Protein AF-0000000078127121 (afdb_homodimer)

Sequence (484 aa):
MKTQVEERFSEFYEKWIYQLEEHVQQLIRVPKAKVSEPEDSDSELQALVSRVTSHYKEYYTVKWAGAHEDVLAFFCPVWLSPLESAYLWVTGWKPSMAFQVIDTLKKSVVPCASMVDMSETQKKRIEELRLKIRLEEEKVEREMERLQVAMADRKMVELARLASRVENGDVVGQVDGLVEVALKGLLGGLEKVMKAADCVRLKTLKGVLEVLRPLQCVDFLAAICMLQIRRRQWGKIRESQKMKTQVEERFSEFYEKWIYQLEEHVQQLIRVPKAKVSEPEDSDSELQALVSRVTSHYKEYYTVKWAGAHEDVLAFFCPVWLSPLESAYLWVTGWKPSMAFQVIDTLKKSVVPCASMVDMSETQKKRIEELRLKIRLEEEKVEREMERLQVAMADRKMVELARLASRVENGDVVGQVDGLVEVALKGLLGGLEKVMKAADCVRLKTLKGVLEVLRPLQCVDFLAAICMLQIRRRQWGKIRESQK

Radius of gyration: 25.48 Å; Cα contacts (8 Å, |Δi|>4): 471; chains: 2; bounding box: 41×86×62 Å

pLDDT: mean 92.5, std 9.3, range [53.53, 98.88]

Foldseek 3Di:
DDDPLLVVLLVVVVVLLVVLVVLLVCLVPLVVVVVVPVDPNQVVLVVSLVVNLVSLVVNVVSLLVSCVVPVVCLLVPPNFFPLLNVQADLSHHQLLVLVVLLVCLCPDPDPLSPSVPQDPQLVVLLVVLSVVLVVLSVVLVVLVVVLVCCCVDPQNVVLVVQCVPDDDPVSNVVSVVSVVVSVVVSSVSSSVSSSSRSVSNSCSLVSNCVSDRSSNSSVSSSRVSVVVSVSRVVSVVVVVVD/DDDPLLVVLLVVVVVLLVVLVVLLVCLVPLVVVCVVPVDPNQVVLVVSLVVNLVSLVVNVVSLLVSCVVPVVCLLVPPSFFPLLNVQADLSHHQLLVLVVLLVVLCPDPDPLRPSVPQDPQLVVLLVVLNVVLVVLSVVLVVLVVVLVCLCVDPQNVVLVVQCVPDDDPVSNVVSVVSVVVSVVVSSVSSSVSSSSRSVSNSCSLVSNCVSDRSSNNSVSSSRVSVVVSVSRVVSVVVVVVD

InterPro domains:
  IPR025422 Transcription factor TGA like domain [PF14144] (34-103)
  IPR025422 Transcription factor TGA like domain [PS51806] (6-241)
  IPR051886 Seed Development and Stress Response Regulator [PTHR46354] (8-240)

Secondary structure (DSSP, 8-state):
---HHHHHHHHHHHHHHHHHHHHHHHHHHHHHHHHS--TTHHHHHHHHHHHHHHHHHHHHHHHHHHHHH-THHHHS-TTS-HHHHHT-BTTB--THHHHHHHHHHHH--STT-GGGG--HHHHHHHHHHHHHHHHHHHHHHHHHHHHHHHTTSHHHHHHHHHHHH---HHHHHHHHHHHHHHHHHHHHHHHHHHHHHHHHHHHHHHHHHHHS-HHHHHHHHHHHHHHHHHHHHHHHHHHHT-/---HHHHHHHHHHHHHHHHHHHHHHHHHHHHHHHHSS-TTHHHHHHHHHHHHHHHHHHHHHHHHHHHHH-THHHHS-TTS-HHHHHT-BTTB--THHHHHHHHHHHH--STT-GGGG--HHHHHHHHHHHHHHHHHHHHHHHHHHHHHHHTTSHHHHHHHHHHHH---HHHHHHHHHHHHHHHHHHHHHHHHHHHHHHHHHHHHHHHHHHHS-HHHHHHHHHHHHHHHHHHHHHHHHHHHT-

Structure (mmCIF, N/CA/C/O backbone):
data_AF-0000000078127121-model_v1
#
loop_
_entity.id
_entity.type
_entity.pdbx_description
1 polymer 'Protein dog1-like 4'
#
loop_
_atom_site.group_PDB
_atom_site.id
_atom_site.type_symbol
_atom_site.label_atom_id
_atom_site.label_alt_id
_atom_site.label_comp_id
_atom_site.label_asym_id
_atom_site.label_entity_id
_atom_site.label_seq_id
_atom_site.pdbx_PDB_ins_code
_atom_site.Cartn_x
_atom_site.Cartn_y
_atom_site.Cartn_z
_atom_site.occupancy
_atom_site.B_iso_or_equiv
_atom_site.auth_seq_id
_atom_site.auth_comp_id
_atom_site.auth_asym_id
_atom_site.auth_atom_id
_atom_site.pdbx_PDB_model_num
ATOM 1 N N . MET A 1 1 ? -0.285 8.039 -21.047 1 65.69 1 MET A N 1
ATOM 2 C CA . MET A 1 1 ? -1.092 9.25 -20.938 1 65.69 1 MET A CA 1
ATOM 3 C C . MET A 1 1 ? -1.996 9.195 -19.719 1 65.69 1 MET A C 1
ATOM 5 O O . MET A 1 1 ? -2.514 8.133 -19.359 1 65.69 1 MET A O 1
ATOM 9 N N . LYS A 1 2 ? -2.152 10.344 -19.047 1 84.31 2 LYS A N 1
ATOM 10 C CA . LYS A 1 2 ? -3.033 10.461 -17.891 1 84.31 2 LYS A CA 1
ATOM 11 C C . LYS A 1 2 ? -4.496 10.289 -18.281 1 84.31 2 LYS A C 1
ATOM 13 O O . LYS A 1 2 ? -4.906 10.734 -19.359 1 84.31 2 LYS A O 1
ATOM 18 N N . THR A 1 3 ? -5.191 9.594 -17.469 1 91.31 3 THR A N 1
ATOM 19 C CA . THR A 1 3 ? -6.633 9.523 -17.656 1 91.31 3 THR A CA 1
ATOM 20 C C . THR A 1 3 ? -7.285 10.867 -17.344 1 91.31 3 THR A C 1
ATOM 22 O O . THR A 1 3 ? -6.641 11.766 -16.797 1 91.31 3 THR A O 1
ATOM 25 N N . GLN A 1 4 ? -8.531 11.023 -17.719 1 92.94 4 GLN A N 1
ATOM 26 C CA . GLN A 1 4 ? -9.25 12.266 -17.453 1 92.94 4 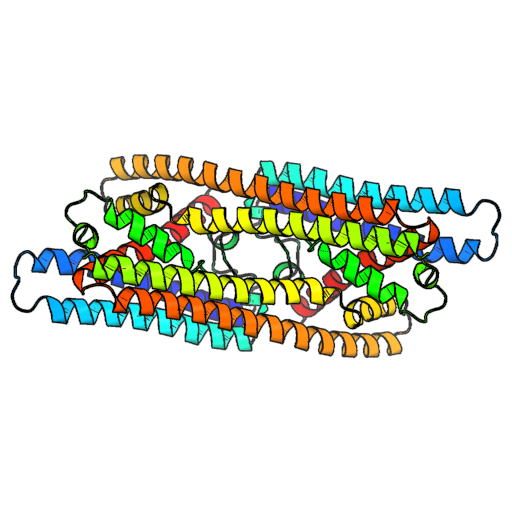GLN A CA 1
ATOM 27 C C . GLN A 1 4 ? -9.352 12.539 -15.961 1 92.94 4 GLN A C 1
ATOM 29 O O . GLN A 1 4 ? -9.195 13.68 -15.516 1 92.94 4 GLN A O 1
ATOM 34 N N . VAL A 1 5 ? -9.586 11.516 -15.18 1 96.12 5 VAL A N 1
ATOM 35 C CA . VAL A 1 5 ? -9.703 11.641 -13.734 1 96.12 5 VAL A CA 1
ATOM 36 C C . VAL A 1 5 ? -8.352 12.062 -13.141 1 96.12 5 VAL A C 1
ATOM 38 O O . VAL A 1 5 ? -8.297 12.945 -12.281 1 96.12 5 VAL A O 1
ATOM 41 N N . GLU A 1 6 ? -7.312 11.477 -13.633 1 96.62 6 GLU A N 1
ATOM 42 C CA . GLU A 1 6 ? -5.969 11.789 -13.156 1 96.62 6 GLU A CA 1
ATOM 43 C C . GLU A 1 6 ? -5.602 13.242 -13.453 1 96.62 6 GLU A C 1
ATOM 45 O O . GLU A 1 6 ? -5.023 13.93 -12.609 1 96.62 6 GLU A O 1
ATOM 50 N N . GLU A 1 7 ? -5.957 13.688 -14.578 1 96.56 7 GLU A N 1
ATOM 51 C CA . GLU A 1 7 ? -5.66 15.062 -14.977 1 96.56 7 GLU A CA 1
ATOM 52 C C . GLU A 1 7 ? -6.438 16.062 -14.125 1 96.56 7 GLU A C 1
ATOM 54 O O . GLU A 1 7 ? -5.863 17.016 -13.594 1 96.56 7 GLU A O 1
ATOM 59 N N . ARG A 1 8 ? -7.695 15.828 -13.992 1 97.5 8 ARG A N 1
ATOM 60 C CA . ARG A 1 8 ? -8.555 16.719 -13.219 1 97.5 8 ARG A CA 1
ATOM 61 C C . ARG A 1 8 ? -8.125 16.766 -11.758 1 97.5 8 ARG A C 1
ATOM 63 O O . ARG A 1 8 ? -8.039 17.844 -11.164 1 97.5 8 ARG A O 1
ATOM 70 N N . PHE A 1 9 ? -7.809 15.617 -11.234 1 98.31 9 PHE A N 1
ATOM 71 C CA . PHE A 1 9 ? -7.461 15.586 -9.82 1 98.31 9 PHE A CA 1
ATOM 72 C C . PHE A 1 9 ? -6.066 16.156 -9.594 1 98.31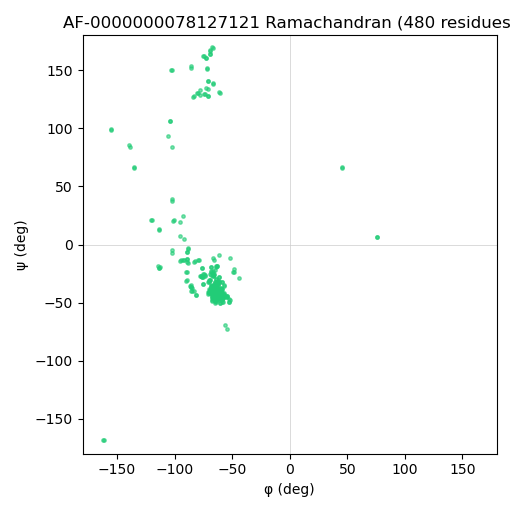 9 PHE A C 1
ATOM 74 O O . PHE A 1 9 ? -5.805 16.781 -8.562 1 98.31 9 PHE A O 1
ATOM 81 N N . SER A 1 10 ? -5.207 15.922 -10.57 1 97.94 10 SER A N 1
ATOM 82 C CA . SER A 1 10 ? -3.879 16.516 -10.469 1 97.94 10 SER A CA 1
ATOM 83 C C . SER A 1 10 ? -3.963 18.047 -10.406 1 97.94 10 SER A C 1
ATOM 85 O O . SER A 1 10 ? -3.266 18.672 -9.617 1 97.94 10 SER A O 1
ATOM 87 N N . GLU A 1 11 ? -4.766 18.594 -11.164 1 98.06 11 GLU A N 1
ATOM 88 C CA . GLU A 1 11 ? -4.949 20.047 -11.172 1 98.06 11 GLU A CA 1
ATOM 89 C C . GLU A 1 11 ? -5.566 20.531 -9.859 1 98.06 11 GLU A C 1
ATOM 91 O O . GLU A 1 11 ? -5.121 21.531 -9.289 1 98.06 11 GLU A O 1
ATOM 96 N N . PHE A 1 12 ? -6.52 19.828 -9.469 1 98.62 12 PHE A N 1
ATOM 97 C CA . PHE A 1 12 ? -7.152 20.156 -8.195 1 98.62 12 PHE A CA 1
ATOM 98 C C . PHE A 1 12 ? -6.141 20.094 -7.059 1 98.62 12 PHE A C 1
ATOM 100 O O . PHE A 1 12 ? -6.074 21.016 -6.23 1 98.62 12 PHE A O 1
ATOM 107 N N . TYR A 1 13 ? -5.391 19.016 -7.059 1 98.38 13 TYR A N 1
ATOM 108 C CA . TYR A 1 13 ? -4.453 18.766 -5.969 1 98.38 13 TYR A CA 1
ATOM 109 C C . TYR A 1 13 ? -3.402 19.875 -5.898 1 98.38 13 TYR A C 1
ATOM 111 O O . TYR A 1 13 ? -3.039 20.328 -4.809 1 98.38 13 TYR A O 1
ATOM 119 N N . GLU A 1 14 ? -2.926 20.266 -6.996 1 97.5 14 GLU A N 1
ATOM 120 C CA . GLU A 1 14 ? -1.931 21.328 -7.039 1 97.5 14 GLU A CA 1
ATOM 121 C C . GLU A 1 14 ? -2.486 22.625 -6.457 1 97.5 14 GLU A C 1
ATOM 123 O O . GLU A 1 14 ? -1.808 23.312 -5.688 1 97.5 14 GLU A O 1
ATOM 128 N N . LYS A 1 15 ? -3.631 22.922 -6.82 1 98.19 15 LYS A N 1
ATOM 129 C CA . LYS A 1 15 ? -4.277 24.109 -6.266 1 98.19 15 LYS A CA 1
ATOM 130 C C . LYS A 1 15 ? -4.539 23.938 -4.773 1 98.19 15 LYS A C 1
ATOM 132 O O . LYS A 1 15 ? -4.375 24.891 -4.004 1 98.19 15 LYS A O 1
ATOM 137 N N . TRP A 1 16 ? -4.957 22.797 -4.449 1 98.44 16 TRP A N 1
ATOM 138 C CA . TRP A 1 16 ? -5.273 22.484 -3.057 1 98.44 16 TRP A CA 1
ATOM 139 C C . TRP A 1 16 ? -4.039 22.625 -2.174 1 98.44 16 TRP A C 1
ATOM 141 O O . TRP A 1 16 ? -4.113 23.188 -1.083 1 98.44 16 TRP A O 1
ATOM 151 N N . ILE A 1 17 ? -2.924 22.172 -2.641 1 97.69 17 ILE A N 1
ATOM 152 C CA . ILE A 1 17 ? -1.68 22.234 -1.882 1 97.69 17 ILE A CA 1
ATOM 153 C C . ILE A 1 17 ? -1.224 23.688 -1.773 1 97.69 17 ILE A C 1
ATOM 155 O O . ILE A 1 17 ? -0.688 24.109 -0.743 1 97.69 17 ILE A O 1
ATOM 159 N N . TYR A 1 18 ? -1.391 24.406 -2.799 1 96.75 18 TYR A N 1
ATOM 160 C CA . TYR A 1 18 ? -1.036 25.828 -2.771 1 96.75 18 TYR A CA 1
ATOM 161 C C . TYR A 1 18 ? -1.843 26.562 -1.715 1 96.75 18 TYR A C 1
ATOM 163 O O . TYR A 1 18 ? -1.293 27.359 -0.952 1 96.75 18 TYR A O 1
ATOM 171 N N . GLN A 1 19 ? -3.078 26.297 -1.716 1 97.75 19 GLN A N 1
ATOM 172 C CA . GLN A 1 19 ? -3.943 26.922 -0.725 1 97.75 19 GLN A CA 1
ATOM 173 C C . GLN A 1 19 ? -3.582 26.469 0.688 1 97.75 19 GLN A C 1
ATOM 175 O O . GLN A 1 19 ? -3.689 27.25 1.64 1 97.75 19 GLN A O 1
ATOM 180 N N . LEU A 1 20 ? -3.184 25.234 0.783 1 97.31 20 LEU A N 1
ATOM 181 C CA . LEU A 1 20 ? -2.754 24.734 2.084 1 97.31 20 LEU A CA 1
ATOM 182 C C . LEU A 1 20 ? -1.541 25.516 2.592 1 97.31 20 LEU A C 1
ATOM 184 O O . LEU A 1 20 ? -1.438 25.797 3.785 1 97.31 20 LEU A O 1
ATOM 188 N N . GLU A 1 21 ? -0.669 25.781 1.741 1 95.69 21 GLU A N 1
ATOM 189 C CA . GLU A 1 21 ? 0.512 26.562 2.1 1 95.69 21 GLU A CA 1
ATOM 190 C C . GLU A 1 21 ? 0.125 27.953 2.619 1 95.69 21 GLU A C 1
ATOM 192 O O . GLU A 1 21 ? 0.738 28.453 3.559 1 95.69 21 GLU A O 1
ATOM 197 N N . GLU A 1 22 ? -0.858 28.516 2.016 1 96.25 22 GLU A N 1
ATOM 198 C CA . GLU A 1 22 ? -1.357 29.812 2.48 1 96.25 22 GLU A CA 1
ATOM 199 C C . GLU A 1 22 ? -1.95 29.703 3.883 1 96.25 22 GLU A C 1
ATOM 201 O O . GLU A 1 22 ? -1.737 30.578 4.723 1 96.25 22 GLU A O 1
ATOM 206 N N . HIS A 1 23 ? -2.691 28.641 4.09 1 96.31 23 HIS A N 1
ATOM 207 C CA . HIS A 1 23 ? -3.266 28.422 5.414 1 96.31 23 HIS A CA 1
ATOM 208 C C . HIS A 1 23 ? -2.176 28.234 6.465 1 96.31 23 HIS A C 1
ATOM 210 O O . HIS A 1 23 ? -2.312 28.719 7.59 1 96.31 23 HIS A O 1
ATOM 216 N N . VAL A 1 24 ? -1.144 27.562 6.102 1 95.12 24 VAL A N 1
ATOM 217 C CA . VAL A 1 24 ? -0.048 27.328 7.035 1 95.12 24 VAL A CA 1
ATOM 218 C C . VAL A 1 24 ? 0.6 28.656 7.418 1 95.12 24 VAL A C 1
ATOM 220 O O . VAL A 1 24 ? 0.938 28.875 8.586 1 95.12 24 VAL A O 1
ATOM 223 N N . GLN A 1 25 ? 0.773 29.531 6.484 1 93.5 25 GLN A N 1
ATOM 224 C CA . GLN A 1 25 ? 1.334 30.844 6.773 1 93.5 25 GLN A CA 1
ATOM 225 C C . GLN A 1 25 ? 0.464 31.609 7.77 1 93.5 25 GLN A C 1
ATOM 227 O O . GLN A 1 25 ? 0.98 32.281 8.672 1 93.5 25 GLN A O 1
ATOM 232 N N . GLN A 1 26 ? -0.807 31.453 7.57 1 93.5 26 GLN A N 1
ATOM 233 C CA . GLN A 1 26 ? -1.725 32.094 8.5 1 93.5 26 GLN A CA 1
ATOM 234 C C . GLN A 1 26 ? -1.653 31.469 9.883 1 93.5 26 GLN A C 1
ATOM 236 O O . GLN A 1 26 ? -1.722 32.156 10.898 1 93.5 26 GLN A O 1
ATOM 241 N N . LEU A 1 27 ? -1.49 30.156 9.945 1 92.5 27 LEU A N 1
ATOM 242 C CA . LEU A 1 27 ? -1.399 29.422 11.203 1 92.5 27 LEU A CA 1
ATOM 243 C C . LEU A 1 27 ? -0.154 29.844 11.984 1 92.5 27 LEU A C 1
ATOM 245 O O . LEU A 1 27 ? -0.158 29.828 13.211 1 92.5 27 LEU A O 1
ATOM 249 N N . ILE A 1 28 ? 0.852 30.234 11.281 1 88.75 28 ILE A N 1
ATOM 250 C CA . ILE A 1 28 ? 2.115 30.609 11.906 1 88.75 28 ILE A CA 1
ATOM 251 C C . ILE A 1 28 ? 2.066 32.062 12.328 1 88.75 28 ILE A C 1
ATOM 253 O O . ILE A 1 28 ? 2.529 32.438 13.414 1 88.75 28 ILE A O 1
ATOM 257 N N . ARG A 1 29 ? 1.457 32.938 11.617 1 87.69 29 ARG A N 1
ATOM 258 C CA . ARG A 1 29 ? 1.516 34.375 11.797 1 87.69 29 ARG A CA 1
ATOM 259 C C . ARG A 1 29 ? 0.496 34.844 12.836 1 87.69 29 ARG A C 1
ATOM 261 O O . ARG A 1 29 ? 0.792 35.719 13.656 1 87.69 29 ARG A O 1
ATOM 268 N N . VAL A 1 30 ? -0.657 34.281 12.812 1 85.44 30 VAL A N 1
ATOM 269 C CA . VAL A 1 30 ? -1.78 34.812 13.586 1 85.44 30 VAL A CA 1
ATOM 270 C C . VAL A 1 30 ? -1.502 34.656 15.078 1 85.44 30 VAL A C 1
ATOM 272 O O . VAL A 1 30 ? -1.672 35.594 15.844 1 85.44 30 VAL A O 1
ATOM 275 N N . PRO A 1 31 ? -1.047 33.5 15.555 1 82.69 31 PRO A N 1
ATOM 276 C CA . PRO A 1 31 ? -0.779 33.375 16.984 1 82.69 31 PRO A CA 1
ATOM 277 C C . PRO A 1 31 ? 0.327 34.344 17.469 1 82.69 31 PRO A C 1
ATOM 279 O O . PRO A 1 31 ? 0.304 34.781 18.609 1 82.69 31 PRO A O 1
ATOM 282 N N . LYS A 1 32 ? 1.247 34.594 16.719 1 76.25 32 LYS A N 1
ATOM 283 C CA . LYS A 1 32 ? 2.332 35.5 17.078 1 76.25 32 LYS A CA 1
ATOM 284 C C . LYS A 1 32 ? 1.814 36.938 17.266 1 76.25 32 LYS A C 1
ATOM 286 O O . LYS A 1 32 ? 2.277 37.656 18.156 1 76.25 32 LYS A O 1
ATOM 291 N N . ALA A 1 33 ? 0.892 37.219 16.562 1 71.19 33 ALA A N 1
ATOM 292 C CA . ALA A 1 33 ? 0.319 38.562 16.672 1 71.19 33 ALA A CA 1
ATOM 293 C C . ALA A 1 33 ? -0.548 38.719 17.922 1 71.19 33 ALA A C 1
ATOM 295 O O . ALA A 1 33 ? -0.684 39.812 18.469 1 71.19 33 ALA A O 1
ATOM 296 N N . LYS A 1 34 ? -1.073 37.594 18.312 1 65.56 34 LYS A N 1
ATOM 297 C CA . LYS A 1 34 ? -2.01 37.656 19.422 1 65.56 34 LYS A CA 1
ATOM 298 C C . LYS A 1 34 ? -1.271 37.625 20.766 1 65.56 34 LYS A C 1
ATOM 300 O O . LYS A 1 34 ? -1.77 38.156 21.75 1 65.56 34 LYS A O 1
ATOM 305 N N . VAL A 1 35 ? -0.337 36.938 20.812 1 61.28 35 VAL A N 1
ATOM 306 C CA . VAL A 1 35 ? 0.488 37.031 22.016 1 61.28 35 VAL A CA 1
ATOM 307 C C . VAL A 1 35 ? 0.782 38.5 22.312 1 61.28 35 VAL A C 1
ATOM 309 O O . VAL A 1 35 ? 0.809 38.938 23.469 1 61.28 35 VAL A O 1
ATOM 312 N N . SER A 1 36 ? 0.681 39.188 21.281 1 57.59 36 SER A N 1
ATOM 313 C CA . SER A 1 36 ? 0.959 40.625 21.484 1 57.59 36 SER A CA 1
ATOM 314 C C . SER A 1 36 ? -0.308 41.375 21.844 1 57.59 36 SER A C 1
ATOM 316 O O . SER A 1 36 ? -0.243 42.438 22.484 1 57.59 36 SER A O 1
ATOM 318 N N . GLU A 1 37 ? -1.573 40.844 21.469 1 59.88 37 GLU A N 1
ATOM 319 C CA . GLU A 1 37 ? -2.846 41.469 21.797 1 59.88 37 GLU A CA 1
ATOM 320 C C . GLU A 1 37 ? -3.893 40.438 22.203 1 59.88 37 GLU A C 1
ATOM 322 O O . GLU A 1 37 ? -4.711 40.031 21.391 1 59.88 37 GLU A O 1
ATOM 327 N N . PRO A 1 38 ? -3.986 39.969 23.531 1 58.06 38 PRO A N 1
ATOM 328 C CA . PRO A 1 38 ? -4.684 38.781 24.078 1 58.06 38 PRO A CA 1
ATOM 329 C C . PRO A 1 38 ? -6.203 38.906 23.938 1 58.06 38 PRO A C 1
ATOM 331 O O . PRO A 1 38 ? -6.906 37.906 24.062 1 58.06 38 PRO A O 1
ATOM 334 N N . GLU A 1 39 ? -6.852 40.031 23.812 1 55.81 39 GLU A N 1
ATOM 335 C CA . GLU A 1 39 ? -8.281 40.156 24.109 1 55.81 39 GLU A CA 1
ATOM 336 C C . GLU A 1 39 ? -9.094 39.156 23.281 1 55.81 39 GLU A C 1
ATOM 338 O O . GLU A 1 39 ? -9.945 38.438 23.828 1 55.81 39 GLU A O 1
ATOM 343 N N . ASP A 1 40 ? -9.25 39.25 21.938 1 56.72 40 ASP A N 1
ATOM 344 C CA . ASP A 1 40 ? -10.234 38.594 21.078 1 56.72 40 ASP A CA 1
ATOM 345 C C . ASP A 1 40 ? -9.609 37.406 20.328 1 56.72 40 ASP A C 1
ATOM 347 O O . ASP A 1 40 ? -10.062 37.062 19.234 1 56.72 40 ASP A O 1
ATOM 351 N N . SER A 1 41 ? -8.688 36.656 21.031 1 75 41 SER A N 1
ATOM 352 C CA . SER A 1 41 ? -7.66 35.844 20.391 1 75 41 SER A CA 1
ATOM 353 C C . SER A 1 41 ? -8.164 34.438 20.094 1 75 41 SER A C 1
ATOM 355 O O . SER A 1 41 ? -7.945 33.906 19 1 75 41 SER A O 1
ATOM 357 N N . ASP A 1 42 ? -9.297 34.125 20.781 1 81.25 42 ASP A N 1
ATOM 358 C CA . ASP A 1 42 ? -9.695 32.719 20.625 1 81.25 42 ASP A CA 1
ATOM 359 C C . ASP A 1 42 ? -10.617 32.562 19.422 1 81.25 42 ASP A C 1
ATOM 361 O O . ASP A 1 42 ? -10.547 31.531 18.734 1 81.25 42 ASP A O 1
ATOM 365 N N . SER A 1 43 ? -11.367 33.594 19.156 1 85.19 43 SER A N 1
ATOM 366 C CA . SER A 1 43 ? -12.297 33.5 18.047 1 85.19 43 SER A CA 1
ATOM 367 C C . SER A 1 43 ? -11.562 33.469 16.703 1 85.19 43 SER A C 1
ATOM 369 O O . SER A 1 43 ? -11.961 32.75 15.789 1 85.19 43 SER A O 1
ATOM 371 N N . GLU A 1 44 ? -10.594 34.219 16.641 1 88.56 44 GLU A N 1
ATOM 372 C CA . GLU A 1 44 ? -9.812 34.25 15.414 1 88.56 44 GLU A CA 1
ATOM 373 C C . GLU A 1 44 ? -9.078 32.938 15.188 1 88.56 44 GLU A C 1
ATOM 375 O O . GLU A 1 44 ? -8.969 32.438 14.055 1 88.56 44 GLU A O 1
ATOM 380 N N . LEU A 1 45 ? -8.609 32.375 16.266 1 91.88 45 LEU A N 1
ATOM 381 C CA . LEU A 1 45 ? -7.918 31.109 16.172 1 91.88 45 LEU A CA 1
ATOM 382 C C . LEU A 1 45 ? -8.883 30 15.758 1 91.88 45 LEU A C 1
ATOM 384 O O . LEU A 1 45 ? -8.539 29.156 14.93 1 91.88 45 LEU A O 1
ATOM 388 N N . GLN A 1 46 ? -10.078 30.094 16.25 1 92.75 46 GLN A N 1
ATOM 389 C CA . GLN A 1 46 ? -11.086 29.094 15.914 1 92.75 46 GLN A CA 1
ATOM 390 C C . GLN A 1 46 ? -11.5 29.188 14.453 1 92.75 46 GLN A C 1
ATOM 392 O O . GLN A 1 46 ? -11.789 28.172 13.812 1 92.75 46 GLN A O 1
ATOM 397 N N . ALA A 1 47 ? -11.516 30.344 14.023 1 93.62 47 ALA A N 1
ATOM 398 C CA . ALA A 1 47 ? -11.867 30.547 12.625 1 93.62 47 ALA A CA 1
ATOM 399 C C . ALA A 1 47 ? -10.805 29.969 11.703 1 93.62 47 ALA A C 1
ATOM 401 O O . ALA A 1 47 ? -11.125 29.391 10.656 1 93.62 47 ALA A O 1
ATOM 402 N N . LEU A 1 48 ? -9.57 30.141 12.07 1 94.38 48 LEU A N 1
ATOM 403 C CA . LEU A 1 48 ? -8.469 29.578 11.297 1 94.38 48 LEU A CA 1
ATOM 404 C C . LEU A 1 48 ? -8.523 28.047 11.289 1 94.38 48 LEU A C 1
ATOM 406 O O . LEU A 1 48 ? -8.352 27.422 10.242 1 94.38 48 LEU A O 1
ATOM 410 N N . VAL A 1 49 ? -8.812 27.516 12.453 1 96.5 49 VAL A N 1
ATOM 411 C CA . VAL A 1 49 ? -8.93 26.062 12.602 1 96.5 49 VAL A CA 1
ATOM 412 C C . VAL A 1 49 ? -10.07 25.547 11.719 1 96.5 49 VAL A C 1
ATOM 414 O O . VAL A 1 49 ? -9.914 24.531 11.023 1 96.5 49 VAL A O 1
ATOM 417 N N . SER A 1 50 ? -11.141 26.25 11.719 1 96.56 50 SER A N 1
ATOM 418 C CA . SER A 1 50 ? -12.305 25.859 10.922 1 96.56 50 SER A CA 1
ATOM 419 C C . SER A 1 50 ? -11.992 25.922 9.43 1 96.56 50 SER A C 1
ATOM 421 O O . SER A 1 50 ? -12.461 25.078 8.656 1 96.56 50 SER A O 1
ATOM 423 N N . ARG A 1 51 ? -11.258 26.859 9.047 1 96.94 51 ARG A N 1
ATOM 424 C CA . ARG A 1 51 ? -10.891 27.016 7.645 1 96.94 51 ARG A CA 1
ATOM 425 C C . ARG A 1 51 ? -10.023 25.859 7.172 1 96.94 51 ARG A C 1
ATOM 427 O O . ARG A 1 51 ? -10.25 25.312 6.09 1 96.94 51 ARG A O 1
ATOM 434 N N . VAL A 1 52 ? -9.062 25.516 7.953 1 97.94 52 VAL A N 1
ATOM 435 C CA . VAL A 1 52 ? -8.164 24.422 7.586 1 97.94 52 VAL A CA 1
ATOM 436 C C . VAL A 1 52 ? -8.93 23.109 7.59 1 97.94 52 VAL A C 1
ATOM 438 O O . VAL A 1 52 ? -8.742 22.266 6.707 1 97.94 52 VAL A O 1
ATOM 441 N N . THR A 1 53 ? -9.805 22.938 8.547 1 97.69 53 THR A N 1
ATOM 442 C CA . THR A 1 53 ? -10.609 21.719 8.625 1 97.69 53 THR A CA 1
ATOM 443 C C . THR A 1 53 ? -11.523 21.594 7.41 1 97.69 53 THR A C 1
ATOM 445 O O . THR A 1 53 ? -11.664 20.516 6.84 1 97.69 53 THR A O 1
ATOM 448 N N . SER A 1 54 ? -12.094 22.703 7.051 1 97.94 54 SER A N 1
ATOM 449 C CA . SER A 1 54 ? -12.945 22.719 5.871 1 97.94 54 SER A CA 1
ATOM 450 C C . SER A 1 54 ? -12.148 22.438 4.605 1 97.94 54 SER A C 1
ATOM 452 O O . SER A 1 54 ? -12.664 21.797 3.674 1 97.94 54 SER A O 1
ATOM 454 N N . HIS A 1 55 ? -10.945 22.891 4.57 1 98.31 55 HIS A N 1
ATOM 455 C CA . HIS A 1 55 ? -10.055 22.641 3.445 1 98.31 55 HIS A CA 1
ATOM 456 C C . HIS A 1 55 ? -9.797 21.141 3.271 1 98.31 55 HIS A C 1
ATOM 458 O O . HIS A 1 55 ? -9.805 20.641 2.148 1 98.31 55 HIS A O 1
ATOM 464 N N . TYR A 1 56 ? -9.625 20.438 4.34 1 98 56 TYR A N 1
ATOM 465 C CA . TYR A 1 56 ? -9.43 19 4.293 1 98 56 TYR A CA 1
ATOM 466 C C . TYR A 1 56 ? -10.719 18.297 3.887 1 98 56 TYR A C 1
ATOM 468 O O . TYR A 1 56 ? -10.688 17.328 3.123 1 98 56 TYR A O 1
ATOM 476 N N . LYS A 1 57 ? -11.812 18.766 4.406 1 97.88 57 LYS A N 1
ATOM 477 C CA . LYS A 1 57 ? -13.086 18.156 4.039 1 97.88 57 LYS A CA 1
ATOM 478 C C . LYS A 1 57 ? -13.328 18.266 2.535 1 97.88 57 LYS A C 1
ATOM 480 O O . LYS A 1 57 ? -13.844 17.328 1.917 1 97.88 57 LYS A O 1
ATOM 485 N N . GLU A 1 58 ? -13 19.359 2.02 1 98.25 58 GLU A N 1
ATOM 486 C CA . GLU A 1 58 ? -13.148 19.562 0.581 1 98.25 58 GLU A CA 1
ATOM 487 C C . GLU A 1 58 ? -12.297 18.562 -0.2 1 98.25 58 GLU A C 1
ATOM 489 O O . GLU A 1 58 ? -12.742 18.016 -1.211 1 98.25 58 GLU A O 1
ATOM 494 N N . TYR A 1 59 ? -11.07 18.359 0.226 1 98.56 59 TYR A N 1
ATOM 495 C CA . TYR A 1 59 ? -10.172 17.406 -0.411 1 98.56 59 TYR A CA 1
ATOM 496 C C . TYR A 1 59 ? -10.828 16.031 -0.52 1 98.56 59 TYR A C 1
ATOM 498 O O . TYR A 1 59 ? -10.82 15.422 -1.589 1 98.56 59 TYR A O 1
ATOM 506 N N . TYR A 1 60 ? -11.398 15.516 0.589 1 98.44 60 TYR A N 1
ATOM 507 C CA . TYR A 1 60 ? -11.961 14.172 0.611 1 98.44 60 TYR A CA 1
ATOM 508 C C . TYR A 1 60 ? -13.227 14.102 -0.233 1 98.44 60 TYR A C 1
ATOM 510 O O . TYR A 1 60 ? -13.492 13.078 -0.875 1 98.44 60 TYR A O 1
ATOM 518 N N . THR A 1 61 ? -13.922 15.195 -0.248 1 98.25 61 THR A N 1
ATOM 519 C CA . THR A 1 61 ? -15.125 15.227 -1.066 1 98.25 61 THR A CA 1
ATOM 520 C C . THR A 1 61 ? -14.781 15.094 -2.547 1 98.25 61 THR A C 1
ATOM 522 O O . THR A 1 61 ? -15.398 14.297 -3.262 1 98.25 61 THR A O 1
ATOM 525 N N . VAL A 1 62 ? -13.844 15.875 -2.965 1 98.5 62 VAL A N 1
ATOM 526 C CA . VAL A 1 62 ? -13.414 15.828 -4.359 1 98.5 62 VAL A CA 1
ATOM 527 C C . VAL A 1 62 ? -12.773 14.477 -4.664 1 98.5 62 VAL A C 1
ATOM 529 O O . VAL A 1 62 ? -12.992 13.906 -5.734 1 98.5 62 VAL A O 1
ATOM 532 N N . LYS A 1 63 ? -11.992 13.953 -3.715 1 98.62 63 LYS A N 1
ATOM 533 C CA . LYS A 1 63 ? -11.352 12.648 -3.844 1 98.62 63 LYS A CA 1
ATOM 534 C C . LYS A 1 63 ? -12.383 11.547 -4.047 1 98.62 63 LYS A C 1
ATOM 536 O O . LYS A 1 63 ? -12.219 10.688 -4.918 1 98.62 63 LYS A O 1
ATOM 541 N N . TRP A 1 64 ? -13.453 11.586 -3.24 1 98.44 64 TRP A N 1
ATOM 542 C CA . TRP A 1 64 ? -14.492 10.562 -3.312 1 98.44 64 TRP A CA 1
ATOM 543 C C . TRP A 1 64 ? -15.211 10.609 -4.656 1 98.44 64 TRP A C 1
ATOM 545 O O . TRP A 1 64 ? -15.523 9.562 -5.234 1 98.44 64 TRP A O 1
ATOM 555 N N . ALA A 1 65 ? -15.406 11.781 -5.133 1 98.19 65 ALA A N 1
ATOM 556 C CA . ALA A 1 65 ? -16.047 11.93 -6.441 1 98.19 65 ALA A CA 1
ATOM 557 C C . ALA A 1 65 ? -15.156 11.359 -7.547 1 98.19 65 ALA A C 1
ATOM 559 O O . ALA A 1 65 ? -15.648 10.672 -8.445 1 98.19 65 ALA A O 1
ATOM 560 N N . GLY A 1 66 ? -13.898 11.695 -7.492 1 98 66 GLY A N 1
ATOM 561 C CA . GLY A 1 66 ? -12.969 11.148 -8.469 1 98 66 GLY A CA 1
ATOM 562 C C . GLY A 1 66 ? -12.836 9.641 -8.391 1 98 66 GLY A C 1
ATOM 563 O O . GLY A 1 66 ? -12.758 8.961 -9.414 1 98 66 GLY A O 1
ATOM 564 N N . ALA A 1 67 ? -12.828 9.133 -7.168 1 97.94 67 ALA A N 1
ATOM 565 C CA . ALA A 1 67 ? -12.68 7.691 -6.949 1 97.94 67 ALA A CA 1
ATOM 566 C C . ALA A 1 67 ? -13.875 6.926 -7.504 1 97.94 67 ALA A C 1
ATOM 568 O O . ALA A 1 67 ? -13.727 5.797 -7.984 1 97.94 67 ALA A O 1
ATOM 569 N N . HIS A 1 68 ? -14.992 7.543 -7.41 1 97.38 68 HIS A N 1
ATOM 570 C CA . HIS A 1 68 ? -16.203 6.91 -7.938 1 97.38 68 HIS A CA 1
ATOM 571 C C . HIS A 1 68 ? -16.094 6.688 -9.445 1 97.38 68 HIS A C 1
ATOM 573 O O . HIS A 1 68 ? -16.641 5.719 -9.977 1 97.38 68 HIS A O 1
ATOM 579 N N . GLU A 1 69 ? -15.391 7.57 -10.094 1 96.5 69 GLU A N 1
ATOM 580 C CA . GLU A 1 69 ? -15.188 7.457 -11.539 1 96.5 69 GLU A CA 1
ATOM 581 C C . GLU A 1 69 ? -14.07 6.473 -11.859 1 96.5 69 GLU A C 1
ATOM 583 O O . GLU A 1 69 ? -14.18 5.68 -12.797 1 96.5 69 GLU A O 1
ATOM 588 N N . ASP A 1 70 ? -13.023 6.543 -11.156 1 96.62 70 ASP A N 1
ATOM 589 C CA . ASP A 1 70 ? -11.867 5.676 -11.344 1 96.62 70 ASP A CA 1
ATOM 590 C C . ASP A 1 70 ? -11.062 5.547 -10.047 1 96.62 70 ASP A C 1
ATOM 592 O O . ASP A 1 70 ? -10.148 6.332 -9.797 1 96.62 70 ASP A O 1
ATOM 596 N N . VAL A 1 71 ? -11.289 4.48 -9.352 1 98 71 VAL A N 1
ATOM 597 C CA . VAL A 1 71 ? -10.703 4.32 -8.023 1 98 71 VAL A CA 1
ATOM 598 C C . VAL A 1 71 ? -9.219 3.992 -8.148 1 98 71 VAL A C 1
ATOM 600 O O . VAL A 1 71 ? -8.422 4.328 -7.266 1 98 71 VAL A O 1
ATOM 603 N N . LEU A 1 72 ? -8.781 3.408 -9.258 1 97.56 72 LEU A N 1
ATOM 604 C CA . LEU A 1 72 ? -7.398 2.98 -9.438 1 97.56 72 LEU A CA 1
ATOM 605 C C . LEU A 1 72 ? -6.461 4.18 -9.484 1 97.56 72 LEU A C 1
ATOM 607 O O . LEU A 1 72 ? -5.305 4.086 -9.07 1 97.56 72 LEU A O 1
ATOM 611 N N . ALA A 1 73 ? -6.973 5.316 -9.898 1 97.25 73 ALA A N 1
ATOM 612 C CA . ALA A 1 73 ? -6.176 6.539 -9.961 1 97.25 73 ALA A CA 1
ATOM 613 C C . ALA A 1 73 ? -5.676 6.934 -8.57 1 97.25 73 ALA A C 1
ATOM 615 O O . ALA A 1 73 ? -4.594 7.512 -8.438 1 97.25 73 ALA A O 1
ATOM 616 N N . PHE A 1 74 ? -6.398 6.566 -7.578 1 98.06 74 PHE A N 1
ATOM 617 C CA . PHE A 1 74 ? -6.09 7.016 -6.223 1 98.06 74 PHE A CA 1
ATOM 618 C C . PHE A 1 74 ? -5.234 5.988 -5.496 1 98.06 74 PHE A C 1
ATOM 620 O O . PHE A 1 74 ? -4.625 6.297 -4.465 1 98.06 74 PHE A O 1
ATOM 627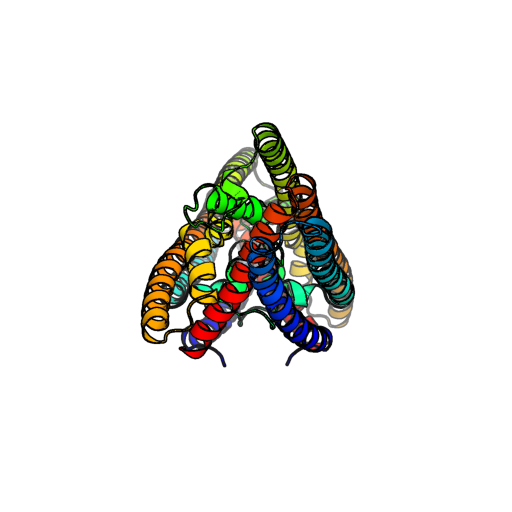 N N . PHE A 1 75 ? -5.16 4.805 -6.062 1 97.75 75 PHE A N 1
ATOM 628 C CA . PHE A 1 75 ? -4.238 3.795 -5.551 1 97.75 75 PHE A CA 1
ATOM 629 C C . PHE A 1 75 ? -2.902 3.863 -6.277 1 97.75 75 PHE A C 1
ATOM 631 O O . PHE A 1 75 ? -1.91 3.293 -5.82 1 97.75 75 PHE A O 1
ATOM 638 N N . CYS A 1 76 ? -2.924 4.559 -7.305 1 96.19 76 CYS A N 1
ATOM 639 C CA . CYS A 1 76 ? -1.715 4.84 -8.07 1 96.19 76 CYS A CA 1
ATOM 640 C C . CYS A 1 76 ? -1.647 6.309 -8.469 1 96.19 76 CYS A C 1
ATOM 642 O O . CYS A 1 76 ? -1.654 6.637 -9.656 1 96.19 76 CYS A O 1
ATOM 644 N N . PRO A 1 77 ? -1.513 7.141 -7.512 1 96.94 77 PRO A N 1
ATOM 645 C CA . PRO A 1 77 ? -1.645 8.578 -7.781 1 96.94 77 PRO A CA 1
ATOM 646 C C . PRO A 1 77 ? -0.468 9.133 -8.578 1 96.94 77 PRO A C 1
ATOM 648 O O . PRO A 1 77 ? 0.683 9.023 -8.141 1 96.94 77 PRO A O 1
ATOM 651 N N . VAL A 1 78 ? -0.754 9.789 -9.617 1 95.5 78 VAL A N 1
ATOM 652 C CA . VAL A 1 78 ? 0.277 10.328 -10.5 1 95.5 78 VAL A CA 1
ATOM 653 C C . VAL A 1 78 ? 0.665 11.734 -10.039 1 95.5 78 VAL A C 1
ATOM 655 O O . VAL A 1 78 ? 1.665 12.289 -10.5 1 95.5 78 VAL A O 1
ATOM 658 N N . TRP A 1 79 ? -0.105 12.359 -9.133 1 96.69 79 TRP A N 1
ATOM 659 C CA . TRP A 1 79 ? 0.14 13.719 -8.664 1 96.69 79 TRP A CA 1
ATOM 660 C C . TRP A 1 79 ? 1.072 13.719 -7.457 1 96.69 79 TRP A C 1
ATOM 662 O O . TRP A 1 79 ? 1.459 14.781 -6.961 1 96.69 79 TRP A O 1
ATOM 672 N N . LEU A 1 80 ? 1.39 12.539 -6.949 1 97.12 80 LEU A N 1
ATOM 673 C CA . LEU A 1 80 ? 2.303 12.422 -5.82 1 97.12 80 LEU A CA 1
ATOM 674 C C . LEU A 1 80 ? 3.686 11.977 -6.281 1 97.12 80 LEU A C 1
ATOM 676 O O . LEU A 1 80 ? 3.812 11.266 -7.281 1 97.12 80 LEU A O 1
ATOM 680 N N . SER A 1 81 ? 4.707 12.375 -5.574 1 95.88 81 SER A N 1
ATOM 681 C CA . SER A 1 81 ? 6.051 11.867 -5.824 1 95.88 81 SER A CA 1
ATOM 682 C C . SER A 1 81 ? 6.195 10.43 -5.34 1 95.88 81 SER A C 1
ATOM 684 O O . SER A 1 81 ? 5.418 9.969 -4.504 1 95.88 81 SER A O 1
ATOM 686 N N . PRO A 1 82 ? 7.203 9.734 -5.863 1 96.12 82 PRO A N 1
ATOM 687 C CA . PRO A 1 82 ? 7.43 8.375 -5.375 1 96.12 82 PRO A CA 1
ATOM 688 C C . PRO A 1 82 ? 7.656 8.32 -3.867 1 96.12 82 PRO A C 1
ATOM 690 O O . PRO A 1 82 ? 7.211 7.379 -3.205 1 96.12 82 PRO A O 1
ATOM 693 N N . LEU A 1 83 ? 8.312 9.312 -3.33 1 96.56 83 LEU A N 1
ATOM 694 C CA . LEU A 1 83 ? 8.523 9.375 -1.889 1 96.56 83 LEU A CA 1
ATOM 695 C C . LEU A 1 83 ? 7.199 9.469 -1.144 1 96.56 83 LEU A C 1
ATOM 697 O O . LEU A 1 83 ? 6.98 8.742 -0.167 1 96.56 83 LEU A O 1
ATOM 701 N N . GLU A 1 84 ? 6.363 10.32 -1.602 1 96.75 84 GLU A N 1
ATOM 702 C CA . GLU A 1 84 ? 5.047 10.445 -0.98 1 96.75 84 GLU A CA 1
ATOM 703 C C . GLU A 1 84 ? 4.258 9.141 -1.084 1 96.75 84 GLU A C 1
ATOM 705 O O . GLU A 1 84 ? 3.691 8.672 -0.095 1 96.75 84 GLU A O 1
ATOM 710 N N . SER A 1 85 ? 4.289 8.555 -2.205 1 97 85 SER A N 1
ATOM 711 C CA . SER A 1 85 ? 3.482 7.375 -2.502 1 97 85 SER A CA 1
ATOM 712 C C . SER A 1 85 ? 3.943 6.172 -1.687 1 97 85 SER A C 1
ATOM 714 O O . SER A 1 85 ? 3.123 5.371 -1.229 1 97 85 SER A O 1
ATOM 716 N N . ALA A 1 86 ? 5.203 6.082 -1.484 1 97.12 86 ALA A N 1
ATOM 717 C CA . ALA A 1 86 ? 5.77 4.902 -0.835 1 97.12 86 ALA A CA 1
ATOM 718 C C . ALA A 1 86 ? 5.352 4.828 0.63 1 97.12 86 ALA A C 1
ATOM 720 O O . ALA A 1 86 ? 5.355 3.75 1.23 1 97.12 86 ALA A O 1
ATOM 721 N N . TYR A 1 87 ? 4.93 5.918 1.164 1 96.69 87 TYR A N 1
ATOM 722 C CA . TYR A 1 87 ? 4.629 5.941 2.592 1 96.69 87 TYR A CA 1
ATOM 723 C C . TYR A 1 87 ? 3.137 6.137 2.834 1 96.69 87 TYR A C 1
ATOM 725 O O . TYR A 1 87 ? 2.713 6.387 3.965 1 96.69 87 TYR A O 1
ATOM 733 N N . LEU A 1 88 ? 2.377 5.988 1.78 1 96.69 88 LEU A N 1
ATOM 734 C CA . LEU A 1 88 ? 0.931 6.094 1.933 1 96.69 88 LEU A CA 1
ATOM 735 C C . LEU A 1 88 ? 0.376 4.891 2.691 1 96.69 88 LEU A C 1
ATOM 737 O O . LEU A 1 88 ? 0.875 3.775 2.543 1 96.69 88 LEU A O 1
ATOM 741 N N . TRP A 1 89 ? -0.549 5.141 3.523 1 97.56 89 TRP A N 1
ATOM 742 C CA . TRP A 1 89 ? -1.447 4.164 4.125 1 97.56 89 TRP A CA 1
ATOM 743 C C . TRP A 1 89 ? -2.828 4.223 3.48 1 97.56 89 TRP A C 1
ATOM 745 O O . TRP A 1 89 ? -3.588 5.164 3.709 1 97.56 89 TRP A O 1
ATOM 755 N N . VAL A 1 90 ? -3.203 3.27 2.65 1 97.38 90 VAL A N 1
ATOM 756 C CA . VAL A 1 90 ? -4.461 3.193 1.917 1 97.38 90 VAL A CA 1
ATOM 757 C C . VAL A 1 90 ? -4.785 4.551 1.3 1 97.38 90 VAL A C 1
ATOM 759 O O . VAL A 1 90 ? -5.77 5.195 1.672 1 97.38 90 VAL A O 1
ATOM 762 N N . THR A 1 91 ? -4.047 5.012 0.383 1 97.75 91 THR A N 1
ATOM 763 C CA . THR A 1 91 ? -4.246 6.141 -0.518 1 97.75 91 THR A CA 1
ATOM 764 C C . THR A 1 91 ? -4.023 7.461 0.216 1 97.75 91 THR A C 1
ATOM 766 O O . THR A 1 91 ? -4.348 8.531 -0.307 1 97.75 91 THR A O 1
ATOM 769 N N . GLY A 1 92 ? -3.576 7.477 1.471 1 97.31 92 GLY A N 1
ATOM 770 C CA . GLY A 1 92 ? -3.312 8.695 2.209 1 97.31 92 GLY A CA 1
ATOM 771 C C . GLY A 1 92 ? -2.424 8.484 3.42 1 97.31 92 GLY A C 1
ATOM 772 O O . GLY A 1 92 ? -1.77 7.449 3.541 1 97.31 92 GLY A O 1
ATOM 773 N N . TRP A 1 93 ? -2.344 9.547 4.285 1 97 93 TRP A N 1
ATOM 774 C CA . TRP A 1 93 ? -1.515 9.469 5.48 1 97 93 TRP A CA 1
ATOM 775 C C . TRP A 1 93 ? -2.141 8.531 6.512 1 97 93 TRP A C 1
ATOM 777 O O . TRP A 1 93 ? -3.355 8.328 6.516 1 97 93 TRP A O 1
ATOM 787 N N . LYS A 1 94 ? -1.365 7.934 7.312 1 97.75 94 LYS A N 1
ATOM 788 C CA . LYS A 1 94 ? -1.862 7.07 8.375 1 97.75 94 LYS A CA 1
ATOM 789 C C . LYS A 1 94 ? -2.311 7.891 9.586 1 97.75 94 LYS A C 1
ATOM 791 O O . LYS A 1 94 ? -1.547 8.703 10.109 1 97.75 94 LYS A O 1
ATOM 796 N N . PRO A 1 95 ? -3.484 7.633 10.07 1 98.12 95 PRO A N 1
ATOM 797 C CA . PRO A 1 95 ? -4.059 8.445 11.148 1 98.12 95 PRO A CA 1
ATOM 798 C C . PRO A 1 95 ? -3.197 8.445 12.406 1 98.12 95 PRO A C 1
ATOM 800 O O . PRO A 1 95 ? -3.082 9.477 13.078 1 98.12 95 PRO A O 1
ATOM 803 N N . SER A 1 96 ? -2.529 7.414 12.68 1 97.5 96 SER A N 1
ATOM 804 C CA . SER A 1 96 ? -1.685 7.324 13.867 1 97.5 96 SER A CA 1
ATOM 805 C C . SER A 1 96 ? -0.553 8.344 13.82 1 97.5 96 SER A C 1
ATOM 807 O O . SER A 1 96 ? 0.035 8.68 14.852 1 97.5 96 SER A O 1
ATOM 809 N N . MET A 1 97 ? -0.268 8.852 12.672 1 97.19 97 MET A N 1
ATOM 810 C CA . MET A 1 97 ? 0.764 9.875 12.508 1 97.19 97 MET A CA 1
ATOM 811 C C . MET A 1 97 ? 0.411 11.133 13.289 1 97.19 97 MET A C 1
ATOM 813 O O . MET A 1 97 ? 1.299 11.828 13.789 1 97.19 97 MET A O 1
ATOM 817 N N . ALA A 1 98 ? -0.867 11.383 13.398 1 97.31 98 ALA A N 1
ATOM 818 C CA . ALA A 1 98 ? -1.32 12.578 14.102 1 97.31 98 ALA A CA 1
ATOM 819 C C . ALA A 1 98 ? -0.856 12.562 15.555 1 97.31 98 ALA A C 1
ATOM 821 O O . ALA A 1 98 ? -0.452 13.594 16.094 1 97.31 98 ALA A O 1
ATOM 822 N N . PHE A 1 99 ? -0.859 11.438 16.141 1 96.88 99 PHE A N 1
ATOM 823 C CA . PHE A 1 99 ? -0.498 11.32 17.547 1 96.88 99 PHE A CA 1
ATOM 824 C C . PHE A 1 99 ? 1.013 11.414 17.734 1 96.88 99 PHE A C 1
ATOM 826 O O . PHE A 1 99 ? 1.493 11.906 18.75 1 96.88 99 PHE A O 1
ATOM 833 N N . GLN A 1 100 ? 1.744 11 16.688 1 94.88 100 GLN A N 1
ATOM 834 C CA . GLN A 1 100 ? 3.189 11.195 16.703 1 94.88 100 GLN A CA 1
ATOM 835 C C . GLN A 1 100 ? 3.547 12.68 16.672 1 94.88 100 GLN A C 1
ATOM 837 O O . GLN A 1 100 ? 4.48 13.117 17.344 1 94.88 100 GLN A O 1
ATOM 842 N N . VAL A 1 101 ? 2.838 13.359 15.914 1 95.19 101 VAL A N 1
ATOM 843 C CA . VAL A 1 101 ? 3.049 14.805 15.82 1 95.19 101 VAL A CA 1
ATOM 844 C C . VAL A 1 101 ? 2.76 15.453 17.172 1 95.19 101 VAL A C 1
ATOM 846 O O . VAL A 1 101 ? 3.537 16.297 17.641 1 95.19 101 VAL A O 1
ATOM 849 N N . ILE A 1 102 ? 1.662 15.055 17.797 1 95.19 102 ILE A N 1
ATOM 850 C CA . ILE A 1 102 ? 1.287 15.594 19.094 1 95.19 102 ILE A CA 1
ATOM 851 C C . ILE A 1 102 ? 2.383 15.289 20.125 1 95.19 102 ILE A C 1
ATOM 853 O O . ILE A 1 102 ? 2.783 16.172 20.891 1 95.19 102 ILE A O 1
ATOM 857 N N . ASP A 1 103 ? 2.891 14.148 20.078 1 92.88 103 ASP A N 1
ATOM 858 C CA . ASP A 1 103 ? 3.938 13.742 21.016 1 92.88 103 ASP A CA 1
ATOM 859 C C . ASP A 1 103 ? 5.203 14.57 20.812 1 92.88 103 ASP A C 1
ATOM 861 O O . ASP A 1 103 ? 5.895 14.898 21.781 1 92.88 103 ASP A O 1
ATOM 865 N N . THR A 1 104 ? 5.457 14.875 19.625 1 91.31 104 THR A N 1
ATOM 866 C CA . THR A 1 104 ? 6.629 15.68 19.312 1 91.31 104 THR A CA 1
ATOM 867 C C . THR A 1 104 ? 6.441 17.109 19.781 1 91.31 104 THR A C 1
ATOM 869 O O . THR A 1 104 ? 7.359 17.719 20.344 1 91.31 104 THR A O 1
ATOM 872 N N . LEU A 1 105 ? 5.289 17.594 19.594 1 91 105 LEU A N 1
ATOM 873 C CA . LEU A 1 105 ? 5.008 18.984 19.969 1 91 105 LEU A CA 1
ATOM 874 C C . LEU A 1 105 ? 5.004 19.141 21.484 1 91 105 LEU A C 1
ATOM 876 O O . LEU A 1 105 ? 5.367 20.203 22 1 91 105 LEU A O 1
ATOM 880 N N . LYS A 1 106 ? 4.621 18.094 22.141 1 89.44 106 LYS A N 1
ATOM 881 C CA . LYS A 1 106 ? 4.613 18.125 23.609 1 89.44 106 LYS A CA 1
ATOM 882 C C . LYS A 1 106 ? 6.031 18.219 24.156 1 89.44 106 LYS A C 1
ATOM 884 O O . LYS A 1 106 ? 6.234 18.719 25.281 1 89.44 106 LYS A O 1
ATOM 889 N N . LYS A 1 107 ? 6.969 17.781 23.469 1 85.44 107 LYS A N 1
ATOM 890 C CA . LYS A 1 107 ? 8.344 17.719 23.953 1 85.44 107 LYS A CA 1
ATOM 891 C C . LYS A 1 107 ? 9.188 18.859 23.375 1 85.44 107 LYS A C 1
ATOM 893 O O . LYS A 1 107 ? 10.367 19 23.719 1 85.44 107 LYS A O 1
ATOM 898 N N . SER A 1 108 ? 8.523 19.531 22.531 1 77.5 108 SER A N 1
ATOM 899 C CA . SER A 1 108 ? 9.273 20.609 21.875 1 77.5 108 SER A CA 1
ATOM 900 C C . SER A 1 108 ? 9.555 21.75 22.844 1 77.5 108 SER A C 1
ATOM 902 O O . SER A 1 108 ? 8.711 22.094 23.688 1 77.5 108 SER A O 1
ATOM 904 N N . VAL A 1 109 ? 10.766 22.172 22.797 1 63.56 109 VAL A N 1
ATOM 905 C CA . VAL A 1 109 ? 11.211 23.234 23.703 1 63.56 109 VAL A CA 1
ATOM 906 C C . VAL A 1 109 ? 11.031 24.594 23.016 1 63.56 109 VAL A C 1
ATOM 908 O O . VAL A 1 109 ? 11.219 25.641 23.656 1 63.56 109 VAL A O 1
ATOM 911 N N . VAL A 1 110 ? 10.484 24.484 21.938 1 62.84 110 VAL A N 1
ATOM 912 C CA . VAL A 1 110 ? 10.344 25.781 21.266 1 62.84 110 VAL A CA 1
ATOM 913 C C . VAL A 1 110 ? 9.18 26.562 21.875 1 62.84 110 VAL A C 1
ATOM 915 O O . VAL A 1 110 ? 8.133 25.984 22.172 1 62.84 110 VAL A O 1
ATOM 918 N N . PRO A 1 111 ? 9.445 27.734 22.234 1 54.75 111 PRO A N 1
ATOM 919 C CA . PRO A 1 111 ? 8.508 28.594 22.953 1 54.75 111 PRO A CA 1
ATOM 920 C C . PRO A 1 111 ? 7.094 28.547 22.375 1 54.75 111 PRO A C 1
ATOM 922 O O . PRO A 1 111 ? 6.117 28.734 23.109 1 54.75 111 PRO A O 1
ATOM 925 N N . CYS A 1 112 ? 6.984 28.312 21.234 1 53.53 112 CYS A N 1
ATOM 926 C CA . CYS A 1 112 ? 5.66 28.438 20.641 1 53.53 112 CYS A CA 1
ATOM 927 C C . CYS A 1 112 ? 4.922 27.109 20.672 1 53.53 112 CYS A C 1
ATOM 929 O O . CYS A 1 112 ? 3.941 26.906 19.953 1 53.53 112 CYS A O 1
ATOM 931 N N . ALA A 1 113 ? 5.426 26.312 21.688 1 65.38 113 ALA A N 1
ATOM 932 C CA . ALA A 1 113 ? 4.73 25.016 21.672 1 65.38 113 ALA A CA 1
ATOM 933 C C . ALA A 1 113 ? 3.682 24.953 22.781 1 65.38 113 ALA A C 1
ATOM 935 O O . ALA A 1 113 ? 4.023 24.812 23.953 1 65.38 113 ALA A O 1
ATOM 936 N N . SER A 1 114 ? 2.471 25.5 22.516 1 78.12 114 SER A N 1
ATOM 937 C CA . SER A 1 114 ? 1.308 25.484 23.391 1 78.12 114 SER A CA 1
ATOM 938 C C . SER A 1 114 ? 0.986 24.062 23.859 1 78.12 114 SER A C 1
ATOM 940 O O . SER A 1 114 ? 0.287 23.875 24.859 1 78.12 114 SER A O 1
ATOM 942 N N . MET A 1 115 ? 1.64 23.109 23.219 1 85.56 115 MET A N 1
ATOM 943 C CA . MET A 1 115 ? 1.297 21.719 23.5 1 85.56 115 MET A CA 1
ATOM 944 C C . MET A 1 115 ? 1.949 21.234 24.781 1 85.56 115 MET A C 1
ATOM 946 O O . MET A 1 115 ? 1.545 20.219 25.344 1 85.56 115 MET A O 1
ATOM 950 N N . VAL A 1 116 ? 2.869 21.984 25.25 1 80.25 116 VAL A N 1
ATOM 951 C CA . VAL A 1 116 ? 3.592 21.625 26.469 1 80.25 116 VAL A CA 1
ATOM 952 C C . VAL A 1 116 ? 2.66 21.719 27.672 1 80.25 116 VAL A C 1
ATOM 954 O O . VAL A 1 116 ? 2.811 20.969 28.641 1 80.25 116 VAL A O 1
ATOM 957 N N . ASP A 1 117 ? 1.614 22.516 27.562 1 85.06 117 ASP A N 1
ATOM 958 C CA . ASP A 1 117 ? 0.728 22.812 28.688 1 85.06 117 ASP A CA 1
ATOM 959 C C . ASP A 1 117 ? -0.548 21.984 28.609 1 85.06 117 ASP A C 1
ATOM 961 O O . ASP A 1 117 ? -1.566 22.344 29.203 1 85.06 117 ASP A O 1
ATOM 965 N N . MET A 1 118 ? -0.513 20.953 27.922 1 90.56 118 MET A N 1
ATOM 966 C CA . MET A 1 118 ? -1.708 20.109 27.859 1 90.56 118 MET A CA 1
ATOM 967 C C . MET A 1 118 ? -2.088 19.594 29.234 1 90.56 118 MET A C 1
ATOM 969 O O . MET A 1 118 ? -1.229 19.109 29.984 1 90.56 118 MET A O 1
ATOM 973 N N . SER A 1 119 ? -3.305 19.734 29.594 1 94 119 SER A N 1
ATOM 974 C CA . SER A 1 119 ? -3.793 19.266 30.891 1 94 119 SER A CA 1
ATOM 975 C C . SER A 1 119 ? -3.812 17.75 30.953 1 94 119 SER A C 1
ATOM 977 O O . SER A 1 119 ? -3.742 17.078 29.922 1 94 119 SER A O 1
ATOM 979 N N . GLU A 1 120 ? -3.924 17.234 32.188 1 94.62 120 GLU A N 1
ATOM 980 C CA . GLU A 1 120 ? -4.004 15.789 32.375 1 94.62 120 GLU A CA 1
ATOM 981 C C . GLU A 1 120 ? -5.258 15.211 31.719 1 94.62 120 GLU A C 1
ATOM 983 O O . GLU A 1 120 ? -5.234 14.094 31.188 1 94.62 120 GLU A O 1
ATOM 988 N N . THR A 1 121 ? -6.281 16.016 31.75 1 96.75 121 THR A N 1
ATOM 989 C CA . THR A 1 121 ? -7.52 15.578 31.109 1 96.75 121 THR A CA 1
ATOM 990 C C . THR A 1 121 ? -7.352 15.484 29.594 1 96.75 121 THR A C 1
ATOM 992 O O . THR A 1 121 ? -7.824 14.539 28.969 1 96.75 121 THR A O 1
ATOM 995 N N . GLN A 1 122 ? -6.703 16.469 29.016 1 97.06 122 GLN A N 1
ATOM 996 C CA . GLN A 1 122 ? -6.426 16.438 27.578 1 97.06 122 GLN A CA 1
ATOM 997 C C . GLN A 1 122 ? -5.574 15.227 27.203 1 97.06 122 GLN A C 1
ATOM 999 O O . GLN A 1 122 ? -5.863 14.547 26.219 1 97.06 122 GLN A O 1
ATOM 1004 N N . LYS A 1 123 ? -4.57 14.953 28.016 1 96.38 123 LYS A N 1
ATOM 1005 C CA . LYS A 1 123 ? -3.682 13.82 27.75 1 96.38 123 LYS A CA 1
ATOM 1006 C C . LYS A 1 123 ? -4.449 12.5 27.766 1 96.38 123 LYS A C 1
ATOM 1008 O O . LYS A 1 123 ? -4.238 11.641 26.906 1 96.38 123 LYS A O 1
ATOM 1013 N N . LYS A 1 124 ? -5.289 12.383 28.719 1 97.38 124 LYS A N 1
ATOM 1014 C CA . LYS A 1 124 ? -6.098 11.172 28.828 1 97.38 124 LYS A CA 1
ATOM 1015 C C . LYS A 1 124 ? -7.027 11.016 27.641 1 97.38 124 LYS A C 1
ATOM 1017 O O . LYS A 1 124 ? -7.172 9.914 27.094 1 97.38 124 LYS A O 1
ATOM 1022 N N . ARG A 1 125 ? -7.613 12.062 27.219 1 98.12 125 ARG A N 1
ATOM 1023 C CA . ARG A 1 125 ? -8.547 12.031 26.094 1 98.12 125 ARG A CA 1
ATOM 1024 C C . ARG A 1 125 ? -7.828 11.727 24.797 1 98.12 125 ARG A C 1
ATOM 1026 O O . ARG A 1 125 ? -8.367 11.023 23.938 1 98.12 125 ARG A O 1
ATOM 1033 N N . ILE A 1 126 ? -6.656 12.242 24.641 1 98 126 ILE A N 1
ATOM 1034 C CA . ILE A 1 126 ? -5.852 11.977 23.453 1 98 126 ILE A CA 1
ATOM 1035 C C . ILE A 1 126 ? -5.48 10.492 23.406 1 98 126 ILE A C 1
ATOM 1037 O O . ILE A 1 126 ? -5.508 9.875 22.344 1 98 126 ILE A O 1
ATOM 1041 N N . GLU A 1 127 ? -5.168 9.961 24.562 1 97.88 127 GLU A N 1
ATOM 1042 C CA . GLU A 1 127 ? -4.816 8.547 24.609 1 97.88 127 GLU A CA 1
ATOM 1043 C C . GLU A 1 127 ? -6.02 7.664 24.297 1 97.88 127 GLU A C 1
ATOM 1045 O O . GLU A 1 127 ? -5.883 6.641 23.609 1 97.88 127 GLU A O 1
ATOM 1050 N N . GLU A 1 128 ? -7.105 8.07 24.766 1 98.44 128 GLU A N 1
ATOM 1051 C CA . GLU A 1 128 ? -8.328 7.344 24.438 1 98.44 128 GLU A CA 1
ATOM 1052 C C . GLU A 1 128 ? -8.633 7.402 22.938 1 98.44 128 GLU A C 1
ATOM 1054 O O . GLU A 1 128 ? -9.016 6.395 22.344 1 98.44 128 GLU A O 1
ATOM 1059 N N . LEU A 1 129 ? -8.484 8.57 22.375 1 98.69 129 LEU A N 1
ATOM 1060 C CA . LEU A 1 129 ? -8.688 8.742 20.938 1 98.69 129 LEU A CA 1
ATOM 1061 C C . LEU A 1 129 ? -7.684 7.906 20.141 1 98.69 129 LEU A C 1
ATOM 1063 O O . LEU A 1 129 ? -8.039 7.301 19.141 1 98.69 129 LEU A O 1
ATOM 1067 N N . ARG A 1 130 ? -6.48 7.859 20.625 1 98.19 130 ARG A N 1
ATOM 1068 C CA . ARG A 1 130 ? -5.422 7.078 19.984 1 98.19 130 ARG A CA 1
ATOM 1069 C C . ARG A 1 130 ? -5.805 5.605 19.906 1 98.19 130 ARG A C 1
ATOM 1071 O O . ARG A 1 130 ? -5.633 4.973 18.859 1 98.19 130 ARG A O 1
ATOM 1078 N N . LEU A 1 131 ? -6.328 5.09 20.969 1 98.25 131 LEU A N 1
ATOM 1079 C CA . LEU A 1 131 ? -6.727 3.689 21.016 1 98.25 131 LEU A CA 1
ATOM 1080 C C . LEU A 1 131 ? -7.895 3.422 20.078 1 98.25 131 LEU A C 1
ATOM 1082 O O . LEU A 1 131 ? -7.906 2.414 19.375 1 98.25 131 LEU A O 1
ATOM 1086 N N . LYS A 1 132 ? -8.789 4.312 20.078 1 98.5 132 LYS A N 1
ATOM 1087 C CA . LYS A 1 132 ? -9.953 4.18 19.203 1 98.5 132 LYS A CA 1
ATOM 1088 C C . LYS A 1 132 ? -9.539 4.195 17.734 1 98.5 132 LYS A C 1
ATOM 1090 O O . LYS A 1 132 ? -10.008 3.381 16.938 1 98.5 132 LYS A O 1
ATOM 1095 N N . ILE A 1 133 ? -8.672 5.082 17.391 1 98.69 133 ILE A N 1
ATOM 1096 C CA . ILE A 1 133 ? -8.227 5.234 16 1 98.69 133 ILE A CA 1
ATOM 1097 C C . ILE A 1 133 ? -7.41 4.012 15.586 1 98.69 133 ILE A C 1
ATOM 1099 O O . ILE A 1 133 ? -7.531 3.535 14.453 1 98.69 133 ILE A O 1
ATOM 1103 N N . ARG A 1 134 ? -6.625 3.541 16.484 1 97.88 134 ARG A N 1
ATOM 1104 C CA . ARG A 1 134 ? -5.848 2.342 16.188 1 97.88 134 ARG A CA 1
ATOM 1105 C C . ARG A 1 134 ? -6.758 1.177 15.812 1 97.88 134 ARG A C 1
ATOM 1107 O O . ARG A 1 134 ? -6.465 0.434 14.875 1 97.88 134 ARG A O 1
ATOM 1114 N N . LEU A 1 135 ? -7.797 1.035 16.516 1 98.25 135 LEU A N 1
ATOM 1115 C CA . LEU A 1 135 ? -8.75 -0.034 16.234 1 98.25 135 LEU A CA 1
ATOM 1116 C C . LEU A 1 135 ? -9.414 0.167 14.875 1 98.25 135 LEU A C 1
ATOM 1118 O O . LEU A 1 135 ? -9.617 -0.794 14.133 1 98.25 135 LEU A O 1
ATOM 1122 N N . GLU A 1 136 ? -9.734 1.355 14.586 1 98.62 136 GLU A N 1
ATOM 1123 C CA . GLU A 1 136 ? -10.352 1.657 13.297 1 98.62 136 GLU A CA 1
ATOM 1124 C C . GLU A 1 136 ? -9.375 1.454 12.148 1 98.62 136 GLU A C 1
ATOM 1126 O O . GLU A 1 136 ? -9.758 0.996 11.07 1 98.62 136 GLU A O 1
ATOM 1131 N N . GLU A 1 137 ? -8.086 1.825 12.344 1 98.5 137 GLU A N 1
ATOM 1132 C CA . GLU A 1 137 ? -7.051 1.549 11.352 1 98.5 137 GLU A CA 1
ATOM 1133 C C . GLU A 1 137 ? -6.961 0.056 11.047 1 98.5 137 GLU A C 1
ATOM 1135 O O . GLU A 1 137 ? -6.867 -0.343 9.883 1 98.5 137 GLU A O 1
ATOM 1140 N N . GLU A 1 138 ? -6.988 -0.695 12.109 1 97.44 138 GLU A N 1
ATOM 1141 C CA . GLU A 1 138 ? -6.891 -2.145 11.961 1 97.44 138 GLU A CA 1
ATOM 1142 C C . GLU A 1 138 ? -8.055 -2.689 11.133 1 97.44 138 GLU A C 1
ATOM 1144 O O . GLU A 1 138 ? -7.883 -3.617 10.344 1 97.44 138 GLU A O 1
ATOM 1149 N N . LYS A 1 139 ? -9.195 -2.162 11.367 1 98.19 139 LYS A N 1
ATOM 1150 C CA . LYS A 1 139 ? -10.367 -2.588 10.602 1 98.19 139 LYS A CA 1
ATOM 1151 C C . LYS A 1 139 ? -10.188 -2.299 9.117 1 98.19 139 LYS A C 1
ATOM 1153 O O . LYS A 1 139 ? -10.516 -3.137 8.273 1 98.19 139 LYS A O 1
ATOM 1158 N N . VAL A 1 140 ? -9.703 -1.153 8.82 1 98.5 140 VAL A N 1
ATOM 1159 C CA . VAL A 1 140 ? -9.461 -0.773 7.43 1 98.5 140 VAL A CA 1
ATOM 1160 C C . VAL A 1 140 ? -8.398 -1.686 6.824 1 98.5 140 VAL A C 1
ATOM 1162 O O . VAL A 1 140 ? -8.539 -2.137 5.684 1 98.5 140 VAL A O 1
ATOM 1165 N N . GLU A 1 141 ? -7.355 -1.948 7.586 1 97.62 141 GLU A N 1
ATOM 1166 C CA . GLU A 1 141 ? -6.262 -2.797 7.113 1 97.62 141 GLU A CA 1
ATOM 1167 C C . GLU A 1 141 ? -6.75 -4.215 6.836 1 97.62 141 GLU A C 1
ATOM 1169 O O . GLU A 1 141 ? -6.336 -4.84 5.855 1 97.62 141 GLU A O 1
ATOM 1174 N N . ARG A 1 142 ? -7.605 -4.691 7.641 1 96.06 142 ARG A N 1
ATOM 1175 C CA . ARG A 1 142 ? -8.18 -6.016 7.43 1 96.06 142 ARG A CA 1
ATOM 1176 C C . ARG A 1 142 ? -9.008 -6.055 6.148 1 96.06 142 ARG A C 1
ATOM 1178 O O . ARG A 1 142 ? -8.969 -7.043 5.41 1 96.06 142 ARG A O 1
ATOM 1185 N N . GLU A 1 143 ? -9.742 -5.023 5.953 1 97.5 143 GLU A N 1
ATOM 1186 C CA . GLU A 1 143 ? -10.539 -4.953 4.734 1 97.5 143 GLU A CA 1
ATOM 1187 C C . GLU A 1 143 ? -9.641 -4.891 3.496 1 97.5 143 GLU A C 1
ATOM 1189 O O . GLU A 1 143 ? -9.945 -5.516 2.477 1 97.5 143 GLU A O 1
ATOM 1194 N N . MET A 1 144 ? -8.594 -4.129 3.582 1 97.5 144 MET A N 1
ATOM 1195 C CA . MET A 1 144 ? -7.652 -4.043 2.467 1 97.5 144 MET A CA 1
ATOM 1196 C C . MET A 1 144 ? -7.027 -5.406 2.182 1 97.5 144 MET A C 1
ATOM 1198 O O . MET A 1 144 ? -6.871 -5.789 1.021 1 97.5 144 MET A O 1
ATOM 1202 N N . GLU A 1 145 ? -6.672 -6.098 3.223 1 95.44 145 GLU A N 1
ATOM 1203 C CA . GLU A 1 145 ? -6.102 -7.434 3.08 1 95.44 145 GLU A CA 1
ATOM 1204 C C . GLU A 1 145 ? -7.078 -8.375 2.385 1 95.44 145 GLU A C 1
ATOM 1206 O O . GLU A 1 145 ? -6.676 -9.18 1.543 1 95.44 145 GLU A O 1
ATOM 1211 N N . ARG A 1 146 ? -8.281 -8.258 2.799 1 95.25 146 ARG A N 1
ATOM 1212 C CA . ARG A 1 146 ? -9.312 -9.094 2.191 1 95.25 146 ARG A CA 1
ATOM 1213 C C . ARG A 1 146 ? -9.406 -8.844 0.691 1 95.25 146 ARG A C 1
ATOM 1215 O O . ARG A 1 146 ? -9.586 -9.781 -0.091 1 95.25 146 ARG A O 1
ATOM 1222 N N . LEU A 1 147 ? -9.305 -7.656 0.318 1 96.19 147 LEU A N 1
ATOM 1223 C CA . LEU A 1 147 ? -9.375 -7.301 -1.095 1 96.19 147 LEU A CA 1
ATOM 1224 C C . LEU A 1 147 ? -8.164 -7.832 -1.852 1 96.19 147 LEU A C 1
ATOM 1226 O O . LEU A 1 147 ? -8.289 -8.312 -2.979 1 96.19 147 LEU A O 1
ATOM 1230 N N . GLN A 1 148 ? -7.035 -7.719 -1.212 1 95.69 148 GLN A N 1
ATOM 1231 C CA . GLN A 1 148 ? -5.809 -8.219 -1.82 1 95.69 148 GLN A CA 1
ATOM 1232 C C . GLN A 1 148 ? -5.895 -9.719 -2.078 1 95.69 148 GLN A C 1
ATOM 1234 O O . GLN A 1 148 ? -5.504 -10.195 -3.146 1 95.69 148 GLN A O 1
ATOM 1239 N N . VAL A 1 149 ? -6.43 -10.406 -1.178 1 94.94 149 VAL A N 1
ATOM 1240 C CA . VAL A 1 149 ? -6.539 -11.852 -1.293 1 94.94 149 VAL A CA 1
ATOM 1241 C C . VAL A 1 149 ? -7.68 -12.211 -2.24 1 94.94 149 VAL A C 1
ATOM 1243 O O . VAL A 1 149 ? -7.637 -13.242 -2.916 1 94.94 149 VAL A O 1
ATOM 1246 N N . ALA A 1 150 ? -8.672 -11.344 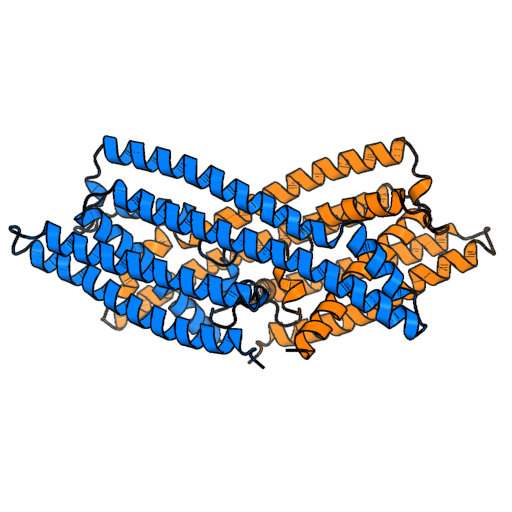-2.352 1 93.56 150 ALA A N 1
ATOM 1247 C CA . ALA A 1 150 ? -9.844 -11.594 -3.189 1 93.56 150 ALA A CA 1
ATOM 1248 C C . ALA A 1 150 ? -9.453 -11.695 -4.66 1 93.56 150 ALA A C 1
ATOM 1250 O O . ALA A 1 150 ? -10.172 -12.297 -5.457 1 93.56 150 ALA A O 1
ATOM 1251 N N . MET A 1 151 ? -8.328 -11.195 -5.004 1 91.38 151 MET A N 1
ATOM 1252 C CA . MET A 1 151 ? -7.809 -11.328 -6.363 1 91.38 151 MET A CA 1
ATOM 1253 C C . MET A 1 151 ? -7.492 -12.781 -6.691 1 91.38 151 MET A C 1
ATOM 1255 O O . MET A 1 151 ? -7.301 -13.133 -7.855 1 91.38 151 MET A O 1
ATOM 1259 N N . ALA A 1 152 ? -7.48 -13.586 -5.645 1 93.12 152 ALA A N 1
ATOM 1260 C CA . ALA A 1 152 ? -7.25 -15.016 -5.844 1 93.12 152 ALA A CA 1
ATOM 1261 C C . ALA A 1 152 ? -8.438 -15.836 -5.348 1 93.12 152 ALA A C 1
ATOM 1263 O O . ALA A 1 152 ? -8.297 -17.031 -5.055 1 93.12 152 ALA A O 1
ATOM 1264 N N . ASP A 1 153 ? -9.555 -15.211 -5.258 1 92.19 153 ASP A N 1
ATOM 1265 C CA . ASP A 1 153 ? -10.734 -15.984 -4.895 1 92.19 153 ASP A CA 1
ATOM 1266 C C . ASP A 1 153 ? -11.109 -16.969 -5.996 1 92.19 153 ASP A C 1
ATOM 1268 O O . ASP A 1 153 ? -10.562 -16.922 -7.098 1 92.19 153 ASP A O 1
ATOM 1272 N N . ARG A 1 154 ? -11.969 -17.781 -5.656 1 92.06 154 ARG A N 1
ATOM 1273 C CA . ARG A 1 154 ? -12.344 -18.875 -6.555 1 92.06 154 ARG A CA 1
ATOM 1274 C C . ARG A 1 154 ? -12.727 -18.344 -7.93 1 92.06 154 ARG A C 1
ATOM 1276 O O . ARG A 1 154 ? -12.258 -18.859 -8.953 1 92.06 154 ARG A O 1
ATOM 1283 N N . LYS A 1 155 ? -13.531 -17.344 -7.93 1 93.31 155 LYS A N 1
ATOM 1284 C CA . LYS A 1 155 ? -14.008 -16.766 -9.188 1 93.31 155 LYS A CA 1
ATOM 1285 C C . LYS A 1 155 ? -12.844 -16.281 -10.047 1 93.31 155 LYS A C 1
ATOM 1287 O O . LYS A 1 155 ? -12.773 -16.609 -11.234 1 93.31 155 LYS A O 1
ATOM 1292 N N . MET A 1 156 ? -11.93 -15.617 -9.484 1 94.62 156 MET A N 1
ATOM 1293 C CA . MET A 1 156 ? -10.812 -15.031 -10.219 1 94.62 156 MET A CA 1
ATOM 1294 C C . MET A 1 156 ? -9.852 -16.125 -10.703 1 94.62 156 MET A C 1
ATOM 1296 O O . MET A 1 156 ? -9.352 -16.062 -11.828 1 94.62 156 MET A O 1
ATOM 1300 N N . VAL A 1 157 ? -9.594 -17.062 -9.859 1 93.56 157 VAL A N 1
ATOM 1301 C CA . VAL A 1 157 ? -8.711 -18.172 -10.219 1 93.56 157 VAL A CA 1
ATOM 1302 C C . VAL A 1 157 ? -9.32 -18.953 -11.391 1 93.56 157 VAL A C 1
ATOM 1304 O O . VAL A 1 157 ? -8.625 -19.266 -12.359 1 93.56 157 VAL A O 1
ATOM 1307 N N . GLU A 1 158 ? -10.594 -19.25 -11.344 1 91.94 158 GLU A N 1
ATOM 1308 C CA . GLU A 1 158 ? -11.273 -19.984 -12.398 1 91.94 158 GLU A CA 1
ATOM 1309 C C . GLU A 1 158 ? -11.305 -19.188 -13.703 1 91.94 158 GLU A C 1
ATOM 1311 O O . GLU A 1 158 ? -11.109 -19.75 -14.781 1 91.94 158 GLU A O 1
ATOM 1316 N N . LEU A 1 159 ? -11.539 -17.953 -13.586 1 93.56 159 LEU A N 1
ATOM 1317 C CA . LEU A 1 159 ? -11.547 -17.094 -14.773 1 93.56 159 LEU A CA 1
ATOM 1318 C C . LEU A 1 159 ? -10.164 -17.062 -15.414 1 93.56 159 LEU A C 1
ATOM 1320 O O . LEU A 1 159 ? -10.039 -17.078 -16.641 1 93.56 159 LEU A O 1
ATOM 1324 N N . ALA A 1 160 ? -9.148 -16.969 -14.586 1 93.75 160 ALA A N 1
ATOM 1325 C CA . ALA A 1 160 ? -7.781 -16.953 -15.102 1 93.75 160 ALA A CA 1
ATOM 1326 C C . ALA A 1 160 ? -7.457 -18.266 -15.828 1 93.75 160 ALA A C 1
ATOM 1328 O O . ALA A 1 160 ? -6.828 -18.25 -16.891 1 93.75 160 ALA A O 1
ATOM 1329 N N . ARG A 1 161 ? -7.887 -19.312 -15.273 1 90.31 161 ARG A N 1
ATOM 1330 C CA . ARG A 1 161 ? -7.668 -20.625 -15.891 1 90.31 161 ARG A CA 1
ATOM 1331 C C . ARG A 1 161 ? -8.43 -20.734 -17.203 1 90.31 161 ARG A C 1
ATOM 1333 O O . ARG A 1 161 ? -7.883 -21.219 -18.203 1 90.31 161 ARG A O 1
ATOM 1340 N N . LEU A 1 162 ? -9.656 -20.328 -17.172 1 89.25 162 LEU A N 1
ATOM 1341 C CA . LEU A 1 162 ? -10.484 -20.375 -18.359 1 89.25 162 LEU A CA 1
ATOM 1342 C C . LEU A 1 162 ? -9.906 -19.5 -19.469 1 89.25 162 LEU A C 1
ATOM 1344 O O . LEU A 1 162 ? -9.836 -19.922 -20.625 1 89.25 162 LEU A O 1
ATOM 1348 N N . ALA A 1 163 ? -9.492 -18.344 -19.109 1 90.06 163 ALA A N 1
ATOM 1349 C CA . ALA A 1 163 ? -8.945 -17.391 -20.078 1 90.06 163 ALA A CA 1
ATOM 1350 C C . ALA A 1 163 ? -7.641 -17.906 -20.688 1 90.06 163 ALA A C 1
ATOM 1352 O O . ALA A 1 163 ? -7.285 -17.547 -21.797 1 90.06 163 ALA A O 1
ATOM 1353 N N . SER A 1 164 ? -6.922 -18.766 -19.953 1 87.44 164 SER A N 1
ATOM 1354 C CA . SER A 1 164 ? -5.633 -19.281 -20.406 1 87.44 164 SER A CA 1
ATOM 1355 C C . SER A 1 164 ? -5.809 -20.453 -21.359 1 87.44 164 SER A C 1
ATOM 1357 O O . SER A 1 164 ? -4.883 -20.812 -22.094 1 87.44 164 SER A O 1
ATOM 1359 N N . ARG A 1 165 ? -6.988 -21 -21.406 1 82.81 165 ARG A N 1
ATOM 1360 C CA . ARG A 1 165 ? -7.176 -22.25 -22.156 1 82.81 165 ARG A CA 1
ATOM 1361 C C . ARG A 1 165 ? -8.078 -22.016 -23.359 1 82.81 165 ARG A C 1
ATOM 1363 O O . ARG A 1 165 ? -8.062 -22.812 -24.312 1 82.81 165 ARG A O 1
ATOM 1370 N N . VAL A 1 166 ? -8.758 -21.047 -23.281 1 81.19 166 VAL A N 1
ATOM 1371 C CA . VAL A 1 166 ? -9.758 -20.828 -24.328 1 81.19 166 VAL A CA 1
ATOM 1372 C C . VAL A 1 166 ? -9.117 -20.156 -25.531 1 81.19 166 VAL A C 1
ATOM 1374 O O . VAL A 1 166 ? -8.383 -19.172 -25.391 1 81.19 166 VAL A O 1
ATOM 1377 N N . GLU A 1 167 ? -9.336 -20.75 -26.594 1 79 167 GLU A N 1
ATOM 1378 C CA . GLU A 1 167 ? -8.797 -20.219 -27.844 1 79 167 GLU A CA 1
ATOM 1379 C C . GLU A 1 167 ? -9.914 -19.766 -28.781 1 79 167 GLU A C 1
ATOM 1381 O O . GLU A 1 167 ? -9.688 -18.938 -29.672 1 79 167 GLU A O 1
ATOM 1386 N N . ASN A 1 168 ? -11.062 -20.219 -28.531 1 82.25 168 ASN A N 1
ATOM 1387 C CA . ASN A 1 168 ? -12.219 -19.859 -29.344 1 82.25 168 ASN A CA 1
ATOM 1388 C C . ASN A 1 168 ? -12.664 -18.422 -29.062 1 82.25 168 ASN A C 1
ATOM 1390 O O . ASN A 1 168 ? -12.898 -18.047 -27.906 1 82.25 168 ASN A O 1
ATOM 1394 N N . GLY A 1 169 ? -12.812 -17.703 -30.047 1 78 169 GLY A N 1
ATOM 1395 C CA . GLY A 1 169 ? -13.117 -16.281 -29.953 1 78 169 GLY A CA 1
ATOM 1396 C C . GLY A 1 169 ? -14.398 -15.992 -29.203 1 78 169 GLY A C 1
ATOM 1397 O O . GLY A 1 169 ? -14.453 -15.07 -28.391 1 78 169 GLY A O 1
ATOM 1398 N N . ASP A 1 170 ? -15.375 -16.766 -29.531 1 80.81 170 ASP A N 1
ATOM 1399 C CA . ASP A 1 170 ? -16.672 -16.547 -28.891 1 80.81 170 ASP A CA 1
ATOM 1400 C C . ASP A 1 170 ? -16.578 -16.781 -27.375 1 80.81 170 ASP A C 1
ATOM 1402 O O . ASP A 1 170 ? -17.156 -16.031 -26.594 1 80.81 170 ASP A O 1
ATOM 1406 N N . VAL A 1 171 ? -15.922 -17.734 -27.062 1 85.06 171 VAL A N 1
ATOM 1407 C CA . VAL A 1 171 ? -15.766 -18.078 -25.641 1 85.06 171 VAL A CA 1
ATOM 1408 C C . VAL A 1 171 ? -14.883 -17.047 -24.953 1 85.06 171 VAL A C 1
ATOM 1410 O O . VAL A 1 171 ? -15.141 -16.672 -23.812 1 85.06 171 VAL A O 1
ATOM 1413 N N . VAL A 1 172 ? -14.023 -16.547 -25.75 1 86.19 172 VAL A N 1
ATOM 1414 C CA . VAL A 1 172 ? -13.148 -15.5 -25.219 1 86.19 172 VAL A CA 1
ATOM 1415 C C . VAL A 1 172 ? -13.969 -14.281 -24.828 1 86.19 172 VAL A C 1
ATOM 1417 O O . VAL A 1 172 ? -13.773 -13.703 -23.766 1 86.19 172 VAL A O 1
ATOM 1420 N N . GLY A 1 173 ? -14.891 -13.891 -25.625 1 87.19 173 GLY A N 1
ATOM 1421 C CA . GLY A 1 173 ? -15.75 -12.758 -25.328 1 87.19 173 GLY A CA 1
ATOM 1422 C C . GLY A 1 173 ? -16.578 -12.953 -24.078 1 87.19 173 GLY A C 1
ATOM 1423 O O . GLY A 1 173 ? -16.766 -12.016 -23.297 1 87.19 173 GLY A O 1
ATOM 1424 N N . GLN A 1 174 ? -17.047 -14.164 -23.938 1 90.06 174 GLN A N 1
ATOM 1425 C CA . GLN A 1 174 ? -17.844 -14.477 -22.75 1 90.06 174 GLN A CA 1
ATOM 1426 C C . GLN A 1 174 ? -17 -14.383 -21.484 1 90.06 174 GLN A C 1
ATOM 1428 O O . GLN A 1 174 ? -17.453 -13.852 -20.469 1 90.06 174 GLN A O 1
ATOM 1433 N N . VAL A 1 175 ? -15.852 -14.898 -21.562 1 90.88 175 VAL A N 1
ATOM 1434 C CA . VAL A 1 175 ? -14.938 -14.867 -20.422 1 90.88 175 VAL A CA 1
ATOM 1435 C C . VAL A 1 175 ? -14.578 -13.422 -20.094 1 90.88 175 VAL A C 1
ATOM 1437 O O . VAL A 1 175 ? -14.531 -13.047 -18.922 1 90.88 175 VAL A O 1
ATOM 1440 N N . ASP A 1 176 ? -14.445 -12.656 -21.109 1 90.06 176 ASP A N 1
ATOM 1441 C CA . ASP A 1 176 ? -14.117 -11.25 -20.922 1 90.06 176 ASP A CA 1
ATOM 1442 C C . ASP A 1 176 ? -15.234 -10.523 -20.172 1 90.06 176 ASP A C 1
ATOM 1444 O O . ASP A 1 176 ? -14.969 -9.672 -19.328 1 90.06 176 ASP A O 1
ATOM 1448 N N . GLY A 1 177 ? -16.391 -10.852 -20.547 1 92.31 177 GLY A N 1
ATOM 1449 C CA . GLY A 1 177 ? -17.531 -10.266 -19.859 1 92.31 177 GLY A CA 1
ATOM 1450 C C . GLY A 1 177 ? -17.578 -10.633 -18.375 1 92.31 177 GLY A C 1
ATOM 1451 O O . GLY A 1 177 ? -17.875 -9.781 -17.531 1 92.31 177 GLY A O 1
ATOM 1452 N N . LEU A 1 178 ? -17.266 -11.898 -18.109 1 94.25 178 LEU A N 1
ATOM 1453 C CA . LEU A 1 178 ? -17.266 -12.375 -16.734 1 94.25 178 LEU A CA 1
ATOM 1454 C C . LEU A 1 178 ? -16.141 -11.711 -15.93 1 94.25 178 LEU A C 1
ATOM 1456 O O . LEU A 1 178 ? -16.328 -11.367 -14.766 1 94.25 178 LEU A O 1
ATOM 1460 N N . VAL A 1 179 ? -15.07 -11.539 -16.562 1 94.81 179 VAL A N 1
ATOM 1461 C CA . VAL A 1 179 ? -13.938 -10.883 -15.922 1 94.81 179 VAL A CA 1
ATOM 1462 C C . VAL A 1 179 ? -14.297 -9.438 -15.594 1 94.81 179 VAL A C 1
ATOM 1464 O O . VAL A 1 179 ? -13.992 -8.945 -14.5 1 94.81 179 VAL A O 1
ATOM 1467 N N . GLU A 1 180 ? -14.938 -8.781 -16.5 1 93.94 180 GLU A N 1
ATOM 1468 C CA . GLU A 1 180 ? -15.336 -7.395 -16.281 1 93.94 180 GLU A CA 1
ATOM 1469 C C . GLU A 1 180 ? -16.266 -7.258 -15.078 1 93.94 180 GLU A C 1
ATOM 1471 O O . GLU A 1 180 ? -16.109 -6.34 -14.273 1 93.94 180 GLU A O 1
ATOM 1476 N N . VAL A 1 181 ? -17.172 -8.141 -14.992 1 94.94 181 VAL A N 1
ATOM 1477 C CA . VAL A 1 181 ? -18.109 -8.117 -13.883 1 94.94 181 VAL A CA 1
ATOM 1478 C C . VAL A 1 181 ? -17.359 -8.375 -12.57 1 94.94 181 VAL A C 1
ATOM 1480 O O . VAL A 1 181 ? -17.609 -7.707 -11.562 1 94.94 181 VAL A O 1
ATOM 1483 N N . ALA A 1 182 ? -16.469 -9.344 -12.57 1 96.06 182 ALA A N 1
ATOM 1484 C CA . ALA A 1 182 ? -15.695 -9.672 -11.375 1 96.06 182 ALA A CA 1
ATOM 1485 C C . ALA A 1 182 ? -14.82 -8.5 -10.945 1 96.06 182 ALA A C 1
ATOM 1487 O O . ALA A 1 182 ? -14.758 -8.172 -9.758 1 96.06 182 ALA A O 1
ATOM 1488 N N . LEU A 1 183 ? -14.211 -7.871 -11.875 1 95.56 183 LEU A N 1
ATOM 1489 C CA . LEU A 1 183 ? -13.328 -6.742 -11.578 1 95.56 183 LEU A CA 1
ATOM 1490 C C . LEU A 1 183 ? -14.133 -5.555 -11.055 1 95.56 183 LEU A C 1
ATOM 1492 O O . LEU A 1 183 ? -13.664 -4.828 -10.172 1 95.56 183 LEU A O 1
ATOM 1496 N N . LYS A 1 184 ? -15.297 -5.363 -11.633 1 95.31 184 LYS A N 1
ATOM 1497 C CA . LYS A 1 184 ? -16.141 -4.285 -11.148 1 95.31 184 LYS A CA 1
ATOM 1498 C C . LYS A 1 184 ? -16.438 -4.445 -9.656 1 95.31 184 LYS A C 1
ATOM 1500 O O . LYS A 1 184 ? -16.453 -3.463 -8.914 1 95.31 184 LYS A O 1
ATOM 1505 N N . GLY A 1 185 ? -16.703 -5.645 -9.281 1 95.81 185 GLY A N 1
ATOM 1506 C CA . GLY A 1 185 ? -16.906 -5.922 -7.871 1 95.81 185 GLY A CA 1
ATOM 1507 C C . GLY A 1 185 ? -15.68 -5.645 -7.023 1 95.81 185 GLY A C 1
ATOM 1508 O O . GLY A 1 185 ? -15.781 -5.047 -5.953 1 95.81 185 GLY A O 1
ATOM 1509 N N . LEU A 1 186 ? -14.555 -6.082 -7.488 1 96.31 186 LEU A N 1
ATOM 1510 C CA . LEU A 1 186 ? -13.297 -5.863 -6.781 1 96.31 186 LEU A CA 1
ATOM 1511 C C . LEU A 1 186 ? -13 -4.371 -6.66 1 96.31 186 LEU A C 1
ATOM 1513 O O . LEU A 1 186 ? -12.602 -3.9 -5.594 1 96.31 186 LEU A O 1
ATOM 1517 N N . LEU A 1 187 ? -13.234 -3.607 -7.703 1 97.44 187 LEU A N 1
ATOM 1518 C CA . LEU A 1 187 ? -12.984 -2.17 -7.703 1 97.44 187 LEU A CA 1
ATOM 1519 C C . LEU A 1 187 ? -13.93 -1.451 -6.75 1 97.44 187 LEU A C 1
ATOM 1521 O O . LEU A 1 187 ? -13.547 -0.471 -6.109 1 97.44 187 LEU A O 1
ATOM 1525 N N . GLY A 1 188 ? -15.156 -1.945 -6.703 1 97.81 188 GLY A N 1
ATOM 1526 C CA . GLY A 1 188 ? -16.078 -1.413 -5.715 1 97.81 188 GLY A CA 1
ATOM 1527 C C . GLY A 1 188 ? -15.578 -1.569 -4.289 1 97.81 188 GLY A C 1
ATOM 1528 O O . GLY A 1 188 ? -15.789 -0.689 -3.451 1 97.81 188 GLY A O 1
ATOM 1529 N N . GLY A 1 189 ? -14.938 -2.693 -4.027 1 98.12 189 GLY A N 1
ATOM 1530 C CA . GLY A 1 189 ? -14.32 -2.914 -2.727 1 98.12 189 GLY A CA 1
ATOM 1531 C C . GLY A 1 189 ? -13.219 -1.926 -2.414 1 98.12 189 GLY A C 1
ATOM 1532 O O . GLY A 1 189 ? -13.117 -1.432 -1.29 1 98.12 189 GLY A O 1
ATOM 1533 N N . LEU A 1 190 ? -12.391 -1.6 -3.385 1 98.38 190 LEU A N 1
ATOM 1534 C CA . LEU A 1 190 ? -11.32 -0.625 -3.209 1 98.38 190 LEU A CA 1
ATOM 1535 C C . LEU A 1 190 ? -11.883 0.745 -2.85 1 98.38 190 LEU A C 1
ATOM 1537 O O . LEU A 1 190 ? -11.344 1.436 -1.982 1 98.38 190 LEU A O 1
ATOM 1541 N N . GLU A 1 191 ? -12.938 1.115 -3.566 1 98.56 191 GLU A N 1
ATOM 1542 C CA . GLU A 1 191 ? -13.562 2.404 -3.291 1 98.56 191 GLU A CA 1
ATOM 1543 C C . GLU A 1 191 ? -14.07 2.475 -1.853 1 98.56 191 GLU A C 1
ATOM 1545 O O . GLU A 1 191 ? -13.891 3.486 -1.174 1 98.56 191 GLU A O 1
ATOM 1550 N N . LYS A 1 192 ? -14.648 1.411 -1.417 1 98.5 192 LYS A N 1
ATOM 1551 C CA . LYS A 1 192 ? -15.188 1.36 -0.062 1 98.5 192 LYS A CA 1
ATOM 1552 C C . LYS A 1 192 ? -14.078 1.465 0.979 1 98.5 192 LYS A C 1
ATOM 1554 O O . LYS A 1 192 ? -14.219 2.188 1.969 1 98.5 192 LYS A O 1
ATOM 1559 N N . VAL A 1 193 ? -13.039 0.729 0.739 1 98.69 193 VAL A N 1
ATOM 1560 C CA . VAL A 1 193 ? -11.945 0.732 1.709 1 98.69 193 VAL A CA 1
ATOM 1561 C C . VAL A 1 193 ? -11.266 2.1 1.718 1 98.69 193 VAL A C 1
ATOM 1563 O O . VAL A 1 193 ? -10.875 2.598 2.775 1 98.69 193 VAL A O 1
ATOM 1566 N N . MET A 1 194 ? -11.102 2.693 0.57 1 98.69 194 MET A N 1
ATOM 1567 C CA . MET A 1 194 ? -10.531 4.035 0.484 1 98.69 194 MET A CA 1
ATOM 1568 C C . MET A 1 194 ? -11.367 5.035 1.276 1 98.69 194 MET A C 1
ATOM 1570 O O . MET A 1 194 ? -10.828 5.832 2.045 1 98.69 194 MET A O 1
ATOM 1574 N N . LYS A 1 195 ? -12.656 4.961 1.107 1 98.62 195 LYS A N 1
ATOM 1575 C CA . LYS A 1 195 ? -13.555 5.871 1.809 1 98.62 195 LYS A CA 1
ATOM 1576 C C . LYS A 1 195 ? -13.508 5.641 3.316 1 98.62 195 LYS A C 1
ATOM 1578 O O . LYS A 1 195 ? -13.516 6.594 4.098 1 98.62 195 LYS A O 1
ATOM 1583 N N . ALA A 1 196 ? -13.453 4.418 3.662 1 98.81 196 ALA A N 1
ATOM 1584 C CA . ALA A 1 196 ? -13.336 4.094 5.082 1 98.81 196 ALA A CA 1
ATOM 1585 C C . ALA A 1 196 ? -12.055 4.676 5.672 1 98.81 196 ALA A C 1
ATOM 1587 O O . ALA A 1 196 ? -12.07 5.238 6.77 1 98.81 196 ALA A O 1
ATOM 1588 N N . ALA A 1 197 ? -11.008 4.504 4.973 1 98.88 197 ALA A N 1
ATOM 1589 C CA . ALA A 1 197 ? -9.727 5.047 5.426 1 98.88 197 ALA A CA 1
ATOM 1590 C C . ALA A 1 197 ? -9.789 6.562 5.559 1 98.88 197 ALA A C 1
ATOM 1592 O O . ALA A 1 197 ? -9.273 7.129 6.527 1 98.88 197 ALA A O 1
ATOM 1593 N N . ASP A 1 198 ? -10.383 7.191 4.602 1 98.81 198 ASP A N 1
ATOM 1594 C CA . ASP A 1 198 ? -10.523 8.641 4.637 1 98.81 198 ASP A CA 1
ATOM 1595 C C . ASP A 1 198 ? -11.391 9.086 5.816 1 98.81 198 ASP A C 1
ATOM 1597 O O . ASP A 1 198 ? -11.125 10.117 6.43 1 98.81 198 ASP A O 1
ATOM 1601 N N . CYS A 1 199 ? -12.398 8.305 6.082 1 98.69 199 CYS A N 1
ATOM 1602 C CA . CYS A 1 199 ? -13.258 8.617 7.219 1 98.69 199 CYS A CA 1
ATOM 1603 C C . CYS A 1 199 ? -12.484 8.523 8.531 1 98.69 199 CYS A C 1
ATOM 1605 O O . CYS A 1 199 ? -12.688 9.328 9.438 1 98.69 199 CYS A O 1
ATOM 1607 N N . VAL A 1 200 ? -11.602 7.562 8.656 1 98.88 200 VAL A N 1
ATOM 1608 C CA . VAL A 1 200 ? -10.773 7.445 9.852 1 98.88 200 VAL A CA 1
ATOM 1609 C C . VAL A 1 200 ? -9.859 8.664 9.969 1 98.88 200 VAL A C 1
ATOM 1611 O O . VAL A 1 200 ? -9.656 9.188 11.062 1 98.88 200 VAL A O 1
ATOM 1614 N N . ARG A 1 201 ? -9.32 9.125 8.883 1 98.75 201 ARG A N 1
ATOM 1615 C CA . ARG A 1 201 ? -8.469 10.312 8.867 1 98.75 201 ARG A CA 1
ATOM 1616 C C . ARG A 1 201 ? -9.242 11.547 9.336 1 98.75 201 ARG A C 1
ATOM 1618 O O . ARG A 1 201 ? -8.758 12.305 10.172 1 98.75 201 ARG A O 1
ATOM 1625 N N . LEU A 1 202 ? -10.445 11.68 8.781 1 98.38 202 LEU A N 1
ATOM 1626 C CA . LEU A 1 202 ? -11.258 12.828 9.164 1 98.38 202 LEU A CA 1
ATOM 1627 C C . LEU A 1 202 ? -11.672 12.742 10.633 1 98.38 202 LEU A C 1
ATOM 1629 O O . LEU A 1 202 ? -11.656 13.742 11.344 1 98.38 202 LEU A O 1
ATOM 1633 N N . LYS A 1 203 ? -12.023 11.562 11.062 1 98.5 203 LYS A N 1
ATOM 1634 C CA . LYS A 1 203 ? -12.375 11.344 12.461 1 98.5 203 LYS A CA 1
ATOM 1635 C C . LYS A 1 203 ? -11.195 11.664 13.375 1 98.5 203 LYS A C 1
ATOM 1637 O O . LYS A 1 203 ? -11.383 12.234 14.453 1 98.5 203 LYS A O 1
ATOM 1642 N N . THR A 1 204 ? -10.039 11.289 12.953 1 98.81 204 THR A N 1
ATOM 1643 C CA . THR A 1 204 ? -8.836 11.555 13.727 1 98.81 204 THR A CA 1
ATOM 1644 C C . THR A 1 204 ? -8.586 13.055 13.844 1 98.81 204 THR A C 1
ATOM 1646 O O . THR A 1 204 ? -8.352 13.57 14.938 1 98.81 204 THR A O 1
ATOM 1649 N N . LEU A 1 205 ? -8.633 13.703 12.711 1 98.38 205 LEU A N 1
ATOM 1650 C CA . LEU A 1 205 ? -8.398 15.148 12.695 1 98.38 205 LEU A CA 1
ATOM 1651 C C . LEU A 1 205 ? -9.398 15.875 13.586 1 98.38 205 LEU A C 1
ATOM 1653 O O . LEU A 1 205 ? -9.008 16.641 14.461 1 98.38 205 LEU A O 1
ATOM 1657 N N . LYS A 1 206 ? -10.656 15.555 13.398 1 98 206 LYS A N 1
ATOM 1658 C CA . LYS A 1 206 ? -11.711 16.203 14.172 1 98 206 LYS A CA 1
ATOM 1659 C C . LYS A 1 206 ? -11.594 15.852 15.656 1 98 206 LYS A C 1
ATOM 1661 O O . LYS A 1 206 ? -11.781 16.719 16.516 1 98 206 LYS A O 1
ATOM 1666 N N . GLY A 1 207 ? -11.32 14.594 15.93 1 98.56 207 GLY A N 1
ATOM 1667 C CA . GLY A 1 207 ? -11.195 14.156 17.312 1 98.56 207 GLY A CA 1
ATOM 1668 C C . GLY A 1 207 ? -10.086 14.867 18.062 1 98.56 207 GLY A C 1
ATOM 1669 O O . GLY A 1 207 ? -10.266 15.25 19.219 1 98.56 207 GLY A O 1
ATOM 1670 N N . VAL A 1 208 ? -8.961 15.055 17.438 1 98.5 208 VAL A N 1
ATOM 1671 C CA . VAL A 1 208 ? -7.836 15.75 18.047 1 98.5 208 VAL A CA 1
ATOM 1672 C C . VAL A 1 208 ? -8.211 17.203 18.328 1 98.5 208 VAL A C 1
ATOM 1674 O O . VAL A 1 208 ? -7.953 17.734 19.406 1 98.5 208 VAL A O 1
ATOM 1677 N N . LEU A 1 209 ? -8.867 17.828 17.359 1 97.81 209 LEU A N 1
ATOM 1678 C CA . LEU A 1 209 ? -9.203 19.234 17.469 1 97.81 209 LEU A CA 1
ATOM 1679 C C . LEU A 1 209 ? -10.258 19.469 18.531 1 97.81 209 LEU A C 1
ATOM 1681 O O . LEU A 1 209 ? -10.32 20.562 19.125 1 97.81 209 LEU A O 1
ATOM 1685 N N . GLU A 1 210 ? -11.07 18.484 18.828 1 97.56 210 GLU A N 1
ATOM 1686 C CA . GLU A 1 210 ? -12.086 18.594 19.875 1 97.56 210 GLU A CA 1
ATOM 1687 C C . GLU A 1 210 ? -11.461 18.547 21.266 1 97.56 210 GLU A C 1
ATOM 1689 O O . GLU A 1 210 ? -12.008 19.109 22.219 1 97.56 210 GLU A O 1
ATOM 1694 N N . VAL A 1 211 ? -10.344 17.922 21.375 1 97.81 211 VAL A N 1
ATOM 1695 C CA . VAL A 1 211 ? -9.695 17.75 22.672 1 97.81 211 VAL A CA 1
ATOM 1696 C C . VAL A 1 211 ? -8.828 18.969 22.984 1 97.81 211 VAL A C 1
ATOM 1698 O O . VAL A 1 211 ? -8.703 19.359 24.156 1 97.81 211 VAL A O 1
ATOM 1701 N N . LEU A 1 212 ? -8.195 19.594 22 1 95.62 212 LEU A N 1
ATOM 1702 C CA . LEU A 1 212 ? -7.18 20.625 22.156 1 95.62 212 LEU A CA 1
ATOM 1703 C C . LEU A 1 212 ? -7.824 22 22.312 1 95.62 212 LEU A C 1
ATOM 1705 O O . LEU A 1 212 ? -8.945 22.219 21.859 1 95.62 212 LEU A O 1
ATOM 1709 N N . ARG A 1 213 ? -7.148 22.875 22.984 1 93.44 213 ARG A N 1
ATOM 1710 C CA . ARG A 1 213 ? -7.539 24.281 23.047 1 93.44 213 ARG A CA 1
ATOM 1711 C C . ARG A 1 213 ? -7.215 25 21.734 1 93.44 213 ARG A C 1
ATOM 1713 O O . ARG A 1 213 ? -6.43 24.5 20.922 1 93.44 213 ARG A O 1
ATOM 1720 N N . PRO A 1 214 ? -7.754 26.062 21.5 1 91.44 214 PRO A N 1
ATOM 1721 C CA . PRO A 1 214 ? -7.633 26.719 20.203 1 91.44 214 PRO A CA 1
ATOM 1722 C C . PRO A 1 214 ? -6.184 26.938 19.781 1 91.44 214 PRO A C 1
ATOM 1724 O O . PRO A 1 214 ? -5.812 26.625 18.641 1 91.44 214 PRO A O 1
ATOM 1727 N N . LEU A 1 215 ? -5.336 27.406 20.656 1 91.25 215 LEU A N 1
ATOM 1728 C CA . LEU A 1 215 ? -3.941 27.641 20.312 1 91.25 215 LEU A CA 1
ATOM 1729 C C . LEU A 1 215 ? -3.225 26.312 20.031 1 91.25 215 LEU A C 1
ATOM 1731 O O . LEU A 1 215 ? -2.379 26.234 19.141 1 91.25 215 LEU A O 1
ATOM 1735 N N . GLN A 1 216 ? -3.561 25.312 20.828 1 93.5 216 GLN A N 1
ATOM 1736 C CA . GLN A 1 216 ? -2.994 23.984 20.609 1 93.5 216 GLN A CA 1
ATOM 1737 C C . GLN A 1 216 ? -3.416 23.406 19.266 1 93.5 216 GLN A C 1
ATOM 1739 O O . GLN A 1 216 ? -2.627 22.734 18.609 1 93.5 216 GLN A O 1
ATOM 1744 N N . CYS A 1 217 ? -4.676 23.672 18.906 1 95.38 217 CYS A N 1
ATOM 1745 C CA . CYS A 1 217 ? -5.168 23.25 17.609 1 95.38 217 CYS A CA 1
ATOM 1746 C C . CYS A 1 217 ? -4.352 23.859 16.469 1 95.38 217 CYS A C 1
ATOM 1748 O O . CYS A 1 217 ? -3.988 23.172 15.516 1 95.38 217 CYS A O 1
ATOM 1750 N N . VAL A 1 218 ? -4.098 25.125 16.625 1 94.5 218 VAL A N 1
ATOM 1751 C CA . VAL A 1 218 ? -3.359 25.859 15.602 1 94.5 218 VAL A CA 1
ATOM 1752 C C . VAL A 1 218 ? -1.955 25.281 15.461 1 94.5 218 VAL A C 1
ATOM 1754 O O . VAL A 1 218 ? -1.484 25.047 14.352 1 94.5 218 VAL A O 1
ATOM 1757 N N . ASP A 1 219 ? -1.294 25.016 16.578 1 92.88 219 ASP A N 1
ATOM 1758 C CA . ASP A 1 219 ? 0.054 24.453 16.547 1 92.88 219 ASP A CA 1
ATOM 1759 C C . ASP A 1 219 ? 0.061 23.062 15.914 1 92.88 219 ASP A C 1
ATOM 1761 O O . ASP A 1 219 ? 0.958 22.734 15.141 1 92.88 219 ASP A O 1
ATOM 1765 N N . PHE A 1 220 ? -0.869 22.281 16.281 1 95.62 220 PHE A N 1
ATOM 1766 C CA . PHE A 1 220 ? -0.993 20.938 15.75 1 95.62 220 PHE A CA 1
ATOM 1767 C C . PHE A 1 220 ? -1.2 20.969 14.242 1 95.62 220 PHE A C 1
ATOM 1769 O O . PHE A 1 220 ? -0.494 20.281 13.5 1 95.62 220 PHE A O 1
ATOM 1776 N N . LEU A 1 221 ? -2.164 21.781 13.781 1 96.69 221 LEU A N 1
ATOM 1777 C CA . LEU A 1 221 ? -2.479 21.859 12.359 1 96.69 221 LEU A CA 1
ATOM 1778 C C . LEU A 1 221 ? -1.291 22.406 11.57 1 96.69 221 LEU A C 1
ATOM 1780 O O . LEU A 1 221 ? -1.004 21.922 10.469 1 96.69 221 LEU A O 1
ATOM 1784 N N . ALA A 1 222 ? -0.627 23.391 12.133 1 95 222 ALA A N 1
ATOM 1785 C CA . ALA A 1 222 ? 0.558 23.922 11.461 1 95 222 ALA A CA 1
ATOM 1786 C C . ALA A 1 222 ? 1.603 22.828 11.258 1 95 222 ALA A C 1
ATOM 1788 O O . ALA A 1 222 ? 2.168 22.688 10.164 1 95 222 ALA A O 1
ATOM 1789 N N . ALA A 1 223 ? 1.801 22.047 12.289 1 94.62 223 ALA A N 1
ATOM 1790 C CA . ALA A 1 223 ? 2.832 21.016 12.234 1 94.62 223 ALA A CA 1
ATOM 1791 C C . ALA A 1 223 ? 2.482 19.953 11.203 1 94.62 223 ALA A C 1
ATOM 1793 O O . ALA A 1 223 ? 3.336 19.547 10.414 1 94.62 223 ALA A O 1
ATOM 1794 N N . ILE A 1 224 ? 1.25 19.453 11.195 1 96 224 ILE A N 1
ATOM 1795 C CA . ILE A 1 224 ? 0.837 18.391 10.289 1 96 224 ILE A CA 1
ATOM 1796 C C . ILE A 1 224 ? 0.875 18.891 8.852 1 96 224 ILE A C 1
ATOM 1798 O O . ILE A 1 224 ? 1.297 18.172 7.945 1 96 224 ILE A O 1
ATOM 1802 N N . CYS A 1 225 ? 0.426 20.094 8.68 1 96.94 225 CYS A N 1
ATOM 1803 C CA . CYS A 1 225 ? 0.412 20.672 7.332 1 96.94 225 CYS A CA 1
ATOM 1804 C C . CYS A 1 225 ? 1.83 20.891 6.824 1 96.94 225 CYS A C 1
ATOM 1806 O O . CYS A 1 225 ? 2.131 20.609 5.664 1 96.94 225 CYS A O 1
ATOM 1808 N N . MET A 1 226 ? 2.68 21.453 7.68 1 95.88 226 MET A N 1
ATOM 1809 C CA . MET A 1 226 ? 4.07 21.656 7.289 1 95.88 226 MET A CA 1
ATOM 1810 C C . MET A 1 226 ? 4.727 20.328 6.895 1 95.88 226 MET A C 1
ATOM 1812 O O . MET A 1 226 ? 5.461 20.266 5.906 1 95.88 226 MET A O 1
ATOM 1816 N N . LEU A 1 227 ? 4.438 19.375 7.707 1 96.12 227 LEU A N 1
ATOM 1817 C CA . LEU A 1 227 ? 4.988 18.062 7.41 1 96.12 227 LEU A CA 1
ATOM 1818 C C . LEU A 1 227 ? 4.523 17.578 6.039 1 96.12 227 LEU A C 1
ATOM 1820 O O . LEU A 1 227 ? 5.32 17.047 5.262 1 96.12 227 LEU A O 1
ATOM 1824 N N . GLN A 1 228 ? 3.275 17.672 5.758 1 96.81 228 GLN A N 1
ATOM 1825 C CA . GLN A 1 228 ? 2.709 17.266 4.477 1 96.81 228 GLN A CA 1
ATOM 1826 C C . GLN A 1 228 ? 3.34 18.031 3.322 1 96.81 228 GLN A C 1
ATOM 1828 O O . GLN A 1 228 ? 3.717 17.453 2.307 1 96.81 228 GLN A O 1
ATOM 1833 N N . ILE A 1 229 ? 3.455 19.297 3.471 1 96.75 229 ILE A N 1
ATOM 1834 C CA . ILE A 1 229 ? 3.992 20.156 2.428 1 96.75 229 ILE A CA 1
ATOM 1835 C C . ILE A 1 229 ? 5.465 19.828 2.195 1 96.75 229 ILE A C 1
ATOM 1837 O O . ILE A 1 229 ? 5.91 19.719 1.051 1 96.75 229 ILE A O 1
ATOM 1841 N N . ARG A 1 230 ? 6.203 19.688 3.23 1 95.31 230 ARG A N 1
ATOM 1842 C CA . ARG A 1 230 ? 7.637 19.422 3.111 1 95.31 230 ARG A CA 1
ATOM 1843 C C . ARG A 1 230 ? 7.902 18.047 2.535 1 95.31 230 ARG A C 1
ATOM 1845 O O . ARG A 1 230 ? 8.836 17.859 1.751 1 95.31 230 ARG A O 1
ATOM 1852 N N . ARG A 1 231 ? 7.141 17.141 2.967 1 95.19 231 ARG A N 1
ATOM 1853 C CA . ARG A 1 231 ? 7.262 15.805 2.389 1 95.19 231 ARG A CA 1
ATOM 1854 C C . ARG A 1 231 ? 7.125 15.852 0.871 1 95.19 231 ARG A C 1
ATOM 1856 O O . ARG A 1 231 ? 7.871 15.18 0.154 1 95.19 231 ARG A O 1
ATOM 1863 N N . ARG A 1 232 ? 6.199 16.578 0.44 1 96.25 232 ARG A N 1
ATOM 1864 C CA . ARG A 1 232 ? 6 16.75 -0.994 1 96.25 232 ARG A CA 1
ATOM 1865 C C . ARG A 1 232 ? 7.211 17.438 -1.632 1 96.25 232 ARG A C 1
ATOM 1867 O O . ARG A 1 232 ? 7.703 16.984 -2.67 1 96.25 232 ARG A O 1
ATOM 1874 N N . GLN A 1 233 ? 7.66 18.469 -1.033 1 95 233 GLN A N 1
ATOM 1875 C CA . GLN A 1 233 ? 8.805 19.203 -1.574 1 95 233 GLN A CA 1
ATOM 1876 C C . GLN A 1 233 ? 10.047 18.312 -1.618 1 95 233 GLN A C 1
ATOM 1878 O O . GLN A 1 233 ? 10.781 18.312 -2.607 1 95 233 GLN A O 1
ATOM 1883 N N . TRP A 1 234 ? 10.258 17.609 -0.552 1 95.06 234 TRP A N 1
ATOM 1884 C CA . TRP A 1 234 ? 11.398 16.703 -0.495 1 95.06 234 TRP A CA 1
ATOM 1885 C C . TRP A 1 234 ? 11.289 15.625 -1.571 1 95.06 234 TRP A C 1
ATOM 1887 O O . TRP A 1 234 ? 12.289 15.25 -2.188 1 95.06 234 TRP A O 1
ATOM 1897 N N . GLY A 1 235 ? 10.086 15.148 -1.779 1 95 235 GLY A N 1
ATOM 1898 C CA . GLY A 1 235 ? 9.867 14.164 -2.828 1 95 235 GLY A CA 1
ATOM 1899 C C . GLY A 1 235 ? 10.141 14.703 -4.219 1 95 235 GLY A C 1
ATOM 1900 O O . GLY A 1 235 ? 10.766 14.031 -5.039 1 95 235 GLY A O 1
ATOM 1901 N N . LYS A 1 236 ? 9.703 15.844 -4.465 1 93.94 236 LYS A N 1
ATOM 1902 C CA . LYS A 1 236 ? 9.906 16.469 -5.766 1 93.94 236 LYS A CA 1
ATOM 1903 C C . LYS A 1 236 ? 11.383 16.75 -6.016 1 93.94 236 LYS A C 1
ATOM 1905 O O . LYS A 1 236 ? 11.875 16.578 -7.133 1 93.94 236 LYS A O 1
ATOM 1910 N N . ILE A 1 237 ? 12.039 17.203 -5 1 92.19 237 ILE A N 1
ATOM 1911 C CA . ILE A 1 237 ? 13.469 17.484 -5.109 1 92.19 237 ILE A CA 1
ATOM 1912 C C . ILE A 1 237 ? 14.219 16.203 -5.434 1 92.19 237 ILE A C 1
ATOM 1914 O O . ILE A 1 237 ? 15.086 16.188 -6.312 1 92.19 237 ILE A O 1
ATOM 1918 N N . ARG A 1 238 ? 13.906 15.211 -4.805 1 90.38 238 ARG A N 1
ATOM 1919 C CA . ARG A 1 238 ? 14.562 13.93 -5.031 1 90.38 238 ARG A CA 1
ATOM 1920 C C . ARG A 1 238 ? 14.32 13.43 -6.449 1 90.38 238 ARG A C 1
ATOM 1922 O O . ARG A 1 238 ? 15.227 12.883 -7.086 1 90.38 238 ARG A O 1
ATOM 1929 N N . GLU A 1 239 ? 13.117 13.586 -6.855 1 88.56 239 GLU A N 1
ATOM 1930 C CA . GLU A 1 239 ? 12.766 13.148 -8.203 1 88.56 239 GLU A CA 1
ATOM 1931 C C . GLU A 1 239 ? 13.555 13.922 -9.258 1 88.56 239 GLU A C 1
ATOM 1933 O O . GLU A 1 239 ? 13.875 13.375 -10.312 1 88.56 239 GLU A O 1
ATOM 1938 N N . SER A 1 240 ? 13.828 15.133 -9 1 86.94 240 SER A N 1
ATOM 1939 C CA . SER A 1 240 ? 14.531 15.984 -9.961 1 86.94 240 SER A CA 1
ATOM 1940 C C . SER A 1 240 ? 16.016 15.656 -10 1 86.94 240 SER A C 1
ATOM 1942 O O . SER A 1 240 ? 16.703 15.992 -10.969 1 86.94 240 SER A O 1
ATOM 1944 N N . GLN A 1 241 ? 16.516 15.062 -9.031 1 81.81 241 GLN A N 1
ATOM 1945 C CA . GLN A 1 241 ? 17.938 14.734 -8.953 1 81.81 241 GLN A CA 1
ATOM 1946 C C . GLN A 1 241 ? 18.219 13.383 -9.602 1 81.81 241 GLN A C 1
ATOM 1948 O O . GLN A 1 241 ? 19.375 13.016 -9.805 1 81.81 241 GLN A O 1
ATOM 1953 N N . LYS A 1 242 ? 17.234 12.766 -10.031 1 74.38 242 LYS A N 1
ATOM 1954 C CA . LYS A 1 242 ? 17.422 11.469 -10.664 1 74.38 242 LYS A CA 1
ATOM 1955 C C . LYS A 1 242 ? 17.328 11.578 -12.188 1 74.38 242 LYS A C 1
ATOM 1957 O O . LYS A 1 242 ? 16.625 12.445 -12.711 1 74.38 242 LYS A O 1
ATOM 1962 N N . MET B 1 1 ? 9.914 11.32 -16.75 1 65.94 1 MET B N 1
ATOM 1963 C CA . MET B 1 1 ? 10.836 10.359 -17.344 1 65.94 1 MET B CA 1
ATOM 1964 C C . MET B 1 1 ? 11.195 9.266 -16.359 1 65.94 1 MET B C 1
ATOM 1966 O O . MET B 1 1 ? 11.336 9.531 -15.156 1 65.94 1 MET B O 1
ATOM 1970 N N . LYS B 1 2 ? 11.312 8.031 -16.859 1 84.31 2 LYS B N 1
ATOM 1971 C CA . LYS B 1 2 ? 11.695 6.891 -16.047 1 84.31 2 LYS B CA 1
ATOM 1972 C C . LYS B 1 2 ? 13.141 7.023 -15.562 1 84.31 2 LYS B C 1
ATOM 1974 O O . LYS B 1 2 ? 14 7.516 -16.297 1 84.31 2 LYS B O 1
ATOM 1979 N N . THR B 1 3 ? 13.344 6.676 -14.344 1 91.31 3 THR B N 1
ATOM 1980 C CA . THR B 1 3 ? 14.711 6.59 -13.844 1 91.31 3 THR B CA 1
ATOM 1981 C C . THR B 1 3 ? 15.453 5.418 -14.484 1 91.31 3 THR B C 1
ATOM 1983 O O . THR B 1 3 ? 14.836 4.582 -15.148 1 91.31 3 THR B O 1
ATOM 1986 N N . GLN B 1 4 ? 16.75 5.371 -14.336 1 93 4 GLN B N 1
ATOM 1987 C CA . GLN B 1 4 ? 17.562 4.289 -14.898 1 93 4 GLN B CA 1
ATOM 1988 C C . GLN B 1 4 ? 17.141 2.939 -14.32 1 93 4 GLN B C 1
ATOM 1990 O O . GLN B 1 4 ? 17.062 1.947 -15.047 1 93 4 GLN B O 1
ATOM 1995 N N . VAL B 1 5 ? 16.859 2.896 -13.039 1 96.19 5 VAL B N 1
ATOM 1996 C CA . VAL B 1 5 ? 16.438 1.665 -12.375 1 96.19 5 VAL B CA 1
ATOM 1997 C C . VAL B 1 5 ? 15.086 1.216 -12.914 1 96.19 5 VAL B C 1
ATOM 1999 O O . VAL B 1 5 ? 14.883 0.032 -13.195 1 96.19 5 VAL B O 1
ATOM 2002 N N . GLU B 1 6 ? 14.203 2.15 -13.094 1 96.62 6 GLU B N 1
ATOM 2003 C CA . GLU B 1 6 ? 12.867 1.848 -13.602 1 96.62 6 GLU B CA 1
ATOM 2004 C C . GLU B 1 6 ? 12.93 1.295 -15.023 1 96.62 6 GLU B C 1
ATOM 2006 O O . GLU B 1 6 ? 12.234 0.337 -15.359 1 96.62 6 GLU B O 1
ATOM 2011 N N . GLU B 1 7 ? 13.766 1.839 -15.797 1 96.62 7 GLU B N 1
ATOM 2012 C CA . GLU B 1 7 ? 13.914 1.391 -17.188 1 96.62 7 GLU B CA 1
ATOM 2013 C C . GLU B 1 7 ? 14.5 -0.018 -17.25 1 96.62 7 GLU B C 1
ATOM 2015 O O . GLU B 1 7 ? 13.961 -0.887 -17.938 1 96.62 7 GLU B O 1
ATOM 2020 N N . ARG B 1 8 ? 15.539 -0.225 -16.516 1 97.5 8 ARG B N 1
ATOM 2021 C CA . ARG B 1 8 ? 16.203 -1.525 -16.5 1 97.5 8 ARG B CA 1
ATOM 2022 C C . ARG B 1 8 ? 15.273 -2.609 -15.969 1 97.5 8 ARG B C 1
ATOM 2024 O O . ARG B 1 8 ? 15.18 -3.695 -16.547 1 97.5 8 ARG B O 1
ATOM 2031 N N . PHE B 1 9 ? 14.562 -2.287 -14.938 1 98.38 9 PHE B N 1
ATOM 2032 C CA . PHE B 1 9 ? 13.711 -3.305 -14.344 1 98.38 9 PHE B CA 1
ATOM 2033 C C . PHE B 1 9 ? 12.477 -3.551 -15.203 1 98.38 9 PHE B C 1
ATOM 2035 O O . PHE B 1 9 ? 11.977 -4.676 -15.273 1 98.38 9 PHE B O 1
ATOM 2042 N N . SER B 1 10 ? 12.016 -2.473 -15.82 1 97.94 10 SER B N 1
ATOM 2043 C CA . SER B 1 10 ? 10.898 -2.646 -16.734 1 97.94 10 SER B CA 1
ATOM 2044 C C . SER B 1 10 ? 11.25 -3.617 -17.859 1 97.94 10 SER B C 1
ATOM 2046 O O . SER B 1 10 ? 10.445 -4.477 -18.219 1 97.94 10 SER B O 1
ATOM 2048 N N . GLU B 1 11 ? 12.383 -3.518 -18.359 1 98.06 11 GLU B N 1
ATOM 2049 C CA . GLU B 1 11 ? 12.836 -4.41 -19.422 1 98.06 11 GLU B CA 1
ATOM 2050 C C . GLU B 1 11 ? 12.992 -5.836 -18.922 1 98.06 11 GLU B C 1
ATOM 2052 O O . GLU B 1 11 ? 12.578 -6.789 -19.578 1 98.06 11 GLU B O 1
ATOM 2057 N N . PHE B 1 12 ? 13.57 -5.906 -17.828 1 98.56 12 PHE B N 1
ATOM 2058 C CA . PHE B 1 12 ? 13.727 -7.219 -17.203 1 98.56 12 PHE B CA 1
ATOM 2059 C C . PHE B 1 12 ? 12.367 -7.875 -16.969 1 98.56 12 PHE B C 1
ATOM 2061 O O . PHE B 1 12 ? 12.18 -9.047 -17.297 1 98.56 12 PHE B O 1
ATOM 2068 N N . TYR B 1 13 ? 11.477 -7.078 -16.422 1 98.31 13 TYR B N 1
ATOM 2069 C CA . TYR B 1 13 ? 10.172 -7.605 -16.031 1 98.31 13 TYR B CA 1
ATOM 2070 C C . TYR B 1 13 ? 9.406 -8.109 -17.25 1 98.31 13 TYR B C 1
ATOM 2072 O O . TYR B 1 13 ? 8.758 -9.156 -17.203 1 98.31 13 TYR B O 1
ATOM 2080 N N . GLU B 1 14 ? 9.477 -7.398 -18.281 1 97.44 14 GLU B N 1
ATOM 2081 C CA . GLU B 1 14 ? 8.797 -7.805 -19.516 1 97.44 14 GLU B CA 1
ATOM 2082 C C . GLU B 1 14 ? 9.328 -9.141 -20.031 1 97.44 14 GLU B C 1
ATOM 2084 O O . GLU B 1 14 ? 8.562 -10.016 -20.422 1 97.44 14 GLU B O 1
ATOM 2089 N N . LYS B 1 15 ? 10.57 -9.25 -20 1 98.12 15 LYS B N 1
ATOM 2090 C CA . LYS B 1 15 ? 11.172 -10.516 -20.406 1 98.12 15 LYS B CA 1
ATOM 2091 C C . LYS B 1 15 ? 10.82 -11.633 -19.422 1 98.12 15 LYS B C 1
ATOM 2093 O O . LYS B 1 15 ? 10.57 -12.766 -19.844 1 98.12 15 LYS B O 1
ATOM 2098 N N . TRP B 1 16 ? 10.852 -11.281 -18.219 1 98.44 16 TRP B N 1
ATOM 2099 C CA . TRP B 1 16 ? 10.555 -12.234 -17.156 1 98.44 16 TRP B CA 1
ATOM 2100 C C . TRP B 1 16 ? 9.133 -12.773 -17.281 1 98.44 16 TRP B C 1
ATOM 2102 O O . TRP B 1 16 ? 8.898 -13.977 -17.156 1 98.44 16 TRP B O 1
ATOM 2112 N N . ILE B 1 17 ? 8.203 -11.922 -17.594 1 97.69 17 ILE B N 1
ATOM 2113 C CA . ILE B 1 17 ? 6.809 -12.32 -17.734 1 97.69 17 ILE B CA 1
ATOM 2114 C C . ILE B 1 17 ? 6.641 -13.18 -18.984 1 97.69 17 ILE B C 1
ATOM 2116 O O . ILE B 1 17 ? 5.852 -14.133 -18.984 1 97.69 17 ILE B O 1
ATOM 2120 N N . TYR B 1 18 ? 7.316 -12.836 -19.984 1 96.81 18 TYR B N 1
ATOM 2121 C CA . TYR B 1 18 ? 7.262 -13.633 -21.203 1 96.81 18 TYR B CA 1
ATOM 2122 C C . TYR B 1 18 ? 7.742 -15.055 -20.953 1 96.81 18 TYR B C 1
ATOM 2124 O O . TYR B 1 18 ? 7.109 -16.016 -21.391 1 96.81 18 TYR B O 1
ATOM 2132 N N . GLN B 1 19 ? 8.805 -15.141 -20.281 1 97.75 19 GLN B N 1
ATOM 2133 C CA . GLN B 1 19 ? 9.336 -16.453 -19.938 1 97.75 19 GLN B CA 1
ATOM 2134 C C . GLN B 1 19 ? 8.391 -17.219 -19.016 1 97.75 19 GLN B C 1
ATOM 2136 O O . GLN B 1 19 ? 8.289 -18.438 -19.094 1 97.75 19 GLN B O 1
ATOM 2141 N N . LEU B 1 20 ? 7.762 -16.469 -18.156 1 97.44 20 LEU B N 1
ATOM 2142 C CA . LEU B 1 20 ? 6.785 -17.109 -17.266 1 97.44 20 LEU B CA 1
ATOM 2143 C C . LEU B 1 20 ? 5.648 -17.719 -18.078 1 97.44 20 LEU B C 1
ATOM 2145 O O . LEU B 1 20 ? 5.16 -18.812 -17.734 1 97.44 20 LEU B O 1
ATOM 2149 N N . GLU B 1 21 ? 5.23 -17.047 -19.047 1 95.75 21 GLU B N 1
ATOM 2150 C CA . GLU B 1 21 ? 4.18 -17.562 -19.922 1 95.75 21 GLU B CA 1
ATOM 2151 C C . GLU B 1 21 ? 4.605 -18.875 -20.578 1 95.75 21 GLU B C 1
ATOM 2153 O O . GLU B 1 21 ? 3.799 -19.797 -20.734 1 95.75 21 GLU B O 1
ATOM 2158 N N . GLU B 1 22 ? 5.836 -18.938 -20.969 1 96.31 22 GLU B N 1
ATOM 2159 C CA . GLU B 1 22 ? 6.363 -20.156 -21.547 1 96.31 22 GLU B CA 1
ATOM 2160 C C . GLU B 1 22 ? 6.352 -21.297 -20.531 1 96.31 22 GLU B C 1
ATOM 2162 O O . GLU B 1 22 ? 6.012 -22.438 -20.875 1 96.31 22 GLU B O 1
ATOM 2167 N N . HIS B 1 23 ? 6.746 -20.984 -19.328 1 96.44 23 HIS B N 1
ATOM 2168 C CA . HIS B 1 23 ? 6.723 -21.984 -18.266 1 96.44 23 HIS B CA 1
ATOM 2169 C C . HIS B 1 23 ? 5.305 -22.484 -18.016 1 96.44 23 HIS B C 1
ATOM 2171 O O . HIS B 1 23 ? 5.098 -23.688 -17.781 1 96.44 23 HIS B O 1
ATOM 2177 N N . VAL B 1 24 ? 4.371 -21.609 -18.078 1 95.19 24 VAL B N 1
ATOM 2178 C CA . VAL B 1 24 ? 2.98 -21.984 -17.828 1 95.19 24 VAL B CA 1
ATOM 2179 C C . VAL B 1 24 ? 2.508 -22.938 -18.922 1 95.19 24 VAL B C 1
ATOM 2181 O O . VAL B 1 24 ? 1.808 -23.922 -18.641 1 95.19 24 VAL B O 1
ATOM 2184 N N . GLN B 1 25 ? 2.869 -22.688 -20.125 1 93.56 25 GLN B N 1
ATOM 2185 C CA . GLN B 1 25 ? 2.508 -23.578 -21.219 1 93.56 25 GLN B CA 1
ATOM 2186 C C . GLN B 1 25 ? 3.068 -24.984 -20.984 1 93.56 25 GLN B C 1
ATOM 2188 O O . GLN B 1 25 ? 2.391 -25.969 -21.25 1 93.56 25 GLN B O 1
ATOM 2193 N N . GLN B 1 26 ? 4.266 -25 -20.5 1 93.5 26 GLN B N 1
ATOM 2194 C CA . GLN B 1 26 ? 4.875 -26.297 -20.203 1 93.5 26 GLN B CA 1
ATOM 2195 C C . GLN B 1 26 ? 4.168 -26.969 -19.031 1 93.5 26 GLN B C 1
ATOM 2197 O O . GLN B 1 26 ? 3.984 -28.188 -19.047 1 93.5 26 GLN B O 1
ATOM 2202 N N . LEU B 1 27 ? 3.748 -26.219 -18.047 1 92.56 27 LEU B N 1
ATOM 2203 C CA . LEU B 1 27 ? 3.053 -26.75 -16.891 1 92.56 27 LEU B CA 1
ATOM 2204 C C . LEU B 1 27 ? 1.713 -27.359 -17.281 1 92.56 27 LEU B C 1
ATOM 2206 O O . LEU B 1 27 ? 1.257 -28.328 -16.656 1 92.56 27 LEU B O 1
ATOM 2210 N N . ILE B 1 28 ? 1.132 -26.844 -18.312 1 88.81 28 ILE B N 1
ATOM 2211 C CA . ILE B 1 28 ? -0.175 -27.297 -18.766 1 88.81 28 ILE B CA 1
ATOM 2212 C C . ILE B 1 28 ? -0.005 -28.516 -19.688 1 88.81 28 ILE B C 1
ATOM 2214 O O . ILE B 1 28 ? -0.766 -29.484 -19.594 1 88.81 28 ILE B O 1
ATOM 2218 N N . ARG B 1 29 ? 0.979 -28.594 -20.484 1 87.69 29 ARG B N 1
ATOM 2219 C CA . ARG B 1 29 ? 1.139 -29.578 -21.547 1 87.69 29 ARG B CA 1
ATOM 2220 C C . ARG B 1 29 ? 1.763 -30.859 -21.016 1 87.69 29 ARG B C 1
ATOM 2222 O O . ARG B 1 29 ? 1.351 -31.969 -21.391 1 87.69 29 ARG B O 1
ATOM 2229 N N . VAL B 1 30 ? 2.715 -30.734 -20.141 1 85.25 30 VAL B N 1
ATOM 2230 C CA . VAL B 1 30 ? 3.547 -31.859 -19.75 1 85.25 30 VAL B CA 1
ATOM 2231 C C . VAL B 1 30 ? 2.701 -32.875 -18.984 1 85.25 30 VAL B C 1
ATOM 2233 O O . VAL B 1 30 ? 2.752 -34.094 -19.266 1 85.25 30 VAL B O 1
ATOM 2236 N N . PRO B 1 31 ? 1.874 -32.469 -18.016 1 82.69 31 PRO B N 1
ATOM 2237 C CA . PRO B 1 31 ? 1.07 -33.469 -17.312 1 82.69 31 PRO B CA 1
ATOM 2238 C C . PRO B 1 31 ? 0.075 -34.188 -18.219 1 82.69 31 PRO B C 1
ATOM 2240 O O . PRO B 1 31 ? -0.242 -35.375 -18 1 82.69 31 PRO B O 1
ATOM 2243 N N . LYS B 1 32 ? -0.43 -33.594 -19.156 1 76.06 32 LYS B N 1
ATOM 2244 C CA . LYS B 1 32 ? -1.367 -34.188 -20.094 1 76.06 32 LYS B CA 1
ATOM 2245 C C . LYS B 1 32 ? -0.691 -35.281 -20.906 1 76.06 32 LYS B C 1
ATOM 2247 O O . LYS B 1 32 ? -1.301 -36.312 -21.203 1 76.06 32 LYS B O 1
ATOM 2252 N N . ALA B 1 33 ? 0.467 -35.094 -21.156 1 71.38 33 ALA B N 1
ATOM 2253 C CA . ALA B 1 33 ? 1.212 -36.094 -21.938 1 71.38 33 ALA B CA 1
ATOM 2254 C C . ALA B 1 33 ? 1.557 -37.312 -21.094 1 71.38 33 ALA B C 1
ATOM 2256 O O . ALA B 1 33 ? 1.682 -38.406 -21.609 1 71.38 33 ALA B O 1
ATOM 2257 N N . LYS B 1 34 ? 1.683 -37.062 -19.844 1 65.44 34 LYS B N 1
ATOM 2258 C CA . LYS B 1 34 ? 2.121 -38.156 -18.969 1 65.44 34 LYS B CA 1
ATOM 2259 C C . LYS B 1 34 ? 0.949 -39.031 -18.562 1 65.44 34 LYS B C 1
ATOM 2261 O O . LYS B 1 34 ? 1.129 -40.219 -18.297 1 65.44 34 LYS B O 1
ATOM 2266 N N . VAL B 1 35 ? -0.065 -38.469 -18.312 1 61.66 35 VAL B N 1
ATOM 2267 C CA . VAL B 1 35 ? -1.245 -39.312 -18.094 1 61.66 35 VAL B CA 1
ATOM 2268 C C . VAL B 1 35 ? -1.36 -40.344 -19.219 1 61.66 35 VAL B C 1
ATOM 2270 O O . VAL B 1 35 ? -1.745 -41.5 -18.969 1 61.66 35 VAL B O 1
ATOM 2273 N N . SER B 1 36 ? -0.772 -39.969 -20.234 1 58.09 36 SER B N 1
ATOM 2274 C CA . SER B 1 36 ? -0.848 -40.906 -21.359 1 58.09 36 SER B CA 1
ATOM 2275 C C . SER B 1 36 ? 0.302 -41.906 -21.312 1 58.09 36 SER B C 1
ATOM 2277 O O . SER B 1 36 ? 0.187 -43 -21.859 1 58.09 36 SER B O 1
ATOM 2279 N N . GLU B 1 37 ? 1.504 -41.531 -20.609 1 60.5 37 GLU B N 1
ATOM 2280 C CA . GLU B 1 37 ? 2.654 -42.406 -20.484 1 60.5 37 GLU B CA 1
ATOM 2281 C C . GLU B 1 37 ? 3.26 -42.344 -19.078 1 60.5 37 GLU B C 1
ATOM 2283 O O . GLU B 1 37 ? 4.227 -41.625 -18.859 1 60.5 37 GLU B O 1
ATOM 2288 N N . PRO B 1 38 ? 2.756 -43.125 -18 1 58.78 38 PRO B N 1
ATOM 2289 C CA . PRO B 1 38 ? 2.971 -43 -16.547 1 58.78 38 PRO B CA 1
ATOM 2290 C C . PRO B 1 38 ? 4.418 -43.25 -16.141 1 58.78 38 PRO B C 1
ATOM 2292 O O . PRO B 1 38 ? 4.805 -42.969 -15.008 1 58.78 38 PRO B O 1
ATOM 2295 N N . GLU B 1 39 ? 5.27 -43.938 -16.875 1 56.44 39 GLU B N 1
ATOM 2296 C CA . GLU B 1 39 ? 6.473 -44.5 -16.297 1 56.44 39 GLU B CA 1
ATOM 2297 C C . GLU B 1 39 ? 7.309 -43.438 -15.578 1 56.44 39 GLU B C 1
ATOM 2299 O O . GLU B 1 39 ? 7.711 -43.625 -14.43 1 56.44 39 GLU B O 1
ATOM 2304 N N . ASP B 1 40 ? 8.031 -42.469 -16.234 1 56.66 40 ASP B N 1
ATOM 2305 C CA . ASP B 1 40 ? 9.109 -41.625 -15.758 1 56.66 40 ASP B CA 1
ATOM 2306 C C . ASP B 1 40 ? 8.602 -40.219 -15.445 1 56.66 40 ASP B C 1
ATOM 2308 O O . ASP B 1 40 ? 9.352 -39.25 -15.547 1 56.66 40 ASP B O 1
ATOM 2312 N N . SER B 1 41 ? 7.355 -40.125 -14.852 1 74.44 41 SER B N 1
ATOM 2313 C CA . SER B 1 41 ? 6.508 -38.938 -14.938 1 74.44 41 SER B CA 1
ATOM 2314 C C . SER B 1 41 ? 6.809 -37.969 -13.797 1 74.44 41 SER B C 1
ATOM 2316 O O . SER B 1 41 ? 6.91 -36.781 -14.016 1 74.44 41 SER B O 1
ATOM 2318 N N . ASP B 1 42 ? 7.527 -38.531 -12.805 1 81.38 42 ASP B N 1
ATOM 2319 C CA . ASP B 1 42 ? 7.668 -37.656 -11.648 1 81.38 42 ASP B CA 1
ATOM 2320 C C . ASP B 1 42 ? 8.922 -36.781 -11.766 1 81.38 42 ASP B C 1
ATOM 2322 O O . ASP B 1 42 ? 8.922 -35.625 -11.352 1 81.38 42 ASP B O 1
ATOM 2326 N N . SER B 1 43 ? 9.898 -37.344 -12.406 1 85.12 43 SER B N 1
ATOM 2327 C CA . SER B 1 43 ? 11.148 -36.594 -12.547 1 85.12 43 SER B CA 1
ATOM 2328 C C . SER B 1 43 ? 10.977 -35.406 -13.461 1 85.12 43 SER B C 1
ATOM 2330 O O . SER B 1 43 ? 11.539 -34.344 -13.211 1 85.12 43 SER B O 1
ATOM 2332 N N . GLU B 1 44 ? 10.273 -35.594 -14.461 1 88.5 44 GLU B N 1
ATOM 2333 C CA . GLU B 1 44 ? 10.039 -34.5 -15.391 1 88.5 44 GLU B CA 1
ATOM 2334 C C . GLU B 1 44 ? 9.195 -33.406 -14.75 1 88.5 44 GLU B C 1
ATOM 2336 O O . GLU B 1 44 ? 9.43 -32.219 -14.992 1 88.5 44 GLU B O 1
ATOM 2341 N N . LEU B 1 45 ? 8.266 -33.844 -13.977 1 91.69 45 LEU B N 1
ATOM 2342 C CA . LEU B 1 45 ? 7.422 -32.875 -13.281 1 91.69 45 LEU B CA 1
ATOM 2343 C C . LEU B 1 45 ? 8.234 -32.062 -12.258 1 91.69 45 LEU B C 1
ATOM 2345 O O . LEU B 1 45 ? 8.078 -30.859 -12.141 1 91.69 45 LEU B O 1
ATOM 2349 N N . GLN B 1 46 ? 9.156 -32.75 -11.633 1 92.75 46 GLN B N 1
ATOM 2350 C CA . GLN B 1 46 ? 10 -32.094 -10.641 1 92.75 46 GLN B CA 1
ATOM 2351 C C . GLN B 1 46 ? 10.945 -31.094 -11.297 1 92.75 46 GLN B C 1
ATOM 2353 O O . GLN B 1 46 ? 11.25 -30.047 -10.719 1 92.75 46 GLN B O 1
ATOM 2358 N N . ALA B 1 47 ? 11.359 -31.438 -12.406 1 93.62 47 ALA B N 1
ATOM 2359 C CA . ALA B 1 47 ? 12.234 -30.531 -13.141 1 93.62 47 ALA B CA 1
ATOM 2360 C C . ALA B 1 47 ? 11.5 -29.266 -13.531 1 93.62 47 ALA B C 1
ATOM 2362 O O . ALA B 1 47 ? 12.078 -28.172 -13.484 1 93.62 47 ALA B O 1
ATOM 2363 N N . LEU B 1 48 ? 10.281 -29.406 -13.945 1 94.38 48 LEU B N 1
ATOM 2364 C CA . LEU B 1 48 ? 9.461 -28.266 -14.312 1 94.38 48 LEU B CA 1
ATOM 2365 C C . LEU B 1 48 ? 9.219 -27.359 -13.102 1 94.38 48 LEU B C 1
ATOM 2367 O O . LEU B 1 48 ? 9.328 -26.141 -13.203 1 94.38 48 LEU B O 1
ATOM 2371 N N . VAL B 1 49 ? 8.938 -28.016 -11.984 1 96.56 49 VAL B N 1
ATOM 2372 C CA . VAL B 1 49 ? 8.711 -27.281 -10.742 1 96.56 49 VAL B CA 1
ATOM 2373 C C . VAL B 1 49 ? 9.969 -26.516 -10.352 1 96.56 49 VAL B C 1
ATOM 2375 O O . VAL B 1 49 ? 9.891 -25.344 -9.969 1 96.56 49 VAL B O 1
ATOM 2378 N N . SER B 1 50 ? 11.078 -27.141 -10.492 1 96.56 50 SER B N 1
ATOM 2379 C CA . SER B 1 50 ? 12.352 -26.516 -10.156 1 96.56 50 SER B CA 1
ATOM 2380 C C . SER B 1 50 ? 12.641 -25.328 -11.07 1 96.56 50 SER B C 1
ATOM 2382 O O . SER B 1 50 ? 13.195 -24.312 -10.625 1 96.56 50 SER B O 1
ATOM 2384 N N . ARG B 1 51 ? 12.297 -25.438 -12.273 1 96.94 51 ARG B N 1
ATOM 2385 C CA . ARG B 1 51 ? 12.523 -24.359 -13.234 1 96.94 51 ARG B CA 1
ATOM 2386 C C . ARG B 1 51 ? 11.688 -23.141 -12.891 1 96.94 51 ARG B C 1
ATOM 2388 O O . ARG B 1 51 ? 12.188 -22 -12.922 1 96.94 51 ARG B O 1
ATOM 2395 N N . VAL B 1 52 ? 10.461 -23.359 -12.594 1 97.94 52 VAL B N 1
ATOM 2396 C CA . VAL B 1 52 ? 9.57 -22.25 -12.266 1 97.94 52 VAL B CA 1
ATOM 2397 C C . VAL B 1 52 ? 10 -21.625 -10.938 1 97.94 52 VAL B C 1
ATOM 2399 O O . VAL B 1 52 ? 9.992 -20.391 -10.797 1 97.94 52 VAL B O 1
ATOM 2402 N N . THR B 1 53 ? 10.406 -22.438 -10 1 97.69 53 THR B N 1
ATOM 2403 C CA . THR B 1 53 ? 10.859 -21.938 -8.711 1 97.69 53 THR B CA 1
ATOM 2404 C C . THR B 1 53 ? 12.117 -21.094 -8.875 1 97.69 53 THR B C 1
ATOM 2406 O O . THR B 1 53 ? 12.25 -20.031 -8.258 1 97.69 53 THR B O 1
ATOM 2409 N N . SER B 1 54 ? 12.984 -21.562 -9.703 1 97.94 54 SER B N 1
ATOM 2410 C CA . SER B 1 54 ? 14.203 -20.812 -9.984 1 97.94 54 SER B CA 1
ATOM 2411 C C . SER B 1 54 ? 13.898 -19.5 -10.688 1 97.94 54 SER B C 1
ATOM 2413 O O . SER B 1 54 ? 14.586 -18.5 -10.461 1 97.94 54 SER B O 1
ATOM 2415 N N . HIS B 1 55 ? 12.914 -19.531 -11.523 1 98.25 55 HIS B N 1
ATOM 2416 C CA . HIS B 1 55 ? 12.477 -18.328 -12.219 1 98.25 55 HIS B CA 1
ATOM 2417 C C . HIS B 1 55 ? 12.008 -17.25 -11.234 1 98.25 55 HIS B C 1
ATOM 2419 O O . HIS B 1 55 ? 12.336 -16.078 -11.391 1 98.25 55 HIS B O 1
ATOM 2425 N N . TYR B 1 56 ? 11.328 -17.641 -10.219 1 98.06 56 TYR B N 1
ATOM 2426 C CA . TYR B 1 56 ? 10.883 -16.719 -9.188 1 98.06 56 TYR B CA 1
ATOM 2427 C C . TYR B 1 56 ? 12.062 -16.219 -8.352 1 98.06 56 TYR B C 1
ATOM 2429 O O . TYR B 1 56 ? 12.125 -15.047 -7.992 1 98.06 56 TYR B O 1
ATOM 2437 N N . LYS B 1 57 ? 12.953 -17.125 -8.047 1 97.88 57 LYS B N 1
ATOM 2438 C CA . LYS B 1 57 ? 14.133 -16.734 -7.281 1 97.88 57 LYS B CA 1
ATOM 2439 C C . LYS B 1 57 ? 14.938 -15.664 -8.023 1 97.88 57 LYS B C 1
ATOM 2441 O O . LYS B 1 57 ? 15.445 -14.719 -7.406 1 97.88 57 LYS B O 1
ATOM 2446 N N . GLU B 1 58 ? 15.031 -15.844 -9.266 1 98.25 58 GLU B N 1
ATOM 2447 C CA . GLU B 1 58 ? 15.75 -14.867 -10.078 1 98.25 58 GLU B CA 1
ATOM 2448 C C . GLU B 1 58 ? 15.07 -13.492 -10.016 1 98.25 58 GLU B C 1
ATOM 2450 O O . GLU B 1 58 ? 15.75 -12.469 -9.93 1 98.25 58 GLU B O 1
ATOM 2455 N N . TYR B 1 59 ? 13.758 -13.477 -10.109 1 98.56 59 TYR B N 1
ATOM 2456 C CA . TYR B 1 59 ? 12.992 -12.234 -10.016 1 98.56 59 TYR B CA 1
ATOM 2457 C C . TYR B 1 59 ? 13.359 -11.461 -8.758 1 98.56 59 TYR B C 1
ATOM 2459 O O . TYR B 1 59 ? 13.633 -10.258 -8.812 1 98.56 59 TYR B O 1
ATOM 2467 N N . TYR B 1 60 ? 13.375 -12.125 -7.586 1 98.5 60 TYR B N 1
ATOM 2468 C CA . TYR B 1 60 ? 13.609 -11.453 -6.316 1 98.5 60 TYR B CA 1
ATOM 2469 C C . TYR B 1 60 ? 15.062 -11 -6.199 1 98.5 60 TYR B C 1
ATOM 2471 O O . TYR B 1 60 ? 15.344 -9.945 -5.633 1 98.5 60 TYR B O 1
ATOM 2479 N N . THR B 1 61 ? 15.914 -11.773 -6.793 1 98.25 61 THR B N 1
ATOM 2480 C CA . THR B 1 61 ? 17.312 -11.398 -6.773 1 98.25 61 THR B CA 1
ATOM 2481 C C . THR B 1 61 ? 17.531 -10.094 -7.539 1 98.25 61 THR B C 1
ATOM 2483 O O . THR B 1 61 ? 18.219 -9.188 -7.047 1 98.25 61 THR B O 1
ATOM 2486 N N . VAL B 1 62 ? 16.984 -10.047 -8.711 1 98.5 62 VAL B N 1
ATOM 2487 C CA . VAL B 1 62 ? 17.125 -8.852 -9.539 1 98.5 62 VAL B CA 1
ATOM 2488 C C . VAL B 1 62 ? 16.391 -7.684 -8.875 1 98.5 62 VAL B C 1
ATOM 2490 O O . VAL B 1 62 ? 16.875 -6.551 -8.891 1 98.5 62 VAL B O 1
ATOM 2493 N N . LYS B 1 63 ? 15.219 -7.965 -8.289 1 98.62 63 LYS B N 1
ATOM 2494 C CA . LYS B 1 63 ? 14.43 -6.965 -7.574 1 98.62 63 LYS B CA 1
ATOM 2495 C C . LYS B 1 63 ? 15.227 -6.348 -6.43 1 98.62 63 LYS B C 1
ATOM 2497 O O . LYS B 1 63 ? 15.242 -5.125 -6.258 1 98.62 63 LYS B O 1
ATOM 2502 N N . TRP B 1 64 ? 15.906 -7.211 -5.66 1 98.44 64 TRP B N 1
ATOM 2503 C CA . TRP B 1 64 ? 16.672 -6.746 -4.508 1 98.44 64 TRP B CA 1
ATOM 2504 C C . TRP B 1 64 ? 17.844 -5.867 -4.945 1 98.44 64 TRP B C 1
ATOM 2506 O O . TRP B 1 64 ? 18.141 -4.855 -4.309 1 98.44 64 TRP B O 1
ATOM 2516 N N . ALA B 1 65 ? 18.422 -6.234 -6.027 1 98.19 65 ALA B N 1
ATOM 2517 C CA . ALA B 1 65 ? 19.516 -5.426 -6.559 1 98.19 65 ALA B CA 1
ATOM 2518 C C . ALA B 1 65 ? 19.016 -4.055 -7.008 1 98.19 65 ALA B C 1
ATOM 2520 O O . ALA B 1 65 ? 19.656 -3.035 -6.738 1 98.19 65 ALA B O 1
ATOM 2521 N N . GLY B 1 66 ? 17.922 -4.043 -7.715 1 98 66 GLY B N 1
ATOM 2522 C CA . GLY B 1 66 ? 17.344 -2.779 -8.133 1 98 66 GLY B CA 1
ATOM 2523 C C . GLY B 1 66 ? 16.891 -1.917 -6.973 1 98 66 GLY B C 1
ATOM 2524 O O . GLY B 1 66 ? 17.062 -0.698 -6.988 1 98 66 GLY B O 1
ATOM 2525 N N . ALA B 1 67 ? 16.328 -2.566 -5.961 1 97.94 67 ALA B N 1
ATOM 2526 C CA . ALA B 1 67 ? 15.828 -1.852 -4.789 1 97.94 67 ALA B CA 1
ATOM 2527 C C . ALA B 1 67 ? 16.969 -1.19 -4.02 1 97.94 67 ALA B C 1
ATOM 2529 O O . ALA B 1 67 ? 16.797 -0.115 -3.441 1 97.94 67 ALA B O 1
ATOM 2530 N N . HIS B 1 68 ? 18.078 -1.847 -4.027 1 97.38 68 HIS B N 1
ATOM 2531 C CA . HIS B 1 68 ? 19.234 -1.291 -3.346 1 97.38 68 HIS B CA 1
ATOM 2532 C C . HIS B 1 68 ? 19.656 0.033 -3.973 1 97.38 68 HIS B C 1
ATOM 2534 O O . HIS B 1 68 ? 20.156 0.92 -3.279 1 97.38 68 HIS B O 1
ATOM 2540 N N . GLU B 1 69 ? 19.438 0.147 -5.25 1 96.5 69 GLU B N 1
ATOM 2541 C CA . GLU B 1 69 ? 19.781 1.379 -5.965 1 96.5 69 GLU B CA 1
ATOM 2542 C C . GLU B 1 69 ? 18.688 2.434 -5.773 1 96.5 69 GLU B C 1
ATOM 2544 O O . GLU B 1 69 ? 18.984 3.613 -5.582 1 96.5 69 GLU B O 1
ATOM 2549 N N . ASP B 1 70 ? 17.484 2.047 -5.863 1 96.62 70 ASP B N 1
ATOM 2550 C CA . ASP B 1 70 ? 16.344 2.93 -5.707 1 96.62 70 ASP B CA 1
ATOM 2551 C C . ASP B 1 70 ? 15.102 2.15 -5.258 1 96.62 70 ASP B C 1
ATOM 2553 O O . ASP B 1 70 ? 14.336 1.664 -6.09 1 96.62 70 ASP B O 1
ATOM 2557 N N . VAL B 1 71 ? 14.844 2.205 -3.994 1 97.94 71 VAL B N 1
ATOM 2558 C CA . VAL B 1 71 ? 13.781 1.38 -3.424 1 97.94 71 VAL B CA 1
ATOM 2559 C C . VAL B 1 71 ? 12.422 1.962 -3.791 1 97.94 71 VAL B C 1
ATOM 2561 O O . VAL B 1 71 ? 11.438 1.229 -3.912 1 97.94 71 VAL B O 1
ATOM 2564 N N . LEU B 1 72 ? 12.32 3.25 -4.055 1 97.56 72 LEU B N 1
ATOM 2565 C CA . LEU B 1 72 ? 11.055 3.914 -4.332 1 97.56 72 LEU B CA 1
ATOM 2566 C C . LEU B 1 72 ? 10.453 3.418 -5.645 1 97.56 72 LEU B C 1
ATOM 2568 O O . LEU B 1 72 ? 9.234 3.371 -5.797 1 97.56 72 LEU B O 1
ATOM 2572 N N . ALA B 1 73 ? 11.305 2.971 -6.547 1 97.25 73 ALA B N 1
ATOM 2573 C CA . ALA B 1 73 ? 10.844 2.445 -7.828 1 97.25 73 ALA B CA 1
ATOM 2574 C C . ALA B 1 73 ? 9.953 1.226 -7.633 1 97.25 73 ALA B C 1
ATOM 2576 O O . ALA B 1 73 ? 9.031 0.983 -8.422 1 97.25 73 ALA B O 1
ATOM 2577 N N . PHE B 1 74 ? 10.156 0.525 -6.574 1 98.06 74 PHE B N 1
ATOM 2578 C CA . PHE B 1 74 ? 9.461 -0.738 -6.363 1 98.06 74 PHE B CA 1
ATOM 2579 C C . PHE B 1 74 ? 8.211 -0.532 -5.516 1 98.06 74 PHE B C 1
ATOM 2581 O O . PHE B 1 74 ? 7.34 -1.402 -5.461 1 98.06 74 PHE B O 1
ATOM 2588 N N . PHE B 1 75 ? 8.125 0.627 -4.902 1 97.75 75 PHE B N 1
ATOM 2589 C CA . PHE B 1 75 ? 6.898 1.004 -4.203 1 97.75 75 PHE B CA 1
ATOM 2590 C C . PHE B 1 75 ? 5.969 1.788 -5.125 1 97.75 75 PHE B C 1
ATOM 2592 O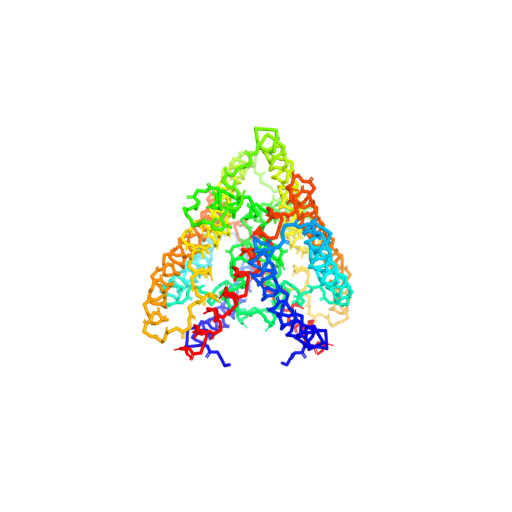 O . PHE B 1 75 ? 4.785 1.956 -4.82 1 97.75 75 PHE B O 1
ATOM 2599 N N . CYS B 1 76 ? 6.508 2.176 -6.176 1 96.19 76 CYS B N 1
ATOM 2600 C CA . CYS B 1 76 ? 5.75 2.838 -7.23 1 96.19 76 CYS B CA 1
ATOM 2601 C C . CYS B 1 76 ? 6.125 2.289 -8.602 1 96.19 76 CYS B C 1
ATOM 2603 O O . CYS B 1 76 ? 6.641 3.02 -9.445 1 96.19 76 CYS B O 1
ATOM 2605 N N . PRO B 1 77 ? 5.809 1.085 -8.82 1 96.88 77 PRO B N 1
ATOM 2606 C CA . PRO B 1 77 ? 6.309 0.419 -10.023 1 96.88 77 PRO B CA 1
ATOM 2607 C C . PRO B 1 77 ? 5.648 0.935 -11.305 1 96.88 77 PRO B C 1
ATOM 2609 O O . PRO B 1 77 ? 4.426 0.874 -11.438 1 96.88 77 PRO B O 1
ATOM 2612 N N . VAL B 1 78 ? 6.426 1.307 -12.227 1 95.44 78 VAL B N 1
ATOM 2613 C CA . VAL B 1 78 ? 5.922 1.876 -13.477 1 95.44 78 VAL B CA 1
ATOM 2614 C C . VAL B 1 78 ? 5.672 0.762 -14.492 1 95.44 78 VAL B C 1
ATOM 2616 O O . VAL B 1 78 ? 5.039 0.985 -15.523 1 95.44 78 VAL B O 1
ATOM 2619 N N . TRP B 1 79 ? 6.156 -0.461 -14.242 1 96.69 79 TRP B N 1
ATOM 2620 C CA . TRP B 1 79 ? 6.02 -1.586 -15.164 1 96.69 79 TRP B CA 1
ATOM 2621 C C . TRP B 1 79 ? 4.727 -2.348 -14.906 1 96.69 79 TRP B C 1
ATOM 2623 O O . TRP B 1 79 ? 4.398 -3.289 -15.633 1 96.69 79 TRP B O 1
ATOM 2633 N N . LEU B 1 80 ? 4.023 -1.977 -13.852 1 97.12 80 LEU B N 1
ATOM 2634 C CA . LEU B 1 80 ? 2.748 -2.611 -13.531 1 97.12 80 LEU B CA 1
ATOM 2635 C C . LEU B 1 80 ? 1.581 -1.719 -13.938 1 97.12 80 LEU B C 1
ATOM 2637 O O . LEU B 1 80 ? 1.698 -0.491 -13.93 1 97.12 80 LEU B O 1
ATOM 2641 N N . SER B 1 81 ? 0.469 -2.314 -14.281 1 95.88 81 SER B N 1
ATOM 2642 C CA . SER B 1 81 ? -0.756 -1.557 -14.516 1 95.88 81 SER B CA 1
ATOM 2643 C C . SER B 1 81 ? -1.352 -1.051 -13.203 1 95.88 81 SER B C 1
ATOM 2645 O O . SER B 1 81 ? -1.051 -1.582 -12.133 1 95.88 81 SER B O 1
ATOM 2647 N N . PRO B 1 82 ? -2.205 -0.036 -13.305 1 96.12 82 PRO B N 1
ATOM 2648 C CA . PRO B 1 82 ? -2.861 0.437 -12.086 1 96.12 82 PRO B CA 1
ATOM 2649 C C . PRO B 1 82 ? -3.643 -0.663 -11.367 1 96.12 82 PRO B C 1
ATOM 2651 O O . PRO B 1 82 ? -3.672 -0.703 -10.133 1 96.12 82 PRO B O 1
ATOM 2654 N N . LEU B 1 83 ? -4.23 -1.547 -12.125 1 96.56 83 LEU B N 1
ATOM 2655 C CA . LEU B 1 83 ? -4.957 -2.664 -11.531 1 96.56 83 LEU B CA 1
ATOM 2656 C C . LEU B 1 83 ? -4.016 -3.557 -10.727 1 96.56 83 LEU B C 1
ATOM 2658 O O . LEU B 1 83 ? -4.328 -3.928 -9.586 1 96.56 83 LEU B O 1
ATOM 2662 N N . GLU B 1 84 ? -2.92 -3.869 -11.297 1 96.75 84 GLU B N 1
ATOM 2663 C CA . GLU B 1 84 ? -1.938 -4.684 -10.586 1 96.75 84 GLU B CA 1
ATOM 2664 C C . GLU B 1 84 ? -1.442 -3.979 -9.328 1 96.75 84 GLU B C 1
ATOM 2666 O O . GLU B 1 84 ? -1.39 -4.582 -8.25 1 96.75 84 GLU B O 1
ATOM 2671 N N . SER B 1 85 ? -1.163 -2.75 -9.445 1 97 85 SER B N 1
ATOM 2672 C CA . SER B 1 85 ? -0.554 -1.971 -8.375 1 97 85 SER B CA 1
ATOM 2673 C C . SER B 1 85 ? -1.514 -1.801 -7.203 1 97 85 SER B C 1
ATOM 2675 O O . SER B 1 85 ? -1.099 -1.847 -6.043 1 97 85 SER B O 1
ATOM 2677 N N . ALA B 1 86 ? -2.75 -1.665 -7.508 1 97.12 86 ALA B N 1
ATOM 2678 C CA . ALA B 1 86 ? -3.738 -1.364 -6.477 1 97.12 86 ALA B CA 1
ATOM 2679 C C . ALA B 1 86 ? -3.92 -2.545 -5.531 1 97.12 86 ALA B C 1
ATOM 2681 O O . ALA B 1 86 ? -4.355 -2.373 -4.391 1 97.12 86 ALA B O 1
ATOM 2682 N N . TYR B 1 87 ? -3.521 -3.688 -5.957 1 96.75 87 TYR B N 1
ATOM 2683 C CA . TYR B 1 87 ? -3.777 -4.875 -5.148 1 96.75 87 TYR B CA 1
ATOM 2684 C C . TYR B 1 87 ? -2.475 -5.465 -4.621 1 96.75 87 TYR B C 1
ATOM 2686 O O . TYR B 1 87 ? -2.461 -6.578 -4.09 1 96.75 87 TYR B O 1
ATOM 2694 N N . LEU B 1 88 ? -1.42 -4.695 -4.734 1 96.81 88 LEU B N 1
ATOM 2695 C CA . LEU B 1 88 ? -0.146 -5.156 -4.195 1 96.81 88 LEU B CA 1
ATOM 2696 C C . LEU B 1 88 ? -0.166 -5.141 -2.67 1 96.81 88 LEU B C 1
ATOM 2698 O O . LEU B 1 88 ? -0.773 -4.254 -2.061 1 96.81 88 LEU B O 1
ATOM 2702 N N . TRP B 1 89 ? 0.412 -6.121 -2.111 1 97.62 89 TRP B N 1
ATOM 2703 C CA . TRP B 1 89 ? 0.805 -6.184 -0.708 1 97.62 89 TRP B CA 1
ATOM 2704 C C . TRP B 1 89 ? 2.309 -5.988 -0.553 1 97.62 89 TRP B C 1
ATOM 2706 O O . TRP B 1 89 ? 3.094 -6.879 -0.886 1 97.62 89 TRP B O 1
ATOM 2716 N N . VAL B 1 90 ? 2.785 -4.848 -0.083 1 97.44 90 VAL B N 1
ATOM 2717 C CA . VAL B 1 90 ? 4.188 -4.484 0.091 1 97.44 90 VAL B CA 1
ATOM 2718 C C . VAL B 1 90 ? 4.98 -4.875 -1.153 1 97.44 90 VAL B C 1
ATOM 2720 O O . VAL B 1 90 ? 5.859 -5.738 -1.09 1 97.44 90 VAL B O 1
ATOM 2723 N N . THR B 1 91 ? 4.727 -4.289 -2.25 1 97.75 91 THR B N 1
ATOM 2724 C CA . THR B 1 91 ? 5.465 -4.301 -3.508 1 97.75 91 THR B CA 1
ATOM 2725 C C . THR B 1 91 ? 5.25 -5.617 -4.25 1 97.75 91 THR B C 1
ATOM 2727 O O . THR B 1 91 ? 5.949 -5.91 -5.219 1 97.75 91 THR B O 1
ATOM 2730 N N . GLY B 1 92 ? 4.379 -6.516 -3.799 1 97.31 92 GLY B N 1
ATOM 2731 C CA . GLY B 1 92 ? 4.105 -7.77 -4.48 1 97.31 92 GLY B CA 1
ATOM 2732 C C . GLY B 1 92 ? 2.803 -8.414 -4.047 1 97.31 92 GLY B C 1
ATOM 2733 O O . GLY B 1 92 ? 1.955 -7.762 -3.438 1 97.31 92 GLY B O 1
ATOM 2734 N N . TRP B 1 93 ? 2.617 -9.711 -4.473 1 97.06 93 TRP B N 1
ATOM 2735 C CA . TRP B 1 93 ? 1.399 -10.43 -4.117 1 97.06 93 TRP B CA 1
ATOM 2736 C C . TRP B 1 93 ? 1.395 -10.805 -2.639 1 97.06 93 TRP B C 1
ATOM 2738 O O . TRP B 1 93 ? 2.453 -10.914 -2.018 1 97.06 93 TRP B O 1
ATOM 2748 N N . LYS B 1 94 ? 0.269 -10.906 -2.068 1 97.75 94 LYS B N 1
ATOM 2749 C CA . LYS B 1 94 ? 0.149 -11.328 -0.673 1 97.75 94 LYS B CA 1
ATOM 2750 C C . LYS B 1 94 ? 0.263 -12.844 -0.541 1 97.75 94 LYS B C 1
ATOM 2752 O O . LYS B 1 94 ? -0.465 -13.586 -1.202 1 97.75 94 LYS B O 1
ATOM 2757 N N . PRO B 1 95 ? 1.096 -13.289 0.343 1 98.12 95 PRO B N 1
ATOM 2758 C CA . PRO B 1 95 ? 1.373 -14.727 0.461 1 98.12 95 PRO B CA 1
ATOM 2759 C C . PRO B 1 95 ? 0.122 -15.547 0.763 1 98.12 95 PRO B C 1
ATOM 2761 O O . PRO B 1 95 ? -0.032 -16.656 0.249 1 98.12 95 PRO B O 1
ATOM 2764 N N . SER B 1 96 ? -0.786 -15.023 1.456 1 97.5 96 SER B N 1
ATOM 2765 C CA . SER B 1 96 ? -2.012 -15.734 1.801 1 97.5 96 SER B CA 1
ATOM 2766 C C . SER B 1 96 ? -2.818 -16.078 0.554 1 97.5 96 SER B C 1
ATOM 2768 O O . SER B 1 96 ? -3.672 -16.969 0.588 1 97.5 96 SER B O 1
ATOM 2770 N N . MET B 1 97 ? -2.562 -15.43 -0.522 1 97.19 97 MET B N 1
ATOM 2771 C CA . MET B 1 97 ? -3.236 -15.711 -1.787 1 97.19 97 MET B CA 1
ATOM 2772 C C . MET B 1 97 ? -2.963 -17.141 -2.246 1 97.19 97 MET B C 1
ATOM 2774 O O . MET B 1 97 ? -3.816 -17.766 -2.873 1 97.19 97 MET B O 1
ATOM 2778 N N . ALA B 1 98 ? -1.792 -17.609 -1.91 1 97.38 98 ALA B N 1
ATOM 2779 C CA . ALA B 1 98 ? -1.412 -18.953 -2.316 1 97.38 98 ALA B CA 1
ATOM 2780 C C . ALA B 1 98 ? -2.381 -20 -1.755 1 97.38 98 ALA B C 1
ATOM 2782 O O . ALA B 1 98 ? -2.746 -20.953 -2.443 1 97.38 98 ALA B O 1
ATOM 2783 N N . PHE B 1 99 ? -2.824 -19.797 -0.584 1 96.94 99 PHE B N 1
ATOM 2784 C CA . PHE B 1 99 ? -3.703 -20.766 0.07 1 96.94 99 PHE B CA 1
ATOM 2785 C C . PHE B 1 99 ? -5.121 -20.656 -0.477 1 96.94 99 PHE B C 1
ATOM 2787 O O . PHE B 1 99 ? -5.844 -21.656 -0.529 1 96.94 99 PHE B O 1
ATOM 2794 N N . GLN B 1 100 ? -5.469 -19.453 -0.958 1 94.94 100 GLN B N 1
ATOM 2795 C CA . GLN B 1 100 ? -6.75 -19.297 -1.645 1 94.94 100 GLN B CA 1
ATOM 2796 C C . GLN B 1 100 ? -6.762 -20.094 -2.953 1 94.94 100 GLN B C 1
ATOM 2798 O O . GLN B 1 100 ? -7.773 -20.703 -3.309 1 94.94 100 GLN B O 1
ATOM 2803 N N . VAL B 1 101 ? -5.711 -20.047 -3.592 1 95.31 101 VAL B N 1
ATOM 2804 C CA . VAL B 1 101 ? -5.586 -20.781 -4.84 1 95.31 101 VAL B CA 1
ATOM 2805 C C . VAL B 1 101 ? -5.699 -22.281 -4.566 1 95.31 101 VAL B C 1
ATOM 2807 O O . VAL B 1 101 ? -6.418 -23 -5.27 1 95.31 101 VAL B O 1
ATOM 2810 N N . ILE B 1 102 ? -5.008 -22.734 -3.52 1 95.31 102 ILE B N 1
ATOM 2811 C CA . ILE B 1 102 ? -5.051 -24.156 -3.148 1 95.31 102 ILE B CA 1
ATOM 2812 C C . ILE B 1 102 ? -6.488 -24.547 -2.812 1 95.31 102 ILE B C 1
ATOM 2814 O O . ILE B 1 102 ? -6.965 -25.594 -3.258 1 95.31 102 ILE B O 1
ATOM 2818 N N . ASP B 1 103 ? -7.164 -23.75 -2.123 1 93.12 103 ASP B N 1
ATOM 2819 C CA . ASP B 1 103 ? -8.539 -24.031 -1.732 1 93.12 103 ASP B CA 1
ATOM 2820 C C . ASP B 1 103 ? -9.453 -24.125 -2.955 1 93.12 103 ASP B C 1
ATOM 2822 O O . ASP B 1 103 ? -10.375 -24.938 -2.988 1 93.12 103 ASP B O 1
ATOM 2826 N N . THR B 1 104 ? -9.18 -23.328 -3.893 1 91.5 104 THR B N 1
ATOM 2827 C CA . THR B 1 104 ? -9.961 -23.328 -5.125 1 91.5 104 THR B CA 1
ATOM 2828 C C . THR B 1 104 ? -9.688 -24.609 -5.926 1 91.5 104 THR B C 1
ATOM 2830 O O . THR B 1 104 ? -10.617 -25.219 -6.457 1 91.5 104 THR B O 1
ATOM 2833 N N . LEU B 1 105 ? -8.477 -24.969 -5.961 1 91.38 105 LEU B N 1
ATOM 2834 C CA . LEU B 1 105 ? -8.094 -26.141 -6.742 1 91.38 105 LEU B CA 1
ATOM 2835 C C . LEU B 1 105 ? -8.625 -27.422 -6.102 1 91.38 105 LEU B C 1
ATOM 2837 O O . LEU B 1 105 ? -8.938 -28.391 -6.801 1 91.38 105 LEU B O 1
ATOM 2841 N N . LYS B 1 106 ? -8.727 -27.375 -4.812 1 89.88 106 LYS B N 1
ATOM 2842 C CA . LYS B 1 106 ? -9.258 -28.531 -4.094 1 89.88 106 LYS B CA 1
ATOM 2843 C C . LYS B 1 106 ? -10.734 -28.75 -4.426 1 89.88 106 LYS B C 1
ATOM 2845 O O . LYS B 1 106 ? -11.242 -29.875 -4.32 1 89.88 106 LYS B O 1
ATOM 2850 N N . LYS B 1 107 ? -11.398 -27.766 -4.809 1 86 107 LYS B N 1
ATOM 2851 C CA . LYS B 1 107 ? -12.844 -27.828 -5.035 1 86 107 LYS B CA 1
ATOM 2852 C C . LYS B 1 107 ? -13.164 -27.922 -6.527 1 86 107 LYS B C 1
ATOM 2854 O O . LYS B 1 107 ? -14.328 -28.047 -6.91 1 86 107 LYS B O 1
ATOM 2859 N N . SER B 1 108 ? -12.109 -27.781 -7.223 1 79 108 SER B N 1
ATOM 2860 C CA . SER B 1 108 ? -12.328 -27.781 -8.664 1 79 108 SER B CA 1
ATOM 2861 C C . SER B 1 108 ? -12.656 -29.172 -9.172 1 79 108 SER B C 1
ATOM 2863 O O . SER B 1 108 ? -12.109 -30.156 -8.688 1 79 108 SER B O 1
ATOM 2865 N N . VAL B 1 109 ? -13.648 -29.219 -10 1 65.31 109 VAL B N 1
ATOM 2866 C CA . VAL B 1 109 ? -14.133 -30.5 -10.508 1 65.31 109 VAL B CA 1
ATOM 2867 C C . VAL B 1 109 ? -13.484 -30.797 -11.852 1 65.31 109 VAL B C 1
ATOM 2869 O O . VAL B 1 109 ? -13.672 -31.891 -12.406 1 65.31 109 VAL B O 1
ATOM 2872 N N . VAL B 1 110 ? -12.602 -29.984 -12.141 1 64.69 110 VAL B N 1
ATOM 2873 C CA . VAL B 1 110 ? -12.008 -30.266 -13.438 1 64.69 110 VAL B CA 1
ATOM 2874 C C . VAL B 1 110 ? -11.016 -31.422 -13.32 1 64.69 110 VAL B C 1
ATOM 2876 O O . VAL B 1 110 ? -10.273 -31.516 -12.336 1 64.69 110 VAL B O 1
ATOM 2879 N N . PRO B 1 111 ? -11.164 -32.281 -14.203 1 56.97 111 PRO B N 1
ATOM 2880 C CA . PRO B 1 111 ? -10.359 -33.5 -14.18 1 56.97 111 PRO B CA 1
ATOM 2881 C C . PRO B 1 111 ? -8.867 -33.219 -13.984 1 56.97 111 PRO B C 1
ATOM 2883 O O . PRO B 1 111 ? -8.148 -34.062 -13.453 1 56.97 111 PRO B O 1
ATOM 2886 N N . CYS B 1 112 ? -8.484 -32.156 -14.242 1 55.72 112 CYS B N 1
ATOM 2887 C CA . CYS B 1 112 ? -7.047 -31.906 -14.195 1 55.72 112 CYS B CA 1
ATOM 2888 C C . CYS B 1 112 ? -6.637 -31.312 -12.852 1 55.72 112 CYS B C 1
ATOM 2890 O O . CYS B 1 112 ? -5.52 -30.812 -12.703 1 55.72 112 CYS B O 1
ATOM 2892 N N . ALA B 1 113 ? -7.57 -31.547 -11.922 1 66.12 113 ALA B N 1
ATOM 2893 C CA . ALA B 1 113 ? -7.152 -30.984 -10.641 1 66.12 113 ALA B CA 1
ATOM 2894 C C . ALA B 1 113 ? -6.707 -32.062 -9.672 1 66.12 113 ALA B C 1
ATOM 2896 O O . ALA B 1 113 ? -7.523 -32.875 -9.219 1 66.12 113 ALA B O 1
ATOM 2897 N N . SER B 1 114 ? -5.434 -32.344 -9.648 1 79.81 114 SER B N 1
ATOM 2898 C CA . SER B 1 114 ? -4.781 -33.312 -8.773 1 79.81 114 SER B CA 1
ATOM 2899 C C . SER B 1 114 ? -4.949 -32.938 -7.305 1 79.81 114 SER B C 1
ATOM 2901 O O . SER B 1 114 ? -4.754 -33.781 -6.422 1 79.81 114 SER B O 1
ATOM 2903 N N . MET B 1 115 ? -5.469 -31.734 -7.086 1 86.19 115 MET B N 1
ATOM 2904 C CA . MET B 1 115 ? -5.531 -31.219 -5.723 1 86.19 115 MET B CA 1
ATOM 2905 C C . MET B 1 115 ? -6.699 -31.844 -4.961 1 86.19 115 MET B C 1
ATOM 2907 O O . MET B 1 115 ? -6.742 -31.781 -3.73 1 86.19 115 MET B O 1
ATOM 2911 N N . VAL B 1 116 ? -7.562 -32.469 -5.664 1 80.69 116 VAL B N 1
ATOM 2912 C CA . VAL B 1 116 ? -8.75 -33.062 -5.062 1 80.69 116 VAL B CA 1
ATOM 2913 C C . VAL B 1 116 ? -8.336 -34.25 -4.184 1 80.69 116 VAL B C 1
ATOM 2915 O O . VAL B 1 116 ? -8.992 -34.531 -3.18 1 80.69 116 VAL B O 1
ATOM 2918 N N . ASP B 1 117 ? -7.195 -34.812 -4.453 1 85.62 117 ASP B N 1
ATOM 2919 C CA . ASP B 1 117 ? -6.754 -36.062 -3.793 1 85.62 117 ASP B CA 1
ATOM 2920 C C . ASP B 1 117 ? -5.738 -35.75 -2.693 1 85.62 117 ASP B C 1
ATOM 2922 O O . ASP B 1 117 ? -4.977 -36.625 -2.289 1 85.62 117 ASP B O 1
ATOM 2926 N N . MET B 1 118 ? -5.715 -34.594 -2.246 1 90.81 118 MET B N 1
ATOM 2927 C CA . MET B 1 118 ? -4.766 -34.281 -1.18 1 90.81 118 MET B CA 1
ATOM 2928 C C . MET B 1 118 ? -5.043 -35.125 0.062 1 90.81 118 MET B C 1
ATOM 2930 O O . MET B 1 118 ? -6.191 -35.25 0.486 1 90.81 118 MET B O 1
ATOM 2934 N N . SER B 1 119 ? -4.051 -35.719 0.582 1 94.12 119 SER B N 1
ATOM 2935 C CA . SER B 1 119 ? -4.18 -36.531 1.78 1 94.12 119 SER B CA 1
ATOM 2936 C C . SER B 1 119 ? -4.484 -35.688 3.006 1 94.12 119 SER B C 1
ATOM 2938 O O . SER B 1 119 ? -4.297 -34.469 2.984 1 94.12 119 SER B O 1
ATOM 2940 N N . GLU B 1 120 ? -4.941 -36.375 4.074 1 94.69 120 GLU B N 1
ATOM 2941 C CA . GLU B 1 120 ? -5.227 -35.656 5.324 1 94.69 120 GLU B CA 1
ATOM 2942 C C . GLU B 1 120 ? -3.959 -35.062 5.918 1 94.69 120 GLU B C 1
ATOM 2944 O O . GLU B 1 120 ? -4.004 -33.969 6.516 1 94.69 120 GLU B O 1
ATOM 2949 N N . THR B 1 121 ? -2.881 -35.75 5.707 1 96.75 121 THR B N 1
ATOM 2950 C CA . THR B 1 121 ? -1.605 -35.219 6.199 1 96.75 121 THR B CA 1
ATOM 2951 C C . THR B 1 121 ? -1.206 -33.969 5.445 1 96.75 121 THR B C 1
ATOM 2953 O O . THR B 1 121 ? -0.728 -33 6.051 1 96.75 121 THR B O 1
ATOM 2956 N N . GLN B 1 122 ? -1.378 -33.969 4.141 1 97.12 122 GLN B N 1
ATOM 2957 C CA . GLN B 1 122 ? -1.095 -32.781 3.334 1 97.12 122 GLN B CA 1
ATOM 2958 C C . GLN B 1 122 ? -1.96 -31.594 3.768 1 97.12 122 GLN B C 1
ATOM 2960 O O . GLN B 1 122 ? -1.465 -30.484 3.912 1 97.12 122 GLN B O 1
ATOM 2965 N N . LYS B 1 123 ? -3.229 -31.875 4.012 1 96.44 123 LYS B N 1
ATOM 2966 C CA . LYS B 1 123 ? -4.156 -30.828 4.422 1 96.44 123 LYS B CA 1
ATOM 2967 C C . LYS B 1 123 ? -3.73 -30.203 5.75 1 96.44 123 LYS B C 1
ATOM 2969 O O . LYS B 1 123 ? -3.771 -28.984 5.906 1 96.44 123 LYS B O 1
ATOM 2974 N N . LYS B 1 124 ? -3.342 -31.031 6.633 1 97.38 124 LYS B N 1
ATOM 2975 C CA . LYS B 1 124 ? -2.896 -30.547 7.938 1 97.38 124 LYS B CA 1
ATOM 2976 C C . LYS B 1 124 ? -1.633 -29.703 7.812 1 97.38 124 LYS B C 1
ATOM 2978 O O . LYS B 1 124 ? -1.513 -28.656 8.453 1 97.38 124 LYS B O 1
ATOM 2983 N N . ARG B 1 125 ? -0.744 -30.125 7.012 1 98.12 125 ARG B N 1
ATOM 2984 C CA . ARG B 1 125 ? 0.519 -29.406 6.824 1 98.12 125 ARG B CA 1
ATOM 2985 C C . ARG B 1 125 ? 0.296 -28.062 6.137 1 98.12 125 ARG B C 1
ATOM 2987 O O . ARG B 1 125 ? 0.971 -27.094 6.449 1 98.12 125 ARG B O 1
ATOM 2994 N N . ILE B 1 126 ? -0.617 -28.031 5.223 1 98.06 126 ILE B N 1
ATOM 2995 C CA . ILE B 1 126 ? -0.951 -26.797 4.535 1 98.06 126 ILE B CA 1
ATOM 2996 C C . ILE B 1 126 ? -1.562 -25.797 5.523 1 98.06 126 ILE B C 1
ATOM 2998 O O . ILE B 1 126 ? -1.255 -24.609 5.484 1 98.06 126 ILE B O 1
ATOM 3002 N N . GLU B 1 127 ? -2.365 -26.312 6.398 1 97.88 127 GLU B N 1
ATOM 3003 C CA . GLU B 1 127 ? -2.984 -25.453 7.398 1 97.88 127 GLU B CA 1
ATOM 3004 C C . GLU B 1 127 ? -1.947 -24.906 8.375 1 97.88 127 GLU B C 1
ATOM 3006 O O . GLU B 1 127 ? -2.02 -23.75 8.781 1 97.88 127 GLU B O 1
ATOM 3011 N N . GLU B 1 128 ? -1.045 -25.734 8.703 1 98.44 128 GLU B N 1
ATOM 3012 C CA . GLU B 1 128 ? 0.039 -25.281 9.578 1 98.44 128 GLU B CA 1
ATOM 3013 C C . GLU B 1 128 ? 0.884 -24.203 8.891 1 98.44 128 GLU B C 1
ATOM 3015 O O . GLU B 1 128 ? 1.266 -23.219 9.523 1 98.44 128 GLU B O 1
ATOM 3020 N N . LEU B 1 129 ? 1.176 -24.438 7.637 1 98.69 129 LEU B N 1
ATOM 3021 C CA . LEU B 1 129 ? 1.93 -23.453 6.859 1 98.69 129 LEU B CA 1
ATOM 3022 C C . LEU B 1 129 ? 1.158 -22.141 6.738 1 98.69 129 LEU B C 1
ATOM 3024 O O . LEU B 1 129 ? 1.743 -21.062 6.836 1 98.69 129 LEU B O 1
ATOM 3028 N N . ARG B 1 130 ? -0.109 -22.25 6.566 1 98.19 130 ARG B N 1
ATOM 3029 C CA . ARG B 1 130 ? -0.985 -21.094 6.461 1 98.19 130 ARG B CA 1
ATOM 3030 C C . ARG B 1 130 ? -0.896 -20.219 7.715 1 98.19 130 ARG B C 1
ATOM 3032 O O . ARG B 1 130 ? -0.78 -19 7.621 1 98.19 130 ARG B O 1
ATOM 3039 N N . LEU B 1 131 ? -0.92 -20.859 8.836 1 98.25 131 LEU B N 1
ATOM 3040 C CA . LEU B 1 131 ? -0.854 -20.141 10.109 1 98.25 131 LEU B CA 1
ATOM 3041 C C . LEU B 1 131 ? 0.507 -19.469 10.281 1 98.25 131 LEU B C 1
ATOM 3043 O O . LEU B 1 131 ? 0.587 -18.312 10.719 1 98.25 131 LEU B O 1
ATOM 3047 N N . LYS B 1 132 ? 1.494 -20.172 9.922 1 98.5 132 LYS B N 1
ATOM 3048 C CA . LYS B 1 132 ? 2.848 -19.641 10.023 1 98.5 132 LYS B CA 1
ATOM 3049 C C . LYS B 1 132 ? 3.029 -18.422 9.125 1 98.5 132 LYS B C 1
ATOM 3051 O O . LYS B 1 132 ? 3.598 -17.406 9.539 1 98.5 132 LYS B O 1
ATOM 3056 N N . ILE B 1 133 ? 2.535 -18.5 7.934 1 98.69 133 ILE B N 1
ATOM 3057 C CA . ILE B 1 133 ? 2.682 -17.422 6.957 1 98.69 133 ILE B CA 1
ATOM 3058 C C . ILE B 1 133 ? 1.861 -16.219 7.395 1 98.69 133 ILE B C 1
ATOM 3060 O O . ILE B 1 133 ? 2.299 -15.07 7.238 1 98.69 133 ILE B O 1
ATOM 3064 N N . ARG B 1 134 ? 0.727 -16.484 7.914 1 97.88 134 ARG B N 1
ATOM 3065 C CA . ARG B 1 134 ? -0.105 -15.391 8.414 1 97.88 134 ARG B CA 1
ATOM 3066 C C . ARG B 1 134 ? 0.635 -14.578 9.477 1 97.88 134 ARG B C 1
ATOM 3068 O O . ARG B 1 134 ? 0.578 -13.344 9.477 1 97.88 134 ARG B O 1
ATOM 3075 N N . LEU B 1 135 ? 1.299 -15.242 10.32 1 98.25 135 LEU B N 1
ATOM 3076 C CA . LEU B 1 135 ? 2.061 -14.578 11.375 1 98.25 135 LEU B CA 1
ATOM 3077 C C . LEU B 1 135 ? 3.207 -13.766 10.781 1 98.25 135 LEU B C 1
ATOM 3079 O O . LEU B 1 135 ? 3.482 -12.648 11.227 1 98.25 135 LEU B O 1
ATOM 3083 N N . GLU B 1 136 ? 3.834 -14.305 9.828 1 98.62 136 GLU B N 1
ATOM 3084 C CA . GLU B 1 136 ? 4.938 -13.602 9.18 1 98.62 136 GLU B CA 1
ATOM 3085 C C . GLU B 1 136 ? 4.438 -12.391 8.398 1 98.62 136 GLU B C 1
ATOM 3087 O O . GLU B 1 136 ? 5.102 -11.352 8.359 1 98.62 136 GLU B O 1
ATOM 3092 N N . GLU B 1 137 ? 3.266 -12.516 7.734 1 98.44 137 GLU B N 1
ATOM 3093 C CA . GLU B 1 137 ? 2.645 -11.375 7.062 1 98.44 137 GLU B CA 1
ATOM 3094 C C . GLU B 1 137 ? 2.385 -10.234 8.047 1 98.44 137 GLU B C 1
ATOM 3096 O O . GLU B 1 137 ? 2.652 -9.078 7.734 1 98.44 137 GLU B O 1
ATOM 3101 N N . GLU B 1 138 ? 1.874 -10.625 9.172 1 97.38 138 GLU B N 1
ATOM 3102 C CA . GLU B 1 138 ? 1.562 -9.625 10.195 1 97.38 138 GLU B CA 1
ATOM 3103 C C . GLU B 1 138 ? 2.818 -8.883 10.641 1 97.38 138 GLU B C 1
ATOM 3105 O O . GLU B 1 138 ? 2.777 -7.68 10.906 1 97.38 138 GLU B O 1
ATOM 3110 N N . LYS B 1 139 ? 3.877 -9.602 10.766 1 98.19 139 LYS B N 1
ATOM 3111 C CA . LYS B 1 139 ? 5.141 -8.977 11.156 1 98.19 139 LYS B CA 1
ATOM 3112 C C . LYS B 1 139 ? 5.594 -7.957 10.125 1 98.19 139 LYS B C 1
ATOM 3114 O O . LYS B 1 139 ? 6.043 -6.863 10.477 1 98.19 139 LYS B O 1
ATOM 3119 N N . VAL B 1 140 ? 5.473 -8.305 8.891 1 98.5 140 VAL B N 1
ATOM 3120 C CA . VAL B 1 140 ? 5.844 -7.402 7.809 1 98.5 140 VAL B CA 1
ATOM 3121 C C . VAL B 1 140 ? 4.93 -6.176 7.816 1 98.5 140 VAL B C 1
ATOM 3123 O O . VAL B 1 140 ? 5.395 -5.047 7.648 1 98.5 140 VAL B O 1
ATOM 3126 N N . GLU B 1 141 ? 3.656 -6.402 8.016 1 97.62 141 GLU B N 1
ATOM 3127 C CA . GLU B 1 141 ? 2.676 -5.32 8.031 1 97.62 141 GLU B CA 1
ATOM 3128 C C . GLU B 1 141 ? 2.943 -4.355 9.188 1 97.62 141 GLU B C 1
ATOM 3130 O O . GLU B 1 141 ? 2.814 -3.139 9.023 1 97.62 141 GLU B O 1
ATOM 3135 N N . ARG B 1 142 ? 3.332 -4.883 10.281 1 96.12 142 ARG B N 1
ATOM 3136 C CA . ARG B 1 142 ? 3.672 -4.039 11.422 1 96.12 142 ARG B CA 1
ATOM 3137 C C . ARG B 1 142 ? 4.895 -3.178 11.125 1 96.12 142 ARG B C 1
ATOM 3139 O O . ARG B 1 142 ? 4.945 -2.008 11.516 1 96.12 142 ARG B O 1
ATOM 3146 N N . GLU B 1 143 ? 5.828 -3.777 10.5 1 97.56 143 GLU B N 1
ATOM 3147 C CA . GLU B 1 143 ? 7.023 -3.023 10.133 1 97.56 143 GLU B CA 1
ATOM 3148 C C . GLU B 1 143 ? 6.691 -1.922 9.125 1 97.56 143 GLU B C 1
ATOM 3150 O O . GLU B 1 143 ? 7.227 -0.814 9.219 1 97.56 143 GLU B O 1
ATOM 3155 N N . MET B 1 144 ? 5.844 -2.236 8.188 1 97.5 144 MET B N 1
ATOM 3156 C CA . MET B 1 144 ? 5.43 -1.232 7.207 1 97.5 144 MET B CA 1
ATOM 3157 C C . MET B 1 144 ? 4.699 -0.079 7.887 1 97.5 144 MET B C 1
ATOM 3159 O O . MET B 1 144 ? 4.918 1.086 7.551 1 97.5 144 MET B O 1
ATOM 3163 N N . GLU B 1 145 ? 3.865 -0.408 8.82 1 95.44 145 GLU B N 1
ATOM 3164 C CA . GLU B 1 145 ? 3.139 0.607 9.57 1 95.44 145 GLU B CA 1
ATOM 3165 C C . GLU B 1 145 ? 4.094 1.52 10.336 1 95.44 145 GLU B C 1
ATOM 3167 O O . GLU B 1 145 ? 3.887 2.734 10.398 1 95.44 145 GLU B O 1
ATOM 3172 N N . ARG B 1 146 ? 5.051 0.88 10.898 1 95.31 146 ARG B N 1
ATOM 3173 C CA . ARG B 1 146 ? 6.043 1.65 11.641 1 95.31 146 ARG B CA 1
ATOM 3174 C C . ARG B 1 146 ? 6.746 2.654 10.734 1 95.31 146 ARG B C 1
ATOM 3176 O O . ARG B 1 146 ? 7.012 3.787 11.141 1 95.31 146 ARG B O 1
ATOM 3183 N N . LEU B 1 147 ? 7.031 2.268 9.57 1 96.19 147 LEU B N 1
ATOM 3184 C CA . LEU B 1 147 ? 7.699 3.145 8.617 1 96.19 147 LEU B CA 1
ATOM 3185 C C . LEU B 1 147 ? 6.781 4.285 8.195 1 96.19 147 LEU B C 1
ATOM 3187 O O . LEU B 1 147 ? 7.227 5.426 8.055 1 96.19 147 LEU B O 1
ATOM 3191 N N . GLN B 1 148 ? 5.539 3.939 8.016 1 95.81 148 GLN B N 1
ATOM 3192 C CA . GLN B 1 148 ? 4.555 4.949 7.641 1 95.81 148 GLN B CA 1
ATOM 3193 C C . GLN B 1 148 ? 4.438 6.027 8.711 1 95.81 148 GLN B C 1
ATOM 3195 O O . GLN B 1 148 ? 4.387 7.219 8.398 1 95.81 148 GLN B O 1
ATOM 3200 N N . VAL B 1 149 ? 4.465 5.637 9.906 1 95.12 149 VAL B N 1
ATOM 3201 C CA . VAL B 1 149 ? 4.328 6.566 11.016 1 95.12 149 VAL B CA 1
ATOM 3202 C C . VAL B 1 149 ? 5.648 7.293 11.25 1 95.12 149 VAL B C 1
ATOM 3204 O O . VAL B 1 149 ? 5.66 8.445 11.703 1 95.12 149 VAL B O 1
ATOM 3207 N N . ALA B 1 150 ? 6.754 6.66 10.883 1 93.56 150 ALA B N 1
ATOM 3208 C CA . ALA B 1 150 ? 8.086 7.227 11.094 1 93.56 150 ALA B CA 1
ATOM 3209 C C . ALA B 1 150 ? 8.266 8.508 10.281 1 93.56 150 ALA B C 1
ATOM 3211 O O . ALA B 1 150 ? 9.102 9.352 10.625 1 93.56 150 ALA B O 1
ATOM 3212 N N . MET B 1 151 ? 7.461 8.703 9.305 1 91.44 151 MET B N 1
ATOM 3213 C CA . MET B 1 151 ? 7.48 9.938 8.523 1 91.44 151 MET B CA 1
ATOM 3214 C C . MET B 1 151 ? 7.035 11.125 9.367 1 91.44 151 MET B C 1
ATOM 3216 O O . MET B 1 151 ? 7.23 12.273 8.977 1 91.44 151 MET B O 1
ATOM 3220 N N . ALA B 1 152 ? 6.492 10.797 10.523 1 93.25 152 ALA B N 1
ATOM 3221 C CA . ALA B 1 152 ? 6.074 11.852 11.445 1 93.25 152 ALA B CA 1
ATOM 3222 C C . ALA B 1 152 ? 6.805 11.727 12.781 1 93.25 152 ALA B C 1
ATOM 3224 O O . ALA B 1 152 ? 6.336 12.242 13.797 1 93.25 152 ALA B O 1
ATOM 3225 N N . ASP B 1 153 ? 7.906 11.062 12.758 1 92.25 153 ASP B N 1
ATOM 3226 C CA . ASP B 1 153 ? 8.695 11.008 13.984 1 92.25 153 ASP B CA 1
ATOM 3227 C C . ASP B 1 153 ? 9.25 12.383 14.344 1 92.25 153 ASP B C 1
ATOM 3229 O O . ASP B 1 153 ? 9.188 13.312 13.539 1 92.25 153 ASP B O 1
ATOM 3233 N N . ARG B 1 154 ? 9.734 12.445 15.469 1 92.06 154 ARG B N 1
ATOM 3234 C CA . ARG B 1 154 ? 10.203 13.711 16.016 1 92.06 154 ARG B CA 1
ATOM 3235 C C . ARG B 1 154 ? 11.172 14.398 15.047 1 92.06 154 ARG B C 1
ATOM 3237 O O . ARG B 1 154 ? 11.031 15.586 14.758 1 92.06 154 ARG B O 1
ATOM 3244 N N . LYS B 1 155 ? 12.094 13.641 14.57 1 93.31 155 LYS B N 1
ATOM 3245 C CA . LYS B 1 155 ? 13.109 14.18 13.672 1 93.31 155 LYS B CA 1
ATOM 3246 C C . LYS B 1 155 ? 12.469 14.797 12.43 1 93.31 155 LYS B C 1
ATOM 3248 O O . LYS B 1 155 ? 12.797 15.922 12.047 1 93.31 155 LYS B O 1
ATOM 3253 N N . MET B 1 156 ? 11.555 14.141 11.844 1 94.69 156 MET B N 1
ATOM 3254 C CA . MET B 1 156 ? 10.922 14.586 10.609 1 94.69 156 MET B CA 1
ATOM 3255 C C . MET B 1 156 ? 10.031 15.797 10.852 1 94.69 156 MET B C 1
ATOM 3257 O O . MET B 1 156 ? 10.016 16.734 10.055 1 94.69 156 MET B O 1
ATOM 3261 N N . VAL B 1 157 ? 9.305 15.758 11.922 1 93.62 157 VAL B N 1
ATOM 3262 C CA . VAL B 1 157 ? 8.43 16.875 12.273 1 93.62 157 VAL B CA 1
ATOM 3263 C C . VAL B 1 157 ? 9.273 18.125 12.516 1 93.62 157 VAL B C 1
ATOM 3265 O O . VAL B 1 157 ? 8.953 19.203 12.008 1 93.62 157 VAL B O 1
ATOM 3268 N N . GLU B 1 158 ? 10.344 18.016 13.25 1 91.94 158 GLU B N 1
ATOM 3269 C CA . GLU B 1 158 ? 11.211 19.141 13.555 1 91.94 158 GLU B CA 1
ATOM 3270 C C . GLU B 1 158 ? 11.883 19.688 12.289 1 91.94 158 GLU B C 1
ATOM 3272 O O . GLU B 1 158 ? 12.008 20.891 12.117 1 91.94 158 GLU B O 1
ATOM 3277 N N . LEU B 1 159 ? 12.289 18.797 11.461 1 93.69 159 LEU B N 1
ATOM 3278 C CA . LEU B 1 159 ? 12.906 19.219 10.211 1 93.69 159 LEU B CA 1
ATOM 3279 C C . LEU B 1 159 ? 11.906 19.969 9.336 1 93.69 159 LEU B C 1
ATOM 3281 O O . LEU B 1 159 ? 12.25 20.969 8.703 1 93.69 159 LEU B O 1
ATOM 3285 N N . ALA B 1 160 ? 10.688 19.469 9.305 1 93.75 160 ALA B N 1
ATOM 3286 C CA . ALA B 1 160 ? 9.648 20.125 8.531 1 93.75 160 ALA B CA 1
ATOM 3287 C C . ALA B 1 160 ? 9.375 21.531 9.062 1 93.75 160 ALA B C 1
ATOM 3289 O O . ALA B 1 160 ? 9.203 22.484 8.289 1 93.75 160 ALA B O 1
ATOM 3290 N N . ARG B 1 161 ? 9.344 21.656 10.312 1 90.38 161 ARG B N 1
ATOM 3291 C CA . ARG B 1 161 ? 9.125 22.953 10.945 1 90.38 161 ARG B CA 1
ATOM 3292 C C . ARG B 1 161 ? 10.289 23.891 10.656 1 90.38 161 ARG B C 1
ATOM 3294 O O . ARG B 1 161 ? 10.078 25.062 10.336 1 90.38 161 ARG B O 1
ATOM 3301 N N . LEU B 1 162 ? 11.477 23.375 10.82 1 89.5 162 LEU B N 1
ATOM 3302 C CA . LEU B 1 162 ? 12.672 24.172 10.57 1 89.5 162 LEU B CA 1
ATOM 3303 C C . LEU B 1 162 ? 12.727 24.625 9.117 1 89.5 162 LEU B C 1
ATOM 3305 O O . LEU B 1 162 ? 13.008 25.797 8.844 1 89.5 162 LEU B O 1
ATOM 3309 N N . ALA B 1 163 ? 12.438 23.75 8.242 1 90.31 163 ALA B N 1
ATOM 3310 C CA . ALA B 1 163 ? 12.484 24.047 6.812 1 90.31 163 ALA B CA 1
ATOM 3311 C C . ALA B 1 163 ? 11.43 25.062 6.426 1 90.31 163 ALA B C 1
ATOM 3313 O O . ALA B 1 163 ? 11.602 25.812 5.449 1 90.31 163 ALA B O 1
ATOM 3314 N N . SER B 1 164 ? 10.344 25.156 7.188 1 87.75 164 SER B N 1
ATOM 3315 C CA . SER B 1 164 ? 9.242 26.062 6.883 1 87.75 164 SER B CA 1
ATOM 3316 C C . SER B 1 164 ? 9.531 27.469 7.391 1 87.75 164 SER B C 1
ATOM 3318 O O . SER B 1 164 ? 8.891 28.438 6.953 1 87.75 164 SER B O 1
ATOM 3320 N N . ARG B 1 165 ? 10.5 27.609 8.234 1 83.12 165 ARG B N 1
ATOM 3321 C CA . ARG B 1 165 ? 10.711 28.891 8.891 1 83.12 165 ARG B CA 1
ATOM 3322 C C . ARG B 1 165 ? 12.023 29.531 8.445 1 83.12 165 ARG B C 1
ATOM 3324 O O . ARG B 1 165 ? 12.219 30.734 8.586 1 83.12 165 ARG B O 1
ATOM 3331 N N . VAL B 1 166 ? 12.805 28.75 7.965 1 81.25 166 VAL B N 1
ATOM 3332 C CA . VAL B 1 166 ? 14.141 29.234 7.648 1 81.25 166 VAL B CA 1
ATOM 3333 C C . VAL B 1 166 ? 14.133 29.906 6.277 1 81.25 166 VAL B C 1
ATOM 3335 O O . VAL B 1 166 ? 13.586 29.359 5.316 1 81.25 166 VAL B O 1
ATOM 3338 N N . GLU B 1 167 ? 14.602 31.047 6.293 1 78.81 167 GLU B N 1
ATOM 3339 C CA . GLU B 1 167 ? 14.68 31.812 5.051 1 78.81 167 GLU B CA 1
ATOM 3340 C C . GLU B 1 167 ? 16.125 32.031 4.637 1 78.81 167 GLU B C 1
ATOM 3342 O O . GLU B 1 167 ? 16.406 32.281 3.459 1 78.81 167 GLU B O 1
ATOM 3347 N N . ASN B 1 168 ? 17 31.891 5.547 1 81.94 168 ASN B N 1
ATOM 3348 C 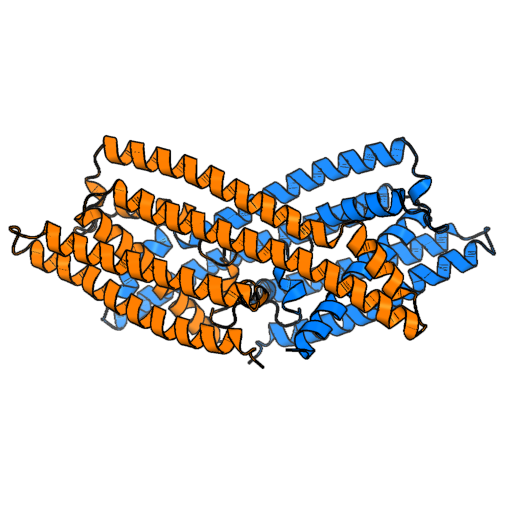CA . ASN B 1 168 ? 18.422 32.094 5.277 1 81.94 168 ASN B CA 1
ATOM 3349 C C . ASN B 1 168 ? 19 30.922 4.473 1 81.94 168 ASN B C 1
ATOM 3351 O O . ASN B 1 168 ? 18.859 29.766 4.855 1 81.94 168 ASN B O 1
ATOM 3355 N N . GLY B 1 169 ? 19.641 31.234 3.465 1 77.75 169 GLY B N 1
ATOM 3356 C CA . GLY B 1 169 ? 20.156 30.266 2.516 1 77.75 169 GLY B CA 1
ATOM 3357 C C . GLY B 1 169 ? 21.094 29.266 3.146 1 77.75 169 GLY B C 1
ATOM 3358 O O . GLY B 1 169 ? 21.016 28.062 2.861 1 77.75 169 GLY B O 1
ATOM 3359 N N . ASP B 1 170 ? 21.953 29.781 3.953 1 80.62 170 ASP B N 1
ATOM 3360 C CA . ASP B 1 170 ? 22.938 28.906 4.586 1 80.62 170 ASP B CA 1
ATOM 3361 C C . ASP B 1 170 ? 22.25 27.891 5.5 1 80.62 170 ASP B C 1
ATOM 3363 O O . ASP B 1 170 ? 22.609 26.719 5.52 1 80.62 170 ASP B O 1
ATOM 3367 N N . VAL B 1 171 ? 21.344 28.328 6.156 1 84.94 171 VAL B N 1
ATOM 3368 C CA . VAL B 1 171 ? 20.609 27.469 7.07 1 84.94 171 VAL B CA 1
ATOM 3369 C C . VAL B 1 171 ? 19.766 26.484 6.277 1 84.94 171 VAL B C 1
ATOM 3371 O O . VAL B 1 171 ? 19.641 25.312 6.66 1 84.94 171 VAL B O 1
ATOM 3374 N N . VAL B 1 172 ? 19.375 26.938 5.18 1 86.06 172 VAL B N 1
ATOM 3375 C CA . VAL B 1 172 ? 18.594 26.078 4.305 1 86.06 172 VAL B CA 1
ATOM 3376 C C . VAL B 1 172 ? 19.422 24.891 3.852 1 86.06 172 VAL B C 1
ATOM 3378 O O . VAL B 1 172 ? 18.953 23.75 3.855 1 86.06 172 VAL B O 1
ATOM 3381 N N . GLY B 1 173 ? 20.641 25.109 3.492 1 87.38 173 GLY B N 1
ATOM 3382 C CA . GLY B 1 173 ? 21.531 24.047 3.08 1 87.38 173 GLY B CA 1
ATOM 3383 C C . GLY B 1 173 ? 21.766 23.016 4.172 1 87.38 173 GLY B C 1
ATOM 3384 O O . GLY B 1 173 ? 21.828 21.812 3.898 1 87.38 173 GLY B O 1
ATOM 3385 N N . GLN B 1 174 ? 21.906 23.531 5.367 1 90.06 174 GLN B N 1
ATOM 3386 C CA . GLN B 1 174 ? 22.125 22.641 6.5 1 90.06 174 GLN B CA 1
ATOM 3387 C C . GLN B 1 174 ? 20.906 21.766 6.75 1 90.06 174 GLN B C 1
ATOM 3389 O O . GLN B 1 174 ? 21.031 20.562 7.016 1 90.06 174 GLN B O 1
ATOM 3394 N N . VAL B 1 175 ? 19.797 22.359 6.672 1 90.88 175 VAL B N 1
ATOM 3395 C CA . VAL B 1 175 ? 18.547 21.625 6.883 1 90.88 175 VAL B CA 1
ATOM 3396 C C . VAL B 1 175 ? 18.375 20.578 5.789 1 90.88 175 VAL B C 1
ATOM 3398 O O . VAL B 1 175 ? 17.969 19.453 6.07 1 90.88 175 VAL B O 1
ATOM 3401 N N . ASP B 1 176 ? 18.766 20.953 4.633 1 90.12 176 ASP B N 1
ATOM 3402 C CA . ASP B 1 176 ? 18.672 20.016 3.512 1 90.12 176 ASP B CA 1
ATOM 3403 C C . ASP B 1 176 ? 19.547 18.781 3.742 1 90.12 176 ASP B C 1
ATOM 3405 O O . ASP B 1 176 ? 19.156 17.672 3.41 1 90.12 176 ASP B O 1
ATOM 3409 N N . GLY B 1 177 ? 20.688 19.047 4.238 1 92.31 177 GLY B N 1
ATOM 3410 C CA . GLY B 1 177 ? 21.562 17.938 4.559 1 92.31 177 GLY B CA 1
ATOM 3411 C C . GLY B 1 177 ? 20.984 17 5.602 1 92.31 177 GLY B C 1
ATOM 3412 O O . GLY B 1 177 ? 21.109 15.781 5.477 1 92.31 177 GLY B O 1
ATOM 3413 N N . LEU B 1 178 ? 20.359 17.609 6.613 1 94.25 178 LEU B N 1
ATOM 3414 C CA . LEU B 1 178 ? 19.734 16.812 7.672 1 94.25 178 LEU B CA 1
ATOM 3415 C C . LEU B 1 178 ? 18.562 16.016 7.133 1 94.25 178 LEU B C 1
ATOM 3417 O O . LEU B 1 178 ? 18.344 14.867 7.523 1 94.25 178 LEU B O 1
ATOM 3421 N N . VAL B 1 179 ? 17.844 16.609 6.285 1 94.81 179 VAL B N 1
ATOM 3422 C CA . VAL B 1 179 ? 16.719 15.938 5.664 1 94.81 179 VAL B CA 1
ATOM 3423 C C . VAL B 1 179 ? 17.203 14.75 4.844 1 94.81 179 VAL B C 1
ATOM 3425 O O . VAL B 1 179 ? 16.609 13.672 4.895 1 94.81 179 VAL B O 1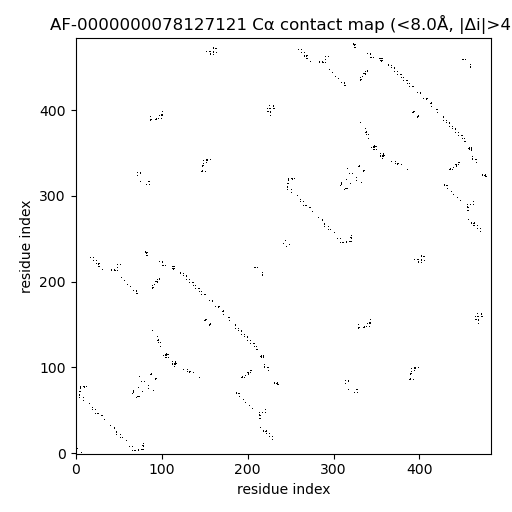
ATOM 3428 N N . GLU B 1 180 ? 18.234 14.945 4.121 1 93.94 180 GLU B N 1
ATOM 3429 C CA . GLU B 1 180 ? 18.781 13.875 3.295 1 93.94 180 GLU B CA 1
ATOM 3430 C C . GLU B 1 180 ? 19.203 12.68 4.145 1 93.94 180 GLU B C 1
ATOM 3432 O O . GLU B 1 180 ? 18.938 11.531 3.781 1 93.94 180 GLU B O 1
ATOM 3437 N N . VAL B 1 181 ? 19.828 12.961 5.215 1 94.88 181 VAL B N 1
ATOM 3438 C CA . VAL B 1 181 ? 20.266 11.891 6.109 1 94.88 181 VAL B CA 1
ATOM 3439 C C . VAL B 1 181 ? 19.047 11.172 6.691 1 94.88 181 VAL B C 1
ATOM 3441 O O . VAL B 1 181 ? 19.031 9.938 6.77 1 94.88 181 VAL B O 1
ATOM 3444 N N . ALA B 1 182 ? 18.047 11.922 7.102 1 96.06 182 ALA B N 1
ATOM 3445 C CA . ALA B 1 182 ? 16.828 11.352 7.664 1 96.06 182 ALA B CA 1
ATOM 3446 C C . ALA B 1 182 ? 16.109 10.477 6.641 1 96.06 182 ALA B C 1
ATOM 3448 O O . ALA B 1 182 ? 15.664 9.375 6.957 1 96.06 182 ALA B O 1
ATOM 3449 N N . LEU B 1 183 ? 16.016 10.938 5.457 1 95.62 183 LEU B N 1
ATOM 3450 C CA . LEU B 1 183 ? 15.328 10.211 4.398 1 95.62 183 LEU B CA 1
ATOM 3451 C C . LEU B 1 183 ? 16.094 8.938 4.039 1 95.62 183 LEU B C 1
ATOM 3453 O O . LEU B 1 183 ? 15.477 7.906 3.742 1 95.62 183 LEU B O 1
ATOM 3457 N N . LYS B 1 184 ? 17.391 9.047 4.035 1 95.31 184 LYS B N 1
ATOM 3458 C CA . LYS B 1 184 ? 18.203 7.859 3.758 1 95.31 184 LYS B CA 1
ATOM 3459 C C . LYS B 1 184 ? 17.875 6.738 4.742 1 95.31 184 LYS B C 1
ATOM 3461 O O . LYS B 1 184 ? 17.781 5.57 4.355 1 95.31 184 LYS B O 1
ATOM 3466 N N . GLY B 1 185 ? 17.75 7.102 5.965 1 95.88 185 GLY B N 1
ATOM 3467 C CA . GLY B 1 185 ? 17.359 6.125 6.965 1 95.88 185 GLY B CA 1
ATOM 3468 C C . GLY B 1 185 ? 15.977 5.539 6.711 1 95.88 185 GLY B C 1
ATOM 3469 O O . GLY B 1 185 ? 15.781 4.328 6.824 1 95.88 185 GLY B O 1
ATOM 3470 N N . LEU B 1 186 ? 15.031 6.383 6.398 1 96.38 186 LEU B N 1
ATOM 3471 C CA . LEU B 1 186 ? 13.672 5.941 6.109 1 96.38 186 LEU B CA 1
ATOM 3472 C C . LEU B 1 186 ? 13.641 5.02 4.895 1 96.38 1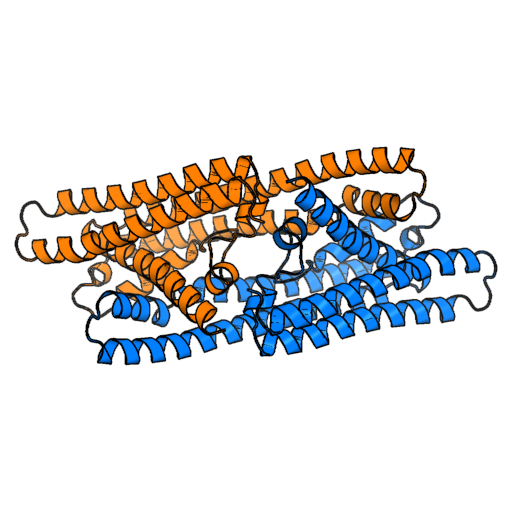86 LEU B C 1
ATOM 3474 O O . LEU B 1 186 ? 12.977 3.984 4.91 1 96.38 186 LEU B O 1
ATOM 3478 N N . LEU B 1 187 ? 14.391 5.344 3.869 1 97.44 187 LEU B N 1
ATOM 3479 C CA . LEU B 1 187 ? 14.438 4.535 2.654 1 97.44 187 LEU B CA 1
ATOM 3480 C C . LEU B 1 187 ? 15.078 3.18 2.928 1 97.44 187 LEU B C 1
ATOM 3482 O O . LEU B 1 187 ? 14.68 2.17 2.346 1 97.44 187 LEU B O 1
ATOM 3486 N N . GLY B 1 188 ? 16.078 3.191 3.793 1 97.88 188 GLY B N 1
ATOM 3487 C CA . GLY B 1 188 ? 16.656 1.923 4.219 1 97.88 188 GLY B CA 1
ATOM 3488 C C . GLY B 1 188 ? 15.633 1.003 4.871 1 97.88 188 GLY B C 1
ATOM 3489 O O . GLY B 1 188 ? 15.688 -0.215 4.688 1 97.88 188 GLY B O 1
ATOM 3490 N N . GLY B 1 189 ? 14.742 1.601 5.641 1 98.12 189 GLY B N 1
ATOM 3491 C CA . GLY B 1 189 ? 13.656 0.838 6.234 1 98.12 189 GLY B CA 1
ATOM 3492 C C . GLY B 1 189 ? 12.727 0.224 5.203 1 98.12 189 GLY B C 1
ATOM 3493 O O . GLY B 1 189 ? 12.312 -0.928 5.344 1 98.12 189 GLY B O 1
ATOM 3494 N N . LEU B 1 190 ? 12.398 0.948 4.156 1 98.38 190 LEU B N 1
ATOM 3495 C CA . LEU B 1 190 ? 11.555 0.438 3.082 1 98.38 190 LEU B CA 1
ATOM 3496 C C . LEU B 1 190 ? 12.195 -0.768 2.408 1 98.38 190 LEU B C 1
ATOM 3498 O O . LEU B 1 190 ? 11.516 -1.751 2.102 1 98.38 190 LEU B O 1
ATOM 3502 N N . GLU B 1 191 ? 13.484 -0.63 2.154 1 98.56 191 GLU B N 1
ATOM 3503 C CA . GLU B 1 191 ? 14.203 -1.735 1.523 1 98.56 191 GLU B CA 1
ATOM 3504 C C . GLU B 1 191 ? 14.133 -2.996 2.379 1 98.56 191 GLU B C 1
ATOM 3506 O O . GLU B 1 191 ? 13.914 -4.094 1.861 1 98.56 191 GLU B O 1
ATOM 3511 N N . LYS B 1 192 ? 14.297 -2.822 3.643 1 98.5 192 LYS B N 1
ATOM 3512 C CA . LYS B 1 192 ? 14.266 -3.953 4.566 1 98.5 192 LYS B CA 1
ATOM 3513 C C . LYS B 1 192 ? 12.891 -4.609 4.586 1 98.5 192 LYS B C 1
ATOM 3515 O O . LYS B 1 192 ? 12.781 -5.84 4.574 1 98.5 192 LYS B O 1
ATOM 3520 N N . VAL B 1 193 ? 11.891 -3.779 4.652 1 98.69 193 VAL B N 1
ATOM 3521 C CA . VAL B 1 193 ? 10.539 -4.324 4.723 1 98.69 193 VAL B CA 1
ATOM 3522 C C . VAL B 1 193 ? 10.195 -5.012 3.406 1 98.69 193 VAL B C 1
ATOM 3524 O O . VAL B 1 193 ? 9.539 -6.059 3.398 1 98.69 193 VAL B O 1
ATOM 3527 N N . MET B 1 194 ? 10.578 -4.438 2.305 1 98.69 194 MET B N 1
ATOM 3528 C CA . MET B 1 194 ? 10.359 -5.059 1.001 1 98.69 194 MET B CA 1
ATOM 3529 C C . MET B 1 194 ? 11.016 -6.434 0.935 1 98.69 194 MET B C 1
ATOM 3531 O O . MET B 1 194 ? 10.391 -7.402 0.496 1 98.69 194 MET B O 1
ATOM 3535 N N . LYS B 1 195 ? 12.242 -6.504 1.383 1 98.62 195 LYS B N 1
ATOM 3536 C CA . LYS B 1 195 ? 12.977 -7.77 1.357 1 98.62 195 LYS B CA 1
ATOM 3537 C C . LYS B 1 195 ? 12.32 -8.797 2.277 1 98.62 195 LYS B C 1
ATOM 3539 O O . LYS B 1 195 ? 12.227 -9.977 1.93 1 98.62 195 LYS B O 1
ATOM 3544 N N . ALA B 1 196 ? 11.906 -8.336 3.4 1 98.81 196 ALA B N 1
ATOM 3545 C CA . ALA B 1 196 ? 11.211 -9.227 4.316 1 98.81 196 ALA B CA 1
ATOM 3546 C C . ALA B 1 196 ? 9.938 -9.789 3.678 1 98.81 196 ALA B C 1
ATOM 3548 O O . ALA B 1 196 ? 9.656 -10.977 3.795 1 98.81 196 ALA B O 1
ATOM 3549 N N . ALA B 1 197 ? 9.211 -8.945 3.059 1 98.88 197 ALA B N 1
ATOM 3550 C CA . ALA B 1 197 ? 7.988 -9.367 2.383 1 98.88 197 ALA B CA 1
ATOM 3551 C C . ALA B 1 197 ? 8.297 -10.391 1.288 1 98.88 197 ALA B C 1
ATOM 3553 O O . ALA B 1 197 ? 7.578 -11.383 1.139 1 98.88 197 ALA B O 1
ATOM 3554 N N . ASP B 1 198 ? 9.312 -10.117 0.544 1 98.81 198 ASP B N 1
ATOM 3555 C CA . ASP B 1 198 ? 9.711 -11.031 -0.518 1 98.81 198 ASP B CA 1
ATOM 3556 C C . ASP B 1 198 ? 10.141 -12.383 0.053 1 98.81 198 ASP B C 1
ATOM 3558 O O . ASP B 1 198 ? 9.867 -13.43 -0.544 1 98.81 198 ASP B O 1
ATOM 3562 N N . CYS B 1 199 ? 10.805 -12.328 1.17 1 98.69 199 CYS B N 1
ATOM 3563 C CA . CYS B 1 199 ? 11.211 -13.57 1.819 1 98.69 199 CYS B CA 1
ATOM 3564 C C . CYS B 1 199 ? 10 -14.383 2.252 1 98.69 199 CYS B C 1
ATOM 3566 O O . CYS B 1 199 ? 10 -15.609 2.148 1 98.69 199 CYS B O 1
ATOM 3568 N N . VAL B 1 200 ? 8.977 -13.742 2.74 1 98.88 200 VAL B N 1
ATOM 3569 C CA . VAL B 1 200 ? 7.754 -14.445 3.115 1 98.88 200 VAL B CA 1
ATOM 3570 C C . VAL B 1 200 ? 7.121 -15.078 1.879 1 98.88 200 VAL B C 1
ATOM 3572 O O . VAL B 1 200 ? 6.625 -16.203 1.937 1 98.88 200 VAL B O 1
ATOM 3575 N N . ARG B 1 201 ? 7.125 -14.398 0.769 1 98.75 201 ARG B N 1
ATOM 3576 C CA . ARG B 1 201 ? 6.59 -14.922 -0.482 1 98.75 201 ARG B CA 1
ATOM 3577 C C . ARG B 1 201 ? 7.355 -16.172 -0.923 1 98.75 201 ARG B C 1
ATOM 3579 O O . ARG B 1 201 ? 6.75 -17.188 -1.278 1 98.75 201 ARG B O 1
ATOM 3586 N N . LEU B 1 202 ? 8.68 -16.047 -0.844 1 98.38 202 LEU B N 1
ATOM 3587 C CA . LEU B 1 202 ? 9.5 -17.188 -1.24 1 98.38 202 LEU B CA 1
ATOM 3588 C C . LEU B 1 202 ? 9.305 -18.359 -0.285 1 98.38 202 LEU B C 1
ATOM 3590 O O . LEU B 1 202 ? 9.219 -19.516 -0.719 1 98.38 202 LEU B O 1
ATOM 3594 N N . LYS B 1 203 ? 9.234 -18.062 0.989 1 98.5 203 LYS B N 1
ATOM 3595 C CA . LYS B 1 203 ? 8.984 -19.094 1.992 1 98.5 203 LYS B CA 1
ATOM 3596 C C . LYS B 1 203 ? 7.637 -19.766 1.757 1 98.5 203 LYS B C 1
ATOM 3598 O O . LYS B 1 203 ? 7.508 -20.984 1.921 1 98.5 203 LYS B O 1
ATOM 3603 N N . THR B 1 204 ? 6.668 -19 1.398 1 98.81 204 THR B N 1
ATOM 3604 C CA . THR B 1 204 ? 5.34 -19.531 1.128 1 98.81 204 THR B CA 1
ATOM 3605 C C . THR B 1 204 ? 5.363 -20.469 -0.082 1 98.81 204 THR B C 1
ATOM 3607 O O . THR B 1 204 ? 4.852 -21.578 -0.021 1 98.81 204 THR B O 1
ATOM 3610 N N . LEU B 1 205 ? 5.953 -19.969 -1.144 1 98.38 205 LEU B N 1
ATOM 3611 C CA . LEU B 1 205 ? 6.031 -20.766 -2.363 1 98.38 205 LEU B CA 1
ATOM 3612 C C . LEU B 1 205 ? 6.746 -22.094 -2.107 1 98.38 205 LEU B C 1
ATOM 3614 O O . LEU B 1 205 ? 6.215 -23.156 -2.418 1 98.38 205 LEU B O 1
ATOM 3618 N N . LYS B 1 206 ? 7.902 -22 -1.479 1 98 206 LYS B N 1
ATOM 3619 C CA . LYS B 1 206 ? 8.695 -23.203 -1.198 1 98 206 LYS B CA 1
ATOM 3620 C C . LYS B 1 206 ? 7.965 -24.125 -0.228 1 98 206 LYS B C 1
ATOM 3622 O O . LYS B 1 206 ? 7.98 -25.344 -0.396 1 98 206 LYS B O 1
ATOM 3627 N N . GLY B 1 207 ? 7.379 -23.531 0.787 1 98.56 207 GLY B N 1
ATOM 3628 C CA . GLY B 1 207 ? 6.656 -24.328 1.772 1 98.56 207 GLY B CA 1
ATOM 3629 C C . GLY B 1 207 ? 5.512 -25.125 1.178 1 98.56 207 GLY B C 1
ATOM 3630 O O . GLY B 1 207 ? 5.312 -26.281 1.526 1 98.56 207 GLY B O 1
ATOM 3631 N N . VAL B 1 208 ? 4.754 -24.531 0.289 1 98.5 208 VAL B N 1
ATOM 3632 C CA . VAL B 1 208 ? 3.643 -25.203 -0.366 1 98.5 208 VAL B CA 1
ATOM 3633 C C . VAL B 1 208 ? 4.168 -26.359 -1.223 1 98.5 208 VAL B C 1
ATOM 3635 O O . VAL B 1 208 ? 3.631 -27.469 -1.181 1 98.5 208 VAL B O 1
ATOM 3638 N N . LEU B 1 209 ? 5.234 -26.094 -1.942 1 97.88 209 LEU B N 1
ATOM 3639 C CA . LEU B 1 209 ? 5.785 -27.078 -2.869 1 97.88 209 LEU B CA 1
ATOM 3640 C C . LEU B 1 209 ? 6.383 -28.266 -2.115 1 97.88 209 LEU B C 1
ATOM 3642 O O . LEU B 1 209 ? 6.43 -29.375 -2.639 1 97.88 209 LEU B O 1
ATOM 3646 N N . GLU B 1 210 ? 6.812 -28.062 -0.892 1 97.56 210 GLU B N 1
ATOM 3647 C CA . GLU B 1 210 ? 7.363 -29.125 -0.07 1 97.56 210 GLU B CA 1
ATOM 3648 C C . GLU B 1 210 ? 6.266 -30.062 0.42 1 97.56 210 GLU B C 1
ATOM 3650 O O . GLU B 1 210 ? 6.516 -31.25 0.657 1 97.56 210 GLU B O 1
ATOM 3655 N N . VAL B 1 211 ? 5.09 -29.594 0.543 1 97.81 211 VAL B N 1
ATOM 3656 C CA . VAL B 1 211 ? 3.984 -30.359 1.084 1 97.81 211 VAL B CA 1
ATOM 3657 C C . VAL B 1 211 ? 3.318 -31.172 -0.036 1 97.81 211 VAL B C 1
ATOM 3659 O O . VAL B 1 211 ? 2.861 -32.281 0.181 1 97.81 211 VAL B O 1
ATOM 3662 N N . LEU B 1 212 ? 3.242 -30.641 -1.259 1 95.88 212 LEU B N 1
ATOM 3663 C CA . LEU B 1 212 ? 2.465 -31.188 -2.367 1 95.88 212 LEU B CA 1
ATOM 3664 C C . LEU B 1 212 ? 3.266 -32.25 -3.119 1 95.88 212 LEU B C 1
ATOM 3666 O O . LEU B 1 212 ? 4.496 -32.25 -3.09 1 95.88 212 LEU B O 1
ATOM 3670 N N . ARG B 1 213 ? 2.568 -33.188 -3.76 1 93.62 213 ARG B N 1
ATOM 3671 C CA . ARG B 1 213 ? 3.176 -34.125 -4.684 1 93.62 213 ARG B CA 1
ATOM 3672 C C . ARG B 1 213 ? 3.514 -33.469 -6.012 1 93.62 213 ARG B C 1
ATOM 3674 O O . ARG B 1 213 ? 3.01 -32.375 -6.32 1 93.62 213 ARG B O 1
ATOM 3681 N N . PRO B 1 214 ? 4.289 -34 -6.727 1 91.62 214 PRO B N 1
ATOM 3682 C CA . PRO B 1 214 ? 4.797 -33.344 -7.945 1 91.62 214 PRO B CA 1
ATOM 3683 C C . PRO B 1 214 ? 3.68 -32.875 -8.867 1 91.62 214 PRO B C 1
ATOM 3685 O O . PRO B 1 214 ? 3.709 -31.734 -9.328 1 91.62 214 PRO B O 1
ATOM 3688 N N . LEU B 1 215 ? 2.688 -33.688 -9.102 1 91.31 215 LEU B N 1
ATOM 3689 C CA . LEU B 1 215 ? 1.6 -33.25 -9.984 1 91.31 215 LEU B CA 1
ATOM 3690 C C . LEU B 1 215 ? 0.792 -32.125 -9.359 1 91.31 215 LEU B C 1
ATOM 3692 O O . LEU B 1 215 ? 0.343 -31.219 -10.062 1 91.31 215 LEU B O 1
ATOM 3696 N N . GLN B 1 216 ? 0.596 -32.219 -8.062 1 93.75 216 GLN B N 1
ATOM 3697 C CA . GLN B 1 216 ? -0.1 -31.156 -7.336 1 93.75 216 GLN B CA 1
ATOM 3698 C C . GLN B 1 216 ? 0.678 -29.844 -7.395 1 93.75 216 GLN B C 1
ATOM 3700 O O . GLN B 1 216 ? 0.084 -28.766 -7.5 1 93.75 216 GLN B O 1
ATOM 3705 N N . CYS B 1 217 ? 2.012 -29.953 -7.32 1 95.5 217 CYS B N 1
ATOM 3706 C CA . CYS B 1 217 ? 2.865 -28.781 -7.449 1 95.5 217 CYS B CA 1
ATOM 3707 C C . CYS B 1 217 ? 2.668 -28.109 -8.805 1 95.5 217 CYS B C 1
ATOM 3709 O O . CYS B 1 217 ? 2.564 -26.875 -8.883 1 95.5 217 CYS B O 1
ATOM 3711 N N . VAL B 1 218 ? 2.623 -28.922 -9.797 1 94.62 218 VAL B N 1
ATOM 3712 C CA . VAL B 1 218 ? 2.479 -28.422 -11.156 1 94.62 218 VAL B CA 1
ATOM 3713 C C . VAL B 1 218 ? 1.146 -27.688 -11.297 1 94.62 218 VAL B C 1
ATOM 3715 O O . VAL B 1 218 ? 1.092 -26.578 -11.852 1 94.62 218 VAL B O 1
ATOM 3718 N N . ASP B 1 219 ? 0.082 -28.281 -10.789 1 93.12 219 ASP B N 1
ATOM 3719 C CA . ASP B 1 219 ? -1.239 -27.656 -10.875 1 93.12 219 ASP B CA 1
ATOM 3720 C C . ASP B 1 219 ? -1.277 -26.344 -10.109 1 93.12 219 ASP B C 1
ATOM 3722 O O . ASP B 1 219 ? -1.862 -25.359 -10.578 1 93.12 219 ASP B O 1
ATOM 3726 N N . PHE B 1 220 ? -0.722 -26.344 -8.961 1 95.81 220 PHE B N 1
ATOM 3727 C CA . PHE B 1 220 ? -0.673 -25.156 -8.125 1 95.81 220 PHE B CA 1
ATOM 3728 C C . PHE B 1 220 ? 0.088 -24.031 -8.828 1 95.81 220 PHE B C 1
ATOM 3730 O O . PHE B 1 220 ? -0.406 -22.906 -8.93 1 95.81 220 PHE B O 1
ATOM 3737 N N . LEU B 1 221 ? 1.284 -24.344 -9.336 1 96.75 221 LEU B N 1
ATOM 3738 C CA . LEU B 1 221 ? 2.119 -23.344 -9.992 1 96.75 221 LEU B CA 1
ATOM 3739 C C . LEU B 1 221 ? 1.444 -22.828 -11.258 1 96.75 221 LEU B C 1
ATOM 3741 O O . LEU B 1 221 ? 1.503 -21.625 -11.539 1 96.75 221 LEU B O 1
ATOM 3745 N N . ALA B 1 222 ? 0.826 -23.703 -11.984 1 95.12 222 ALA B N 1
ATOM 3746 C CA . ALA B 1 222 ? 0.107 -23.266 -13.18 1 95.12 222 ALA B CA 1
ATOM 3747 C C . ALA B 1 222 ? -0.977 -22.25 -12.82 1 95.12 222 ALA B C 1
ATOM 3749 O O . ALA B 1 222 ? -1.104 -21.219 -13.477 1 95.12 222 ALA B O 1
ATOM 3750 N N . ALA B 1 223 ? -1.694 -22.578 -11.781 1 94.81 223 ALA B N 1
ATOM 3751 C CA . ALA B 1 223 ? -2.811 -21.719 -11.391 1 94.81 223 ALA B CA 1
ATOM 3752 C C . ALA B 1 223 ? -2.32 -20.344 -10.938 1 94.81 223 ALA B C 1
ATOM 3754 O O . ALA B 1 223 ? -2.877 -19.328 -11.336 1 94.81 223 ALA B O 1
ATOM 3755 N N . ILE B 1 224 ? -1.292 -20.297 -10.094 1 96 224 ILE B N 1
ATOM 3756 C CA . ILE B 1 224 ? -0.791 -19.047 -9.555 1 96 224 ILE B CA 1
ATOM 3757 C C . ILE B 1 224 ? -0.18 -18.203 -10.68 1 96 224 ILE B C 1
ATOM 3759 O O . ILE B 1 224 ? -0.358 -16.984 -10.727 1 96 224 ILE B O 1
ATOM 3763 N N . CYS B 1 225 ? 0.52 -18.859 -11.539 1 96.94 225 CYS B N 1
ATOM 3764 C CA . CYS B 1 225 ? 1.148 -18.156 -12.648 1 96.94 225 CYS B CA 1
ATOM 3765 C C . CYS B 1 225 ? 0.101 -17.609 -13.609 1 96.94 225 CYS B C 1
ATOM 3767 O O . CYS B 1 225 ? 0.207 -16.469 -14.078 1 96.94 225 CYS B O 1
ATOM 3769 N N . MET B 1 226 ? -0.882 -18.422 -13.93 1 95.88 226 MET B N 1
ATOM 3770 C CA . MET B 1 226 ? -1.957 -17.984 -14.812 1 95.88 226 MET B CA 1
ATOM 3771 C C . MET B 1 226 ? -2.66 -16.75 -14.227 1 95.88 226 MET B C 1
ATOM 3773 O O . MET B 1 226 ? -2.969 -15.805 -14.953 1 95.88 226 MET B O 1
ATOM 3777 N N . LEU B 1 227 ? -2.887 -16.891 -12.969 1 96.12 227 LEU B N 1
ATOM 3778 C CA . LEU B 1 227 ? -3.529 -15.766 -12.305 1 96.12 227 LEU B CA 1
ATOM 3779 C C . LEU B 1 227 ? -2.688 -14.5 -12.43 1 96.12 227 LEU B C 1
ATOM 3781 O O . LEU B 1 227 ? -3.219 -13.422 -12.711 1 96.12 227 LEU B O 1
ATOM 3785 N N . GLN B 1 228 ? -1.431 -14.578 -12.188 1 96.88 228 GLN B N 1
ATOM 3786 C CA . GLN B 1 228 ? -0.513 -13.445 -12.297 1 96.88 228 GLN B CA 1
ATOM 3787 C C . GLN B 1 228 ? -0.502 -12.883 -13.719 1 96.88 228 GLN B C 1
ATOM 3789 O O . GLN B 1 228 ? -0.579 -11.672 -13.906 1 96.88 228 GLN B O 1
ATOM 3794 N N . ILE B 1 229 ? -0.427 -13.711 -14.664 1 96.81 229 ILE B N 1
ATOM 3795 C CA . ILE B 1 229 ? -0.354 -13.312 -16.062 1 96.81 229 ILE B CA 1
ATOM 3796 C C . ILE B 1 229 ? -1.666 -12.648 -16.484 1 96.81 229 ILE B C 1
ATOM 3798 O O . ILE B 1 229 ? -1.661 -11.602 -17.125 1 96.81 229 ILE B O 1
ATOM 3802 N N . ARG B 1 230 ? -2.75 -13.227 -16.109 1 95.25 230 ARG B N 1
ATOM 3803 C CA . ARG B 1 230 ? -4.055 -12.711 -16.516 1 95.25 230 ARG B CA 1
ATOM 3804 C C . ARG B 1 230 ? -4.352 -11.383 -15.828 1 95.25 230 ARG B C 1
ATOM 3806 O O . ARG B 1 230 ? -4.949 -10.484 -16.422 1 95.25 230 ARG B O 1
ATOM 3813 N N . ARG B 1 231 ? -3.992 -11.336 -14.625 1 95.19 231 ARG B N 1
ATOM 3814 C CA . ARG B 1 231 ? -4.148 -10.07 -13.922 1 95.19 231 ARG B CA 1
ATOM 3815 C C . ARG B 1 231 ? -3.451 -8.938 -14.664 1 95.19 231 ARG B C 1
ATOM 3817 O O . ARG B 1 231 ? -3.992 -7.836 -14.781 1 95.19 231 ARG B O 1
ATOM 3824 N N . ARG B 1 232 ? -2.312 -9.195 -15.102 1 96.25 232 ARG B N 1
ATOM 3825 C CA . ARG B 1 232 ? -1.562 -8.227 -15.891 1 96.25 232 ARG B CA 1
ATOM 3826 C C . ARG B 1 232 ? -2.289 -7.898 -17.188 1 96.25 232 ARG B C 1
ATOM 3828 O O . ARG B 1 232 ? -2.436 -6.73 -17.547 1 96.25 232 ARG B O 1
ATOM 3835 N N . GLN B 1 233 ? -2.713 -8.898 -17.859 1 95 233 GLN B N 1
ATOM 3836 C CA . GLN B 1 233 ? -3.406 -8.695 -19.125 1 95 233 GLN B CA 1
ATOM 3837 C C . GLN B 1 233 ? -4.691 -7.898 -18.938 1 95 233 GLN B C 1
ATOM 3839 O O . GLN B 1 233 ? -4.992 -6.992 -19.703 1 95 233 GLN B O 1
ATOM 3844 N N . TRP B 1 234 ? -5.414 -8.273 -17.922 1 95.12 234 TRP B N 1
ATOM 3845 C CA . TRP B 1 234 ? -6.645 -7.559 -17.609 1 95.12 234 TRP B CA 1
ATOM 3846 C C . TRP B 1 234 ? -6.355 -6.098 -17.281 1 95.12 234 TRP B C 1
ATOM 3848 O O . TRP B 1 234 ? -7.109 -5.207 -17.672 1 95.12 234 TRP B O 1
ATOM 3858 N N . GLY B 1 235 ? -5.281 -5.883 -16.562 1 95 235 GLY B N 1
ATOM 3859 C CA . GLY B 1 235 ? -4.883 -4.52 -16.234 1 95 235 GLY B CA 1
ATOM 3860 C C . GLY B 1 235 ? -4.512 -3.705 -17.469 1 95 235 GLY B C 1
ATOM 3861 O O . GLY B 1 235 ? -4.906 -2.543 -17.594 1 95 235 GLY B O 1
ATOM 3862 N N . LYS B 1 236 ? -3.812 -4.27 -18.312 1 93.88 236 LYS B N 1
ATOM 3863 C CA . LYS B 1 236 ? -3.391 -3.592 -19.547 1 93.88 236 LYS B CA 1
ATOM 3864 C C . LYS B 1 236 ? -4.586 -3.283 -20.438 1 93.88 236 LYS B C 1
ATOM 3866 O O . LYS B 1 236 ? -4.652 -2.211 -21.047 1 93.88 236 LYS B O 1
ATOM 3871 N N . ILE B 1 237 ? -5.465 -4.215 -20.516 1 92.25 237 ILE B N 1
ATOM 3872 C CA . ILE B 1 237 ? -6.664 -4.023 -21.328 1 92.25 237 ILE B CA 1
ATOM 3873 C C . ILE B 1 237 ? -7.477 -2.854 -20.766 1 92.25 237 ILE B C 1
ATOM 3875 O O . ILE B 1 237 ? -7.934 -1.993 -21.531 1 92.25 237 ILE B O 1
ATOM 3879 N N . ARG B 1 238 ? -7.617 -2.812 -19.562 1 90.44 238 ARG B N 1
ATOM 3880 C CA . ARG B 1 238 ? -8.375 -1.744 -18.922 1 90.44 238 ARG B CA 1
ATOM 3881 C C . ARG B 1 238 ? -7.723 -0.387 -19.172 1 90.44 238 ARG B C 1
ATOM 3883 O O . ARG B 1 238 ? -8.414 0.607 -19.406 1 90.44 238 ARG B O 1
ATOM 3890 N N . GLU B 1 239 ? -6.449 -0.405 -19.047 1 88.5 239 GLU B N 1
ATOM 3891 C CA . GLU B 1 239 ? -5.711 0.836 -19.25 1 88.5 239 GLU B CA 1
ATOM 3892 C C . GLU B 1 239 ? -5.883 1.348 -20.672 1 88.5 239 GLU B C 1
ATOM 3894 O O . GLU B 1 239 ? -5.887 2.557 -20.922 1 88.5 239 GLU B O 1
ATOM 3899 N N . SER B 1 240 ? -5.992 0.481 -21.594 1 86.88 240 SER B N 1
ATOM 3900 C CA . SER B 1 240 ? -6.105 0.849 -23 1 86.88 240 SER B CA 1
ATOM 3901 C C . SER B 1 240 ? -7.5 1.362 -23.328 1 86.88 240 SER B C 1
ATOM 3903 O O . SER B 1 240 ? -7.695 2.049 -24.344 1 86.88 240 SER B O 1
ATOM 3905 N N . GLN B 1 241 ? -8.414 1.048 -22.547 1 81.88 241 GLN B N 1
ATOM 3906 C CA . GLN B 1 241 ? -9.789 1.461 -22.797 1 81.88 241 GLN B CA 1
ATOM 3907 C C . GLN B 1 241 ? -10.062 2.836 -22.188 1 81.88 241 GLN B C 1
ATOM 3909 O O . GLN B 1 241 ? -11.102 3.443 -22.453 1 81.88 241 GLN B O 1
ATOM 3914 N N . LYS B 1 242 ? -9.148 3.328 -21.547 1 74.69 242 LYS B N 1
ATOM 3915 C CA . LYS B 1 242 ? -9.328 4.641 -20.938 1 74.69 242 LYS B CA 1
ATOM 3916 C C . LYS B 1 242 ? -8.641 5.73 -21.75 1 74.69 242 LYS B C 1
ATOM 3918 O O . LYS B 1 242 ? -7.648 5.473 -22.422 1 74.69 242 LYS B O 1
#

Nearest PDB structures (foldseek):
  7tad-assembly1_C  TM=9.150E-01  e=4.644E-07  Arabidopsis thaliana
  7tae-assembly1_A-2  TM=8.823E-01  e=3.217E-07  Arabidopsis thaliana
  8gyz-assembly1_A  TM=8.956E-01  e=5.091E-07  Arabidopsis thaliana
  7p3r-assembly1_C  TM=1.820E-01  e=6.404E-01  Vibrio cholerae O1 biovar El Tor str. N16961
  7sqc-assembly1_1Y  TM=2.238E-01  e=4.609E+00  Chlamydomonas reinhardtii

Solvent-accessible surface area (backbone atoms only — not comparable to full-atom values): 25440 Å² total; per-residue (Å²): 134,77,47,72,63,50,50,55,48,35,54,48,48,55,53,50,52,53,51,47,52,53,50,40,53,48,46,60,48,50,58,61,55,24,78,74,50,66,84,72,43,59,60,57,40,44,51,52,49,50,51,54,51,49,52,52,51,49,52,52,52,54,48,51,56,44,31,71,76,43,40,48,46,54,57,51,51,81,76,51,38,51,60,48,53,56,43,43,41,75,71,32,76,50,56,69,26,58,58,40,43,52,56,35,37,39,68,42,81,53,84,80,34,57,42,55,69,61,47,73,67,43,53,51,50,50,52,52,49,48,54,54,48,51,54,51,51,51,52,43,50,51,52,50,50,50,54,42,36,48,66,25,30,54,68,44,42,51,49,22,52,49,64,72,67,55,78,51,66,70,58,45,53,51,50,48,52,52,48,51,55,54,47,51,53,54,48,51,50,52,41,50,45,38,50,51,41,50,48,50,38,52,49,45,54,53,52,52,50,70,61,42,52,51,68,34,35,37,49,50,52,33,50,55,49,36,34,55,53,41,47,48,51,55,19,50,52,54,58,68,74,96,132,79,45,72,62,50,50,55,47,37,54,50,48,54,53,51,51,52,50,48,53,53,51,38,52,48,46,61,50,54,58,61,54,24,76,74,51,67,84,73,45,59,62,57,40,44,50,52,50,50,50,54,52,50,53,52,52,49,52,53,52,54,46,52,56,43,31,73,76,43,39,47,47,54,57,51,50,81,77,50,37,51,61,49,54,53,42,43,42,74,71,33,77,50,55,70,26,58,57,38,44,49,55,35,38,41,68,41,79,51,86,79,38,58,42,55,68,61,47,74,66,44,52,51,51,50,52,51,50,50,55,52,49,51,53,53,51,50,53,42,50,50,53,48,49,51,54,40,36,49,68,26,31,55,69,45,43,51,49,21,52,49,64,71,66,56,77,50,63,70,58,44,55,54,50,49,53,53,47,52,56,52,48,52,54,54,49,51,50,51,41,50,45,40,51,50,42,50,48,50,38,51,50,46,55,52,52,52,50,71,62,42,53,52,67,35,35,37,49,51,51,33,50,55,48,36,34,55,51,40,47,48,51,52,19,49,53,53,58,67,74,96

Organism: Quercus suber (NCBI:txid58331)